Protein AF-A0A5D2SA51-F1 (afdb_monomer)

InterPro domains:
  IPR044840 Nucleoporin Nup188 [PTHR31431] (1-304)

Foldseek 3Di:
DDFFEEEDELLLDDDQLLVLLVQLVPDDLQDFDDPVNLVVCVVCLVCLLLAPPSQDAADPSLLCRLVPGQWYHRPPDIDGRDPVLQVLLVVLCVQVRGYSNSSSVLSVVLVVVVVVDPPPPDDDSSLVSVLSSLVSSVSSLSSLLSLLVSLPSNPPPDDPDRSSVVSNLVSVVSHSLVSLLVVLVDLQADDGDPPDDPVRLLSVLLSSLSSNLSSLSSLCSCQVPCSDQQDLVNLVSLVVSLVCLVVVVTCLVVSCPDPSSVVSSLSSNVSSLSSNVRNVVVVVVLVCLVVVPPCVVPPPPNVVCLCVVPCVPPPPDDDDDDDDDDDDDPDVVVVVVVVVVSVVVSVVVVVSSVVVVVVSVVVVVVSD

Solvent-accessible surface area (backbone atoms only — not comparable to full-atom values): 20892 Å² total; per-residue (Å²): 131,83,82,41,71,36,78,55,66,48,72,62,62,77,77,75,30,59,61,58,29,52,56,58,70,70,48,60,58,88,54,71,62,56,67,74,58,50,50,54,48,63,75,41,41,71,50,57,30,48,38,72,67,56,66,38,57,66,40,71,68,40,44,47,40,65,73,73,23,47,30,40,31,38,67,95,45,76,44,78,58,50,73,83,49,47,60,52,9,52,51,48,11,63,68,66,52,27,20,32,53,48,25,33,52,45,50,52,53,51,53,65,50,51,78,76,50,95,75,75,83,91,66,62,72,64,60,56,43,54,51,49,53,50,49,43,50,44,24,48,50,50,36,50,39,49,42,47,51,39,34,55,66,41,51,94,79,58,69,104,74,36,62,43,41,52,49,42,51,46,36,49,73,74,35,24,64,61,41,49,55,54,49,48,56,48,62,33,60,51,74,81,58,91,86,59,52,74,68,59,45,51,51,51,32,39,53,50,38,54,43,51,36,51,49,45,52,41,55,31,60,39,33,72,78,54,78,43,81,65,47,52,68,57,52,49,49,54,51,51,52,52,50,31,62,74,71,56,75,31,46,55,74,73,37,46,78,46,75,67,24,38,51,38,49,54,49,39,55,52,46,53,50,51,36,53,56,45,49,61,39,58,68,62,53,52,50,36,60,69,68,66,57,64,74,78,82,44,90,78,53,49,64,59,46,60,48,57,68,54,45,69,72,84,68,82,88,83,86,81,86,85,84,90,83,87,84,91,75,98,48,71,70,57,56,53,53,49,49,57,50,51,53,50,51,46,52,51,50,51,54,51,52,50,52,48,54,52,49,55,48,48,53,50,67,75,73,108

Mean predicted aligned error: 11.89 Å

Organism: Gossypium mustelinum (NCBI:txid34275)

Radius of gyration: 26.41 Å; Cα contacts (8 Å, |Δi|>4): 348; chains: 1; bounding box: 53×43×91 Å

Secondary structure (DSSP, 8-state):
----EEEE-GGG----HHHHHHHHHSS-TTSPPPHHHHHHHHHTHHHHHHGGGGSPPP-HHHHHHHHH-SEEEETTEEEE--HHHHHHHHHHHHHHT--HHHHHHHHHHHHHHHTT-TT-TTS-HHHHHHHHHHHHHHHHHHHHHHHHHHHHHTTTTS-TT-HHHHHHHHHHHTTHHHHHHHHHHHHHH----TT--HHHHHHHHHHHHHHHHHHHHHHHHHHHT-SSPPPHHHHHHHHHHHHHHHHT-SGGGGS--SHHHHHHHHHHHHHHHHHHHHHHTHHHHHHHHHTT--TTSS-TTHHHHHHHHHHTTT--S--------------HHHHHHHHHHHHHHHHHHHHHHHHHHHHHHHHHHHH-

Structure (mmCIF, N/CA/C/O backbone):
data_AF-A0A5D2SA51-F1
#
_entry.id   AF-A0A5D2SA51-F1
#
loop_
_atom_site.group_PDB
_atom_site.id
_atom_site.type_symbol
_atom_site.label_atom_id
_atom_site.label_alt_id
_atom_site.label_comp_id
_atom_site.label_asym_id
_atom_site.label_entity_id
_atom_site.label_seq_id
_atom_site.pdbx_PDB_ins_code
_atom_site.Cartn_x
_atom_site.Cartn_y
_atom_site.Cartn_z
_atom_site.occupancy
_atom_site.B_iso_or_equiv
_atom_site.auth_seq_id
_atom_site.auth_comp_id
_atom_site.auth_asym_id
_atom_site.auth_atom_id
_atom_site.pdbx_PDB_model_num
ATOM 1 N N . MET A 1 1 ? -24.527 -18.364 30.525 1.00 45.31 1 MET A N 1
ATOM 2 C CA . MET A 1 1 ? -24.999 -17.921 29.195 1.00 45.31 1 MET A CA 1
ATOM 3 C C . MET A 1 1 ? -23.921 -18.300 28.193 1.00 45.31 1 MET A C 1
ATOM 5 O O . MET A 1 1 ? -22.759 -18.259 28.574 1.00 45.31 1 MET A O 1
ATOM 9 N N . ALA A 1 2 ? -24.281 -18.782 27.003 1.00 55.28 2 ALA A N 1
ATOM 10 C CA . ALA A 1 2 ? -23.294 -19.116 25.975 1.00 55.28 2 ALA A CA 1
ATOM 11 C C . ALA A 1 2 ? -22.757 -17.813 25.370 1.00 55.28 2 ALA A C 1
ATOM 13 O O . ALA A 1 2 ? -23.561 -16.984 24.950 1.00 55.28 2 ALA A O 1
ATOM 14 N N . VAL A 1 3 ? -21.434 -17.636 25.365 1.00 70.94 3 VAL A N 1
ATOM 15 C CA . VAL A 1 3 ? -20.771 -16.504 24.702 1.00 70.94 3 VAL A CA 1
ATOM 16 C C . VAL A 1 3 ? -21.102 -16.571 23.212 1.00 70.94 3 VAL A C 1
ATOM 18 O O . VAL A 1 3 ? -20.944 -17.626 22.591 1.00 70.94 3 VAL A O 1
ATOM 21 N N . THR A 1 4 ? -21.611 -15.479 22.643 1.00 82.06 4 THR A N 1
ATOM 22 C CA . THR A 1 4 ? -21.891 -15.405 21.206 1.00 82.06 4 THR A CA 1
ATOM 23 C C . THR A 1 4 ? -20.588 -15.145 20.454 1.00 82.06 4 THR A C 1
ATOM 25 O O . THR A 1 4 ? -19.990 -14.073 20.568 1.00 82.06 4 THR A O 1
ATOM 28 N N . THR A 1 5 ? -20.139 -16.142 19.690 1.00 87.31 5 THR A N 1
ATOM 29 C CA . THR A 1 5 ? -18.894 -16.079 18.915 1.00 87.31 5 THR A CA 1
ATOM 30 C C . THR A 1 5 ? -19.189 -16.135 17.422 1.00 87.31 5 THR A C 1
ATOM 32 O O . THR A 1 5 ? -19.835 -17.076 16.956 1.00 87.31 5 THR A O 1
ATOM 35 N N . THR A 1 6 ? -18.660 -15.175 16.662 1.00 91.56 6 THR A N 1
ATOM 36 C CA . THR A 1 6 ? -18.773 -15.149 15.194 1.00 91.56 6 THR A CA 1
ATOM 37 C C . THR A 1 6 ? -17.394 -15.235 14.551 1.00 91.56 6 THR A C 1
ATOM 39 O O . THR A 1 6 ? -16.449 -14.590 14.999 1.00 91.56 6 THR A O 1
ATOM 42 N N . SER A 1 7 ? -17.262 -16.043 13.498 1.00 92.69 7 SER A N 1
ATOM 43 C CA . SER A 1 7 ? -16.021 -16.161 12.726 1.00 92.69 7 SER A CA 1
ATOM 44 C C . SER A 1 7 ? -16.062 -15.252 11.504 1.00 92.69 7 SER A C 1
ATOM 46 O O . SER A 1 7 ? -17.041 -15.265 10.759 1.00 92.69 7 SER A O 1
ATOM 48 N N . VAL A 1 8 ? -14.970 -14.534 11.258 1.00 94.44 8 VAL A N 1
ATOM 49 C CA . VAL A 1 8 ? -14.788 -13.668 10.084 1.00 94.44 8 VAL A CA 1
ATOM 50 C C . VAL A 1 8 ? -13.553 -14.083 9.277 1.00 94.44 8 VAL A C 1
ATOM 52 O O . VAL A 1 8 ? -12.879 -15.065 9.600 1.00 94.44 8 VAL A O 1
ATOM 55 N N . ASP A 1 9 ? -13.290 -13.377 8.177 1.00 93.62 9 ASP A N 1
ATOM 56 C CA . ASP A 1 9 ? -12.183 -13.672 7.265 1.00 93.62 9 ASP A CA 1
ATOM 57 C C . ASP A 1 9 ? -10.820 -13.513 7.963 1.00 93.62 9 ASP A C 1
ATOM 59 O O . ASP A 1 9 ? -10.518 -12.472 8.542 1.00 93.62 9 ASP A O 1
ATOM 63 N N . ARG A 1 10 ? -9.968 -14.542 7.860 1.00 93.75 10 ARG A N 1
ATOM 64 C CA . ARG A 1 10 ? -8.608 -14.555 8.424 1.00 93.75 10 ARG A CA 1
ATOM 65 C C . ARG A 1 10 ? -7.741 -13.396 7.932 1.00 93.75 10 ARG A C 1
ATOM 67 O O . ARG A 1 10 ? -6.835 -12.981 8.642 1.00 93.75 10 ARG A O 1
ATOM 74 N N . SER A 1 11 ? -7.988 -12.891 6.723 1.00 94.31 11 SER A N 1
ATOM 75 C CA . SER A 1 11 ? -7.169 -11.839 6.125 1.00 94.31 11 SER A CA 1
ATOM 76 C C . SER A 1 11 ? -7.418 -10.458 6.741 1.00 94.31 11 SER A C 1
ATOM 78 O O . SER A 1 11 ? -6.796 -9.498 6.302 1.00 94.31 11 SER A O 1
ATOM 80 N N . LEU A 1 12 ? -8.371 -10.337 7.672 1.00 96.31 12 LEU A N 1
ATOM 81 C CA . LEU A 1 12 ? -8.625 -9.105 8.420 1.00 96.31 12 LEU A CA 1
ATOM 82 C C . LEU A 1 12 ? -7.576 -8.882 9.518 1.00 96.31 12 LEU A C 1
ATOM 84 O O . LEU A 1 12 ? -7.436 -7.761 9.994 1.00 96.31 12 LEU A O 1
ATOM 88 N N . TRP A 1 13 ? -6.830 -9.921 9.910 1.00 96.31 13 TRP A N 1
ATOM 89 C CA . TRP A 1 13 ? -5.772 -9.823 10.913 1.00 96.31 13 TRP A CA 1
ATOM 90 C C . TRP A 1 13 ? -4.401 -9.527 10.296 1.00 96.31 13 TRP A C 1
ATOM 92 O O . TRP A 1 13 ? -4.048 -10.070 9.246 1.00 96.31 13 TRP A O 1
ATOM 102 N N . TRP A 1 14 ? -3.606 -8.723 11.000 1.00 95.38 14 TRP A N 1
ATOM 103 C CA . TRP A 1 14 ? -2.180 -8.504 10.740 1.00 95.38 14 TRP A CA 1
ATOM 104 C C . TRP A 1 14 ? -1.445 -8.254 12.046 1.00 95.38 14 TRP A C 1
ATOM 106 O O . TRP A 1 14 ? -2.024 -7.663 12.949 1.00 95.38 14 TRP A O 1
ATOM 116 N N . GLU A 1 15 ? -0.173 -8.619 12.147 1.00 93.44 15 GLU A N 1
ATOM 117 C CA . GLU A 1 15 ? 0.677 -8.146 13.246 1.00 93.44 15 GLU A CA 1
ATOM 118 C C . GLU A 1 15 ? 1.221 -6.739 12.936 1.00 93.44 15 GLU A C 1
ATOM 120 O O . GLU A 1 15 ? 1.420 -6.427 11.761 1.00 93.44 15 GLU A O 1
ATOM 125 N N . PRO A 1 16 ? 1.475 -5.875 13.941 1.00 93.75 16 PRO A N 1
ATOM 126 C CA . PRO A 1 16 ? 2.002 -4.530 13.704 1.00 93.75 16 PRO A CA 1
ATOM 127 C C . PRO A 1 16 ? 3.301 -4.532 12.884 1.00 93.75 16 PRO A C 1
ATOM 129 O O . PRO A 1 16 ? 4.325 -5.090 13.305 1.00 93.75 16 PRO A O 1
ATOM 132 N N . PHE A 1 17 ? 3.282 -3.852 11.733 1.00 96.62 17 PHE A N 1
ATOM 133 C CA . PHE A 1 17 ? 4.388 -3.884 10.768 1.00 96.62 17 PHE A CA 1
ATOM 134 C C . PHE A 1 17 ? 5.618 -3.112 11.244 1.00 96.62 17 PHE A C 1
ATOM 136 O O . PHE A 1 17 ? 6.713 -3.330 10.733 1.00 96.62 17 PHE A O 1
ATOM 143 N N . SER A 1 18 ? 5.471 -2.242 12.247 1.00 94.19 18 SER A N 1
ATOM 144 C CA . SER A 1 18 ? 6.583 -1.476 12.818 1.00 94.19 18 SER A CA 1
ATOM 145 C C . SER A 1 18 ? 7.715 -2.377 13.319 1.00 94.19 18 SER A C 1
ATOM 147 O O . SER A 1 18 ? 8.882 -2.062 13.125 1.00 94.19 18 SER A O 1
ATOM 149 N N . SER A 1 19 ? 7.371 -3.518 13.927 1.00 92.81 19 SER A N 1
ATOM 150 C CA . SER A 1 19 ? 8.356 -4.482 14.432 1.00 92.81 19 SER A CA 1
ATOM 151 C C . SER A 1 19 ? 9.143 -5.144 13.298 1.00 92.81 19 SER A C 1
ATOM 153 O O . SER A 1 19 ? 10.368 -5.209 13.346 1.00 92.81 19 SER A O 1
ATOM 155 N N . LEU A 1 20 ? 8.442 -5.570 12.245 1.00 95.75 20 LEU A N 1
ATOM 156 C CA . LEU A 1 20 ? 9.049 -6.167 11.061 1.00 95.75 20 LEU A CA 1
ATOM 157 C C . LEU A 1 20 ? 9.924 -5.162 10.306 1.00 95.75 20 LEU A C 1
ATOM 159 O O . LEU A 1 20 ? 11.001 -5.519 9.837 1.00 95.75 20 LEU A O 1
ATOM 163 N N . LEU A 1 21 ? 9.489 -3.903 10.232 1.00 96.50 21 LEU A N 1
ATOM 164 C CA . LEU A 1 21 ? 10.275 -2.827 9.643 1.00 96.50 21 LEU A CA 1
ATOM 165 C C . LEU A 1 21 ? 11.589 -2.624 10.400 1.00 96.50 21 LEU A C 1
ATOM 167 O O . LEU A 1 21 ? 12.643 -2.586 9.777 1.00 96.50 21 LEU A O 1
ATOM 171 N N . THR A 1 22 ? 11.540 -2.552 11.733 1.00 95.50 22 THR A N 1
ATOM 172 C CA . THR A 1 22 ? 12.746 -2.437 12.564 1.00 95.50 22 THR A CA 1
ATOM 173 C C . THR A 1 22 ? 13.692 -3.621 12.359 1.00 95.50 22 THR A C 1
ATOM 175 O O . THR A 1 22 ? 14.900 -3.421 12.247 1.00 95.50 22 THR A O 1
ATOM 178 N N . ASP A 1 23 ? 13.171 -4.848 12.263 1.00 94.12 23 ASP A N 1
ATOM 179 C CA . ASP A 1 23 ? 13.992 -6.028 11.969 1.00 94.12 23 ASP A CA 1
ATOM 180 C C . ASP A 1 23 ? 14.681 -5.917 10.591 1.00 94.12 23 ASP A C 1
ATOM 182 O O . ASP A 1 23 ? 15.856 -6.260 10.464 1.00 94.12 23 ASP A O 1
ATOM 186 N N . LEU A 1 24 ? 13.978 -5.408 9.569 1.00 93.81 24 LEU A N 1
ATOM 187 C CA . LEU A 1 24 ? 14.514 -5.200 8.216 1.00 93.81 24 LEU A CA 1
ATOM 188 C C . LEU A 1 24 ? 15.553 -4.075 8.140 1.00 93.81 24 LEU A C 1
ATOM 190 O O . LEU A 1 24 ? 16.531 -4.197 7.406 1.00 93.81 24 LEU A O 1
ATOM 194 N N . GLU A 1 25 ? 15.353 -2.983 8.876 1.00 93.31 25 GLU A N 1
ATOM 195 C CA . GLU A 1 25 ? 16.279 -1.843 8.911 1.00 93.31 25 GLU A CA 1
ATOM 196 C C . GLU A 1 25 ? 17.569 -2.162 9.675 1.00 93.31 25 GLU A C 1
ATOM 198 O O . GLU A 1 25 ? 18.629 -1.636 9.343 1.00 93.31 25 GLU A O 1
ATOM 203 N N . ASN A 1 26 ? 17.493 -3.050 10.669 1.00 91.69 26 ASN A N 1
ATOM 204 C CA . ASN A 1 26 ? 18.655 -3.516 11.426 1.00 91.69 26 ASN A CA 1
ATOM 205 C C . ASN A 1 26 ? 19.424 -4.651 10.730 1.00 91.69 26 ASN A C 1
ATOM 207 O O . ASN A 1 26 ? 20.514 -5.013 11.180 1.00 91.69 26 ASN A O 1
ATOM 211 N N . ALA A 1 27 ? 18.871 -5.241 9.667 1.00 89.12 27 ALA A N 1
ATOM 212 C CA . ALA A 1 27 ? 19.557 -6.268 8.896 1.00 89.12 27 ALA A CA 1
ATOM 213 C C . ALA A 1 27 ? 20.727 -5.661 8.101 1.00 89.12 27 ALA A C 1
ATOM 215 O O . ALA A 1 27 ? 20.615 -4.585 7.514 1.00 89.12 27 ALA A O 1
ATOM 216 N N . SER A 1 28 ? 21.859 -6.367 8.075 1.00 83.81 28 SER A N 1
ATOM 217 C CA . SER A 1 28 ? 23.044 -5.969 7.308 1.00 83.81 28 SER A CA 1
ATOM 218 C C . SER A 1 28 ? 22.746 -6.029 5.801 1.00 83.81 28 SER A C 1
ATOM 220 O O . SER A 1 28 ? 22.391 -7.103 5.322 1.00 83.81 28 SER A O 1
ATOM 222 N N . PRO A 1 29 ? 22.934 -4.941 5.027 1.00 72.56 29 PRO A N 1
ATOM 223 C CA . PRO A 1 29 ? 22.675 -4.948 3.581 1.00 72.56 29 PRO A CA 1
ATOM 224 C C . PRO A 1 29 ? 23.638 -5.819 2.763 1.00 72.56 29 PRO A C 1
ATOM 226 O O . PRO A 1 29 ? 23.400 -6.067 1.585 1.00 72.56 29 PRO A O 1
ATOM 229 N N . SER A 1 30 ? 24.762 -6.232 3.359 1.00 69.38 30 SER A N 1
ATOM 230 C CA . SER A 1 30 ? 25.801 -7.035 2.705 1.00 69.38 30 SER A CA 1
ATOM 231 C C . SER A 1 30 ? 25.674 -8.537 2.955 1.00 69.38 30 SER A C 1
ATOM 233 O O . SER A 1 30 ? 26.428 -9.309 2.364 1.00 69.38 30 SER A O 1
ATOM 235 N N . ASP A 1 31 ? 24.754 -8.947 3.829 1.00 74.81 31 ASP A N 1
ATOM 236 C CA . ASP A 1 31 ? 24.544 -10.337 4.221 1.00 74.81 31 ASP A CA 1
ATOM 237 C C . ASP A 1 31 ? 23.132 -10.788 3.835 1.00 74.81 31 ASP A C 1
ATOM 239 O O . ASP A 1 31 ? 22.212 -9.979 3.725 1.00 74.81 31 ASP A O 1
ATOM 243 N N . ASP A 1 32 ? 22.948 -12.092 3.623 1.00 77.06 32 ASP A N 1
ATOM 244 C CA . ASP A 1 32 ? 21.604 -12.620 3.387 1.00 77.06 32 ASP A CA 1
ATOM 245 C C . ASP A 1 32 ? 20.768 -12.600 4.678 1.00 77.06 32 ASP A C 1
ATOM 247 O O . ASP A 1 32 ? 21.302 -12.566 5.793 1.00 77.06 32 ASP A O 1
ATOM 251 N N . LEU A 1 33 ? 19.443 -12.626 4.532 1.00 84.56 33 LEU A N 1
ATOM 252 C CA . LEU A 1 33 ? 18.537 -12.498 5.671 1.00 84.56 33 LEU A CA 1
ATOM 253 C C . LEU A 1 33 ? 18.708 -13.635 6.690 1.00 84.56 33 LEU A C 1
ATOM 255 O O . LEU A 1 33 ? 18.735 -14.809 6.311 1.00 84.56 33 LEU A O 1
ATOM 259 N N . PRO A 1 34 ? 18.670 -13.327 8.001 1.00 88.38 34 PRO A N 1
ATOM 260 C CA . PRO A 1 34 ? 18.503 -14.348 9.025 1.00 88.38 34 PRO A CA 1
ATOM 261 C C . PRO A 1 34 ? 17.237 -15.181 8.775 1.00 88.38 34 PRO A C 1
ATOM 263 O O . PRO A 1 34 ? 16.166 -14.633 8.506 1.00 88.38 34 PRO A O 1
ATOM 266 N N . GLU A 1 35 ? 17.328 -16.502 8.948 1.00 87.88 35 GLU A N 1
ATOM 267 C CA . GLU A 1 35 ? 16.216 -17.438 8.716 1.00 87.88 35 GLU A CA 1
ATOM 268 C C . GLU A 1 35 ? 14.901 -17.055 9.439 1.00 87.88 35 GLU A C 1
ATOM 270 O O . GLU A 1 35 ? 13.840 -17.125 8.810 1.00 87.88 35 GLU A O 1
ATOM 275 N N . PRO A 1 36 ? 14.910 -16.565 10.701 1.00 91.50 36 PRO A N 1
ATOM 276 C CA . PRO A 1 36 ? 13.686 -16.101 11.355 1.00 91.50 36 PRO A CA 1
ATOM 277 C C . PRO A 1 36 ? 13.017 -14.925 10.635 1.00 91.50 36 PRO A C 1
ATOM 279 O O . PRO A 1 36 ? 11.791 -14.871 10.559 1.00 91.50 36 PRO A O 1
ATOM 282 N N . LEU A 1 37 ? 13.807 -13.994 10.095 1.00 92.50 37 LEU A N 1
ATOM 283 C CA . LEU A 1 37 ? 13.296 -12.832 9.372 1.00 92.50 37 LEU A CA 1
ATOM 284 C C . LEU A 1 37 ? 12.766 -13.245 7.996 1.00 92.50 37 LEU A C 1
ATOM 286 O O . LEU A 1 37 ? 11.656 -12.866 7.636 1.00 92.50 37 LEU A O 1
ATOM 290 N N . ALA A 1 38 ? 13.483 -14.115 7.281 1.00 91.62 38 ALA A N 1
ATOM 291 C CA . ALA A 1 38 ? 13.005 -14.688 6.022 1.00 91.62 38 ALA A CA 1
ATOM 292 C C . ALA A 1 38 ? 11.665 -15.431 6.193 1.00 91.62 38 ALA A C 1
ATOM 294 O O . ALA A 1 38 ? 10.766 -15.305 5.361 1.00 91.62 38 ALA A O 1
ATOM 295 N N . LYS A 1 39 ? 11.487 -16.161 7.303 1.00 93.38 39 LYS A N 1
ATOM 296 C CA . LYS A 1 39 ? 10.208 -16.799 7.638 1.00 93.38 39 LYS A CA 1
ATOM 297 C C . LYS A 1 39 ? 9.091 -15.772 7.856 1.00 93.38 39 LYS A C 1
ATOM 299 O O . LYS A 1 39 ? 8.016 -15.944 7.286 1.00 93.38 39 LYS A O 1
ATOM 304 N N . LYS A 1 40 ? 9.347 -14.692 8.609 1.00 95.00 40 LYS A N 1
ATOM 305 C CA . LYS A 1 40 ? 8.369 -13.603 8.803 1.00 95.00 40 LYS A CA 1
ATOM 306 C C . LYS A 1 40 ? 7.955 -12.963 7.477 1.00 95.00 40 LYS A C 1
ATOM 308 O O . LYS A 1 40 ? 6.777 -12.657 7.303 1.00 95.00 40 LYS A O 1
ATOM 313 N N . LEU A 1 41 ? 8.891 -12.779 6.542 1.00 95.12 41 LEU A N 1
ATOM 314 C CA . LEU A 1 41 ? 8.573 -12.245 5.216 1.00 95.12 41 LEU A CA 1
ATOM 315 C C . LEU A 1 41 ? 7.621 -13.167 4.454 1.00 95.12 41 LEU A C 1
ATOM 317 O O . LEU A 1 41 ? 6.582 -12.711 3.988 1.00 95.12 41 LEU A O 1
ATOM 321 N N . LYS A 1 42 ? 7.913 -14.472 4.429 1.00 94.56 42 LYS A N 1
ATOM 322 C CA . LYS A 1 42 ? 7.060 -15.476 3.775 1.00 94.56 42 LYS A CA 1
ATOM 323 C C . LYS A 1 42 ? 5.660 -15.551 4.392 1.00 94.56 42 LYS A C 1
ATOM 325 O O . LYS A 1 42 ? 4.682 -15.704 3.668 1.00 94.56 42 LYS A O 1
ATOM 330 N N . GLU A 1 43 ? 5.546 -15.417 5.712 1.00 94.56 43 GLU A N 1
ATOM 331 C CA . GLU A 1 43 ? 4.255 -15.384 6.418 1.00 94.56 43 GLU A CA 1
ATOM 332 C C . GLU A 1 43 ? 3.427 -14.130 6.087 1.00 94.56 43 GLU A C 1
ATOM 334 O O . GLU A 1 43 ? 2.198 -14.195 6.073 1.00 94.56 43 GLU A O 1
ATOM 339 N N . ASN A 1 44 ? 4.087 -13.011 5.769 1.00 96.50 44 ASN A N 1
ATOM 340 C CA . ASN A 1 44 ? 3.453 -11.739 5.403 1.00 96.50 44 ASN A CA 1
ATOM 341 C C . ASN A 1 44 ? 3.423 -11.482 3.886 1.00 96.50 44 ASN A C 1
ATOM 343 O O . ASN A 1 44 ? 2.993 -10.414 3.458 1.00 96.50 44 ASN A O 1
ATOM 347 N N . HIS A 1 45 ? 3.822 -12.456 3.067 1.00 97.19 45 HIS A N 1
ATOM 348 C CA . HIS A 1 45 ? 3.934 -12.327 1.611 1.00 97.19 45 HIS A CA 1
ATOM 349 C C . HIS A 1 45 ? 2.661 -11.754 0.967 1.00 97.19 45 HIS A C 1
ATOM 351 O O . HIS A 1 45 ? 2.684 -10.780 0.220 1.00 97.19 45 HIS A O 1
ATOM 357 N N . ASP A 1 46 ? 1.524 -12.317 1.360 1.00 96.94 46 ASP A N 1
ATOM 358 C CA . ASP A 1 46 ? 0.180 -11.914 0.964 1.00 96.94 46 ASP A CA 1
ATOM 359 C C . ASP A 1 46 ? -0.138 -10.432 1.244 1.00 96.94 46 ASP A C 1
ATOM 361 O O . ASP A 1 46 ? -0.881 -9.805 0.483 1.00 96.94 46 ASP A O 1
ATOM 365 N N . TRP A 1 47 ? 0.394 -9.883 2.343 1.00 97.69 47 TRP A N 1
ATOM 366 C CA . TRP A 1 47 ? 0.266 -8.471 2.710 1.00 97.69 47 TRP A CA 1
ATOM 367 C C . TRP A 1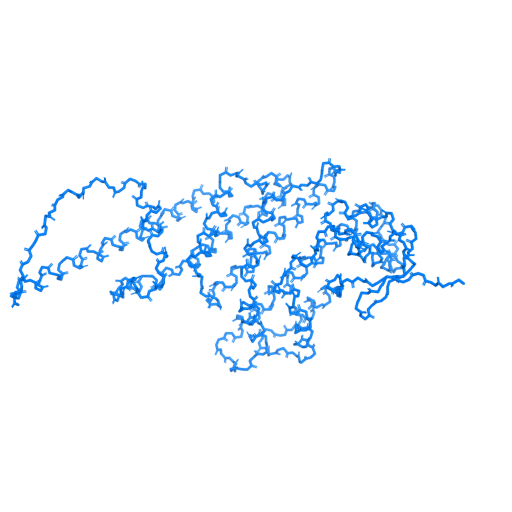 47 ? 1.158 -7.580 1.856 1.00 97.69 47 TRP A C 1
ATOM 369 O O . TRP A 1 47 ? 0.745 -6.479 1.516 1.00 97.69 47 TRP A O 1
ATOM 379 N N . PHE A 1 48 ? 2.343 -8.044 1.463 1.00 98.06 48 PHE A N 1
ATOM 380 C CA . PHE A 1 48 ? 3.217 -7.291 0.567 1.00 98.06 48 PHE A CA 1
ATOM 381 C C . PHE A 1 48 ? 2.663 -7.245 -0.859 1.00 98.06 48 PHE A C 1
ATOM 383 O O . PHE A 1 48 ? 2.557 -6.159 -1.420 1.00 98.06 48 PHE A O 1
ATOM 390 N N . VAL A 1 49 ? 2.228 -8.381 -1.420 1.00 97.50 49 VAL A N 1
ATOM 391 C CA . VAL A 1 49 ? 1.669 -8.450 -2.787 1.00 97.50 49 VAL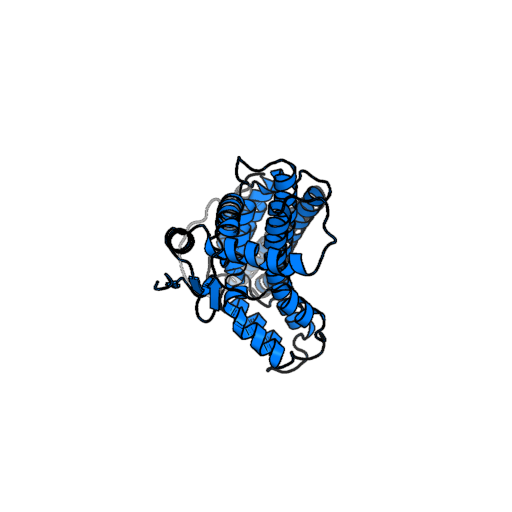 A CA 1
ATOM 392 C C . VAL A 1 49 ? 0.414 -7.593 -2.929 1.00 97.50 49 VAL A C 1
ATOM 394 O O . VAL A 1 49 ? 0.291 -6.805 -3.866 1.00 97.50 49 VAL A O 1
ATOM 397 N N . GLU A 1 50 ? -0.527 -7.734 -1.993 1.00 96.62 50 GLU A N 1
ATOM 398 C CA . GLU A 1 50 ? -1.779 -6.973 -2.012 1.00 96.62 50 GLU A CA 1
ATOM 399 C C . GLU A 1 50 ? -1.633 -5.573 -1.397 1.00 96.62 50 GLU A C 1
ATOM 401 O O . GLU A 1 50 ? -2.548 -4.757 -1.517 1.00 96.62 50 GLU A O 1
ATOM 406 N N . THR A 1 51 ? -0.479 -5.279 -0.786 1.00 95.94 51 THR A N 1
ATOM 407 C CA . THR A 1 51 ? -0.117 -3.997 -0.171 1.00 95.94 51 THR A CA 1
ATOM 408 C C . THR A 1 51 ? -1.261 -3.439 0.692 1.00 95.94 51 THR A C 1
ATOM 410 O O . THR A 1 51 ? -1.957 -4.164 1.410 1.00 95.94 51 THR A O 1
ATOM 413 N N . VAL A 1 52 ? -1.495 -2.135 0.622 1.00 95.25 52 VAL A N 1
ATOM 414 C CA . VAL A 1 52 ? -2.520 -1.427 1.373 1.00 95.25 52 VAL A CA 1
ATOM 415 C C . VAL A 1 52 ? -3.956 -1.809 0.982 1.00 95.25 52 VAL A C 1
ATOM 417 O O . VAL A 1 52 ? -4.884 -1.429 1.690 1.00 95.25 52 VAL A O 1
ATOM 420 N N . ALA A 1 53 ? -4.176 -2.593 -0.085 1.00 94.38 53 ALA A N 1
ATOM 421 C CA . ALA A 1 53 ? -5.511 -3.084 -0.448 1.00 94.38 53 ALA A CA 1
ATOM 422 C C . ALA A 1 53 ? -6.034 -4.172 0.514 1.00 94.38 53 ALA A C 1
ATOM 424 O O . ALA A 1 53 ? -7.223 -4.491 0.509 1.00 94.38 53 ALA A O 1
ATOM 425 N N . ARG A 1 54 ? -5.165 -4.732 1.370 1.00 95.81 54 ARG A N 1
ATOM 426 C CA . ARG A 1 54 ? -5.554 -5.640 2.467 1.00 95.81 54 ARG A CA 1
ATOM 427 C C . ARG A 1 54 ? -6.236 -4.925 3.637 1.00 95.81 54 ARG A C 1
ATOM 429 O O . ARG A 1 54 ? -6.871 -5.588 4.459 1.00 95.81 54 ARG A O 1
ATOM 436 N N . PHE A 1 55 ? -6.155 -3.596 3.692 1.00 95.88 55 PHE A N 1
ATOM 437 C CA . PHE A 1 55 ? -7.059 -2.775 4.494 1.00 95.88 55 PHE A CA 1
ATOM 438 C C . PHE A 1 55 ? -8.364 -2.625 3.709 1.00 95.88 55 PHE A C 1
ATOM 440 O O . PHE A 1 55 ? -8.461 -1.831 2.775 1.00 95.88 55 PHE A O 1
ATOM 447 N N . LYS A 1 56 ? -9.330 -3.488 4.023 1.00 95.50 56 LYS A N 1
ATOM 448 C CA . LYS A 1 56 ? -10.540 -3.690 3.227 1.00 95.50 56 LYS A CA 1
ATOM 449 C C . LYS A 1 56 ? -11.557 -2.586 3.477 1.00 95.50 56 LYS A C 1
ATOM 451 O O . LYS A 1 56 ? -11.602 -2.001 4.550 1.00 95.50 56 LYS A O 1
ATOM 456 N N . SER A 1 57 ? -12.416 -2.356 2.492 1.00 94.44 57 SER A N 1
ATOM 457 C CA . SER A 1 57 ? -13.592 -1.495 2.639 1.00 94.44 57 SER A CA 1
ATOM 458 C C . SER A 1 57 ? -14.633 -2.097 3.602 1.00 94.44 57 SER A C 1
ATOM 460 O O . SER A 1 57 ? -14.576 -3.303 3.863 1.00 94.44 57 SER A O 1
ATOM 462 N N . PRO A 1 58 ? -15.609 -1.300 4.085 1.00 96.00 58 PRO A N 1
ATOM 463 C CA . PRO A 1 58 ? -16.642 -1.756 5.015 1.00 96.00 58 PRO A CA 1
ATOM 464 C C . PRO A 1 58 ? -17.400 -2.987 4.511 1.00 96.00 58 PRO A C 1
ATOM 466 O O . PRO A 1 58 ? -17.653 -3.133 3.308 1.00 96.00 58 PRO A O 1
ATOM 469 N N . ASN A 1 59 ? -17.769 -3.877 5.434 1.00 95.25 59 ASN A N 1
ATOM 470 C CA . ASN A 1 59 ? -18.374 -5.161 5.111 1.00 95.25 59 ASN A CA 1
ATOM 471 C C . ASN A 1 59 ? -19.518 -5.504 6.069 1.00 95.25 59 ASN A C 1
ATOM 473 O O . ASN A 1 59 ? -19.319 -5.651 7.271 1.00 95.25 59 ASN A O 1
ATOM 477 N N . GLU A 1 60 ? -20.709 -5.769 5.525 1.00 94.75 60 GLU A N 1
ATOM 478 C CA . GLU A 1 60 ? -21.892 -6.080 6.344 1.00 94.75 60 GLU A CA 1
ATOM 479 C C . GLU A 1 60 ? -21.693 -7.280 7.284 1.00 94.75 60 GLU A C 1
ATOM 481 O O . GLU A 1 60 ? -22.210 -7.266 8.396 1.00 94.75 60 GLU A O 1
ATOM 486 N N . LYS A 1 61 ? -20.899 -8.294 6.902 1.00 95.00 61 LYS A N 1
ATOM 487 C CA . LYS A 1 61 ? -20.605 -9.426 7.799 1.00 95.00 61 LYS A CA 1
ATOM 488 C C . LYS A 1 61 ? -19.703 -9.013 8.959 1.00 95.00 61 LYS A C 1
ATOM 490 O O . LYS A 1 61 ? -19.908 -9.481 10.075 1.00 95.00 61 LYS A O 1
ATOM 495 N N . SER A 1 62 ? -18.713 -8.161 8.702 1.00 96.06 62 SER A N 1
ATOM 496 C CA . SER A 1 62 ? -17.820 -7.617 9.731 1.00 96.06 62 SER A CA 1
ATOM 497 C C . SER A 1 62 ? -18.593 -6.715 10.692 1.00 96.06 62 SER A C 1
ATOM 499 O O . SER A 1 62 ? -18.469 -6.853 11.910 1.00 96.06 62 SER A O 1
ATOM 501 N N . LYS A 1 63 ? -19.474 -5.867 10.152 1.00 95.88 63 LYS A N 1
ATOM 502 C CA . LYS A 1 63 ? -20.391 -5.027 10.923 1.00 95.88 63 LYS A CA 1
ATOM 503 C C . LYS A 1 63 ? -21.336 -5.843 11.798 1.00 95.88 63 LYS A C 1
ATOM 505 O O . LYS A 1 63 ? -21.448 -5.575 12.991 1.00 95.88 63 LYS A O 1
ATOM 510 N N . GLU A 1 64 ? -21.999 -6.848 11.229 1.00 94.56 64 GLU A N 1
ATOM 511 C CA . GLU A 1 64 ? -22.902 -7.731 11.968 1.00 94.56 64 GLU A CA 1
ATOM 512 C C . GLU A 1 64 ? -22.149 -8.465 13.081 1.00 94.56 64 GLU A C 1
ATOM 514 O O . GLU A 1 64 ? -22.568 -8.399 14.236 1.00 94.56 64 GLU A O 1
ATOM 519 N N . ALA A 1 65 ? -20.987 -9.055 12.771 1.00 94.00 65 ALA A N 1
ATOM 520 C CA . ALA A 1 65 ? -20.149 -9.740 13.751 1.00 94.00 65 ALA A CA 1
ATOM 521 C C . ALA A 1 65 ? -19.788 -8.831 14.933 1.00 94.00 65 ALA A C 1
ATOM 523 O O . ALA A 1 65 ? -19.888 -9.264 16.084 1.00 94.00 65 ALA A O 1
ATOM 524 N N . LEU A 1 66 ? -19.433 -7.571 14.663 1.00 94.31 66 LEU A N 1
ATOM 525 C CA . LEU A 1 66 ? -19.106 -6.588 15.690 1.00 94.31 66 LEU A CA 1
ATOM 526 C C . LEU A 1 66 ? -20.317 -6.195 16.552 1.00 94.31 66 LEU A C 1
ATOM 528 O O . LEU A 1 66 ? -20.161 -5.957 17.751 1.00 94.31 66 LEU A O 1
ATOM 532 N N . MET A 1 67 ? -21.521 -6.154 15.976 1.00 91.88 67 MET A N 1
ATOM 533 C CA . MET A 1 67 ? -22.751 -5.754 16.669 1.00 91.88 67 MET A CA 1
ATOM 534 C C . MET A 1 67 ? -23.370 -6.876 17.512 1.00 91.88 67 MET A C 1
ATOM 536 O O . MET A 1 67 ? -23.874 -6.610 18.608 1.00 91.88 67 MET A O 1
ATOM 540 N N . SER A 1 68 ? -23.352 -8.115 17.015 1.00 89.25 68 SER A N 1
ATOM 541 C CA . SER A 1 68 ? -24.092 -9.243 17.599 1.00 89.25 68 SER A CA 1
ATOM 542 C C . SER A 1 68 ? -23.260 -10.153 18.506 1.00 89.25 68 SER A C 1
ATOM 544 O O . SER A 1 68 ? -23.829 -10.960 19.246 1.00 89.25 68 SER A O 1
ATOM 546 N N . SER A 1 69 ? -21.931 -10.062 18.442 1.00 88.88 69 SER A N 1
ATOM 547 C CA . SER A 1 69 ? -21.028 -11.019 19.096 1.00 88.88 69 SER A CA 1
ATOM 548 C C . SER A 1 69 ? -20.303 -10.401 20.286 1.00 88.88 69 SER A C 1
ATOM 550 O O . SER A 1 69 ? -19.900 -9.238 20.249 1.00 88.88 69 SER A O 1
ATOM 552 N N . GLU A 1 70 ? -20.101 -11.202 21.329 1.00 91.88 70 GLU A N 1
ATOM 553 C CA . GLU A 1 70 ? -19.196 -10.885 22.441 1.00 91.88 70 GLU A CA 1
ATOM 554 C C . GLU A 1 70 ? -17.745 -11.247 22.097 1.00 91.88 70 GLU A C 1
ATOM 556 O O . GLU A 1 70 ? -16.808 -10.629 22.604 1.00 91.88 70 GLU A O 1
ATOM 561 N N . GLN A 1 71 ? -17.551 -12.228 21.210 1.00 93.44 71 GLN A N 1
ATOM 562 C CA . GLN A 1 71 ? -16.242 -12.629 20.706 1.00 93.44 71 GLN A CA 1
ATOM 563 C C . GLN A 1 71 ? -16.229 -12.747 19.182 1.00 93.44 71 GLN A C 1
ATOM 565 O O . GLN A 1 71 ? -17.158 -13.276 18.568 1.00 93.44 71 GLN A O 1
ATOM 570 N N . ILE A 1 72 ? -15.139 -12.296 18.566 1.00 94.88 72 ILE A N 1
ATOM 571 C CA . ILE A 1 72 ? -14.906 -12.409 17.125 1.00 94.88 72 ILE A CA 1
ATOM 572 C C . ILE A 1 72 ? -13.673 -13.270 16.899 1.00 94.88 72 ILE A C 1
ATOM 574 O O . ILE A 1 72 ? -12.603 -12.989 17.433 1.00 94.88 72 ILE A O 1
ATOM 578 N N . LYS A 1 73 ? -13.815 -14.308 16.077 1.00 95.50 73 LYS A N 1
ATOM 579 C CA . LYS A 1 73 ? -12.717 -15.189 15.689 1.00 95.50 73 LYS A CA 1
ATOM 580 C C . LYS A 1 73 ? -12.187 -14.820 14.307 1.00 95.50 73 LYS A C 1
ATOM 582 O O . LYS A 1 73 ? -12.945 -14.797 13.337 1.00 95.50 73 LYS A O 1
ATOM 587 N N . ILE A 1 74 ? -10.881 -14.583 14.216 1.00 95.06 74 ILE A N 1
ATOM 588 C CA . ILE A 1 74 ? -10.170 -14.181 12.999 1.00 95.06 74 ILE A CA 1
ATOM 589 C C . ILE A 1 74 ? -9.033 -15.177 12.763 1.00 95.06 74 ILE A C 1
ATOM 591 O O . ILE A 1 74 ? -7.910 -15.011 13.236 1.00 95.06 74 ILE A O 1
ATOM 595 N N . GLY A 1 75 ? -9.340 -16.279 12.076 1.00 91.50 75 GLY A N 1
ATOM 596 C CA . GLY A 1 75 ? -8.400 -17.395 11.950 1.00 91.50 75 GLY A CA 1
ATOM 597 C C . GLY A 1 75 ? -8.015 -17.967 13.330 1.00 91.50 75 GLY A C 1
ATOM 598 O O . GLY A 1 75 ? -8.906 -18.450 14.035 1.00 91.50 75 GLY A O 1
ATOM 599 N N . PRO A 1 76 ? -6.723 -17.962 13.718 1.00 92.00 76 PRO A N 1
ATOM 600 C CA . PRO A 1 76 ? -6.285 -18.422 15.036 1.00 92.00 76 PRO A CA 1
ATOM 601 C C . PRO A 1 76 ? -6.466 -17.378 16.152 1.00 92.00 76 PRO A C 1
ATOM 603 O O . PRO A 1 76 ? -6.262 -17.718 17.314 1.00 92.00 76 PRO A O 1
ATOM 606 N N . HIS A 1 77 ? -6.832 -16.135 15.823 1.00 93.88 77 HIS A N 1
ATOM 607 C CA . HIS A 1 77 ? -6.961 -15.040 16.785 1.00 93.88 77 HIS A CA 1
ATOM 608 C C . HIS A 1 77 ? -8.403 -14.895 17.279 1.00 93.88 77 HIS A C 1
ATOM 610 O O . HIS A 1 77 ? -9.355 -15.133 16.531 1.00 93.88 77 HIS A O 1
ATOM 616 N N . GLU A 1 78 ? -8.563 -14.470 18.530 1.00 93.38 78 GLU A N 1
ATOM 617 C CA . GLU A 1 78 ? -9.860 -14.211 19.156 1.00 93.38 78 GLU A CA 1
ATOM 618 C C . GLU A 1 78 ? -9.855 -12.815 19.785 1.00 93.38 78 GLU A C 1
ATOM 620 O O . GLU A 1 78 ? -8.952 -12.465 20.543 1.00 93.38 78 GLU A O 1
ATOM 625 N N . LEU A 1 79 ? -10.868 -12.018 19.453 1.00 92.12 79 LEU A N 1
ATOM 626 C CA . LEU A 1 79 ? -11.073 -10.667 19.962 1.00 92.12 79 LEU A CA 1
ATOM 627 C C . LEU A 1 79 ? -12.293 -10.636 20.869 1.00 92.12 79 LEU A C 1
ATOM 629 O O . LEU A 1 79 ? -13.368 -11.094 20.483 1.00 92.12 79 LEU A O 1
ATOM 633 N N . THR A 1 80 ? -12.142 -10.049 22.053 1.00 92.88 80 THR A N 1
ATOM 634 C CA . THR A 1 80 ? -13.270 -9.782 22.953 1.00 92.88 80 THR A CA 1
ATOM 635 C C . THR A 1 80 ? -13.841 -8.402 22.649 1.00 92.88 80 THR A C 1
ATOM 637 O O . THR A 1 80 ? -13.120 -7.405 22.716 1.00 92.88 80 THR A O 1
ATOM 640 N N . VAL A 1 81 ? -15.133 -8.339 22.327 1.00 91.81 81 VAL A N 1
ATOM 641 C CA . VAL A 1 81 ? -15.818 -7.101 21.941 1.00 91.81 81 VAL A CA 1
ATOM 642 C C . VAL A 1 81 ? -16.272 -6.343 23.185 1.00 91.81 81 VAL A C 1
ATOM 644 O O . VAL A 1 81 ? -17.132 -6.803 23.933 1.00 91.81 81 VAL A O 1
ATOM 647 N N . LYS A 1 82 ? -15.717 -5.147 23.393 1.00 89.75 82 LYS A N 1
ATOM 648 C CA . LYS A 1 82 ? -16.107 -4.224 24.464 1.00 89.75 82 LYS A CA 1
ATOM 649 C C . LYS A 1 82 ? -17.080 -3.177 23.899 1.00 89.75 82 LYS A C 1
ATOM 651 O O . LYS A 1 82 ? -16.753 -2.564 22.879 1.00 89.75 82 LYS A O 1
ATOM 656 N N . PRO A 1 83 ? -18.244 -2.932 24.535 1.00 84.88 83 PRO A N 1
ATOM 657 C CA . PRO A 1 83 ? -19.242 -1.983 24.031 1.00 84.88 83 PRO A CA 1
ATOM 658 C C . PRO A 1 83 ? -18.682 -0.580 23.756 1.00 84.88 83 PRO A C 1
ATOM 660 O O . PRO A 1 83 ? -18.868 -0.059 22.664 1.00 84.88 83 PRO A O 1
ATOM 663 N N . ASP A 1 84 ? -17.889 -0.025 24.674 1.00 82.19 84 ASP A N 1
ATOM 664 C CA . ASP A 1 84 ? -17.308 1.320 24.519 1.00 82.19 84 ASP A CA 1
ATOM 665 C C . ASP A 1 84 ? -16.334 1.430 23.329 1.00 82.19 84 ASP A C 1
ATOM 667 O O . ASP A 1 84 ? -16.037 2.523 22.843 1.00 82.19 84 ASP A O 1
ATOM 671 N N . PHE A 1 85 ? -15.786 0.299 22.870 1.00 88.56 85 PHE A N 1
ATOM 672 C CA . PHE A 1 85 ? -14.803 0.252 21.783 1.00 88.56 85 PHE A CA 1
ATOM 673 C C . PHE A 1 85 ? -15.499 0.057 20.440 1.00 88.56 85 PHE A C 1
ATOM 675 O O . PHE A 1 85 ? -15.018 0.536 19.417 1.00 88.56 85 PHE A O 1
ATOM 682 N N . ARG A 1 86 ? -16.659 -0.604 20.454 1.00 90.38 86 ARG A N 1
ATOM 683 C CA . ARG A 1 86 ? -17.508 -0.814 19.285 1.00 90.38 86 ARG A CA 1
ATOM 684 C C . ARG A 1 86 ? -17.920 0.509 18.651 1.00 90.38 86 ARG A C 1
ATOM 686 O O . ARG A 1 86 ? -17.719 0.678 17.453 1.00 90.38 86 ARG A O 1
ATOM 693 N N . ASP A 1 87 ? -18.439 1.445 19.438 1.00 89.00 87 ASP A N 1
ATOM 694 C CA . ASP A 1 87 ? -18.932 2.721 18.903 1.00 89.00 87 ASP A CA 1
ATOM 695 C C . ASP A 1 87 ? -17.797 3.531 18.260 1.00 89.00 87 ASP A C 1
ATOM 697 O O . ASP A 1 87 ? -17.946 4.066 17.160 1.00 89.00 87 ASP A O 1
ATOM 701 N N . LYS A 1 88 ? -16.612 3.523 18.886 1.00 89.31 88 LYS A N 1
ATOM 702 C CA . LYS A 1 88 ? -15.399 4.135 18.325 1.00 89.31 88 LYS A CA 1
ATOM 703 C C . LYS A 1 88 ? -14.937 3.437 17.049 1.00 89.31 88 LYS A C 1
ATOM 705 O O . LYS A 1 88 ? -14.572 4.108 16.092 1.00 89.31 88 LYS A O 1
ATOM 710 N N . ALA A 1 89 ? -14.963 2.106 17.012 1.00 93.44 89 ALA A N 1
ATOM 711 C CA . ALA A 1 89 ? -14.586 1.336 15.831 1.00 93.44 89 ALA A CA 1
ATOM 712 C C . ALA A 1 89 ? -15.509 1.629 14.639 1.00 93.44 89 ALA A C 1
ATOM 714 O O . ALA A 1 89 ? -15.022 1.810 13.526 1.00 93.44 89 ALA A O 1
ATOM 715 N N . LEU A 1 90 ? -16.821 1.751 14.871 1.00 92.94 90 LEU A N 1
ATOM 716 C CA . LEU A 1 90 ? -17.787 2.136 13.836 1.00 92.94 90 LEU A CA 1
ATOM 717 C C . LEU A 1 90 ? -17.546 3.563 13.333 1.00 92.94 90 LEU A C 1
ATOM 719 O O . LEU A 1 90 ? -17.637 3.821 12.133 1.00 92.94 90 LEU A O 1
ATOM 723 N N . GLN A 1 91 ? -17.192 4.483 14.231 1.00 90.31 91 GLN A N 1
ATOM 724 C CA . GLN A 1 91 ? -16.820 5.840 13.847 1.00 90.31 91 GLN A CA 1
ATOM 725 C C . GLN A 1 91 ? -15.545 5.856 12.988 1.00 90.31 91 GLN A C 1
ATOM 727 O O . GLN A 1 91 ? -15.544 6.439 11.905 1.00 90.31 91 GLN A O 1
ATOM 732 N N . VAL A 1 92 ? -14.486 5.163 13.418 1.00 91.81 92 VAL A N 1
ATOM 733 C CA . VAL A 1 92 ? -13.225 5.014 12.668 1.00 91.81 92 VAL A CA 1
ATOM 734 C C . VAL A 1 92 ? -13.455 4.377 11.293 1.00 91.81 92 VAL A C 1
ATOM 736 O O . VAL A 1 92 ? -12.924 4.870 10.299 1.00 91.81 92 VAL A O 1
ATOM 739 N N . SER A 1 93 ? -14.279 3.329 11.217 1.00 94.25 93 SER A N 1
ATOM 740 C CA . SER A 1 93 ? -14.666 2.672 9.961 1.00 94.25 93 SER A CA 1
ATOM 741 C C . SER A 1 93 ? -15.283 3.666 8.976 1.00 94.25 93 SER A C 1
ATOM 743 O O . SER A 1 93 ? -14.900 3.692 7.806 1.00 94.25 93 SER A O 1
ATOM 745 N N . SER A 1 94 ? -16.166 4.547 9.463 1.00 91.19 94 SER A N 1
ATOM 746 C CA . SER A 1 94 ? -16.798 5.585 8.641 1.00 91.19 94 SER A CA 1
ATOM 747 C C . SER A 1 94 ? -15.795 6.612 8.099 1.00 91.19 94 SER A C 1
ATOM 749 O O . SER A 1 94 ? -15.833 6.929 6.911 1.00 91.19 94 SER A O 1
ATOM 751 N N . TYR A 1 95 ? -14.852 7.077 8.928 1.00 89.12 95 TYR A N 1
ATOM 752 C CA . TYR A 1 95 ? -13.854 8.070 8.521 1.00 89.12 95 TYR A CA 1
ATOM 753 C C . TYR A 1 95 ? -12.801 7.525 7.557 1.00 89.12 95 TYR A C 1
ATOM 755 O O . TYR A 1 95 ? -12.344 8.249 6.676 1.00 89.12 95 TYR A O 1
ATOM 763 N N . LEU A 1 96 ? -12.405 6.264 7.717 1.00 90.00 96 LEU A N 1
ATOM 764 C CA . LEU A 1 96 ? -11.343 5.653 6.915 1.00 90.00 96 LEU A CA 1
ATOM 765 C C . LEU A 1 96 ? -11.868 4.816 5.748 1.00 90.00 96 LEU A C 1
ATOM 767 O O . LEU A 1 96 ? -11.068 4.336 4.949 1.00 90.00 96 LEU A O 1
ATOM 771 N N . CYS A 1 97 ? -13.189 4.617 5.659 1.00 91.50 97 CYS A N 1
ATOM 772 C CA . CYS A 1 97 ? -13.795 3.616 4.779 1.00 91.50 97 CYS A CA 1
ATOM 773 C C . CYS A 1 97 ? -13.106 2.251 4.944 1.00 91.50 97 CYS A C 1
ATOM 775 O O . CYS A 1 97 ? -12.719 1.612 3.965 1.00 91.50 97 CYS A O 1
ATOM 777 N N . LEU A 1 98 ? -12.944 1.833 6.202 1.00 95.19 98 LEU A N 1
ATOM 778 C CA . LEU A 1 98 ? -12.240 0.618 6.611 1.00 95.19 98 LEU A CA 1
ATOM 779 C C . LEU A 1 98 ? -13.231 -0.421 7.149 1.00 95.19 98 LEU A C 1
ATOM 781 O O . LEU A 1 98 ? -14.228 -0.062 7.770 1.00 95.19 98 LEU A O 1
ATOM 785 N N . ASP A 1 99 ? -12.947 -1.701 6.935 1.00 97.69 99 ASP A N 1
ATOM 786 C CA . ASP A 1 99 ? -13.680 -2.829 7.509 1.00 97.69 99 ASP A CA 1
ATOM 787 C C . ASP A 1 99 ? -13.833 -2.689 9.029 1.00 97.69 99 ASP A C 1
ATOM 789 O O . ASP A 1 99 ? -12.878 -2.394 9.749 1.00 97.69 99 ASP A O 1
ATOM 793 N N . GLU A 1 100 ? -15.045 -2.929 9.522 1.00 97.06 100 GLU A N 1
ATOM 794 C CA . GLU A 1 100 ? -15.435 -2.680 10.907 1.00 97.06 100 GLU A CA 1
ATOM 795 C C . GLU A 1 100 ? -14.603 -3.486 11.913 1.00 97.06 100 GLU A C 1
ATOM 797 O O . GLU A 1 100 ? -14.294 -2.996 13.002 1.00 97.06 100 GLU A O 1
ATOM 802 N N . VAL A 1 101 ? -14.195 -4.708 11.555 1.00 97.25 101 VAL A N 1
ATOM 803 C CA . VAL A 1 101 ? -13.339 -5.539 12.408 1.00 97.25 101 VAL A CA 1
ATOM 804 C C . VAL A 1 101 ? -11.904 -5.014 12.391 1.00 97.25 101 VAL A C 1
ATOM 806 O O . VAL A 1 101 ? -11.277 -4.948 13.447 1.00 97.25 101 VAL A O 1
ATOM 809 N N . GLN A 1 102 ? -11.386 -4.574 11.240 1.00 97.44 102 GLN A N 1
ATOM 810 C CA . GLN A 1 102 ? -10.058 -3.943 11.171 1.00 97.44 102 GLN A CA 1
ATOM 811 C C . GLN A 1 102 ? -10.017 -2.612 11.935 1.00 97.44 102 GLN A C 1
ATOM 813 O O . GLN A 1 102 ? -9.046 -2.339 12.644 1.00 97.44 102 GLN A O 1
ATOM 818 N N . SER A 1 103 ? -11.086 -1.814 11.871 1.00 96.44 103 SER A N 1
ATOM 819 C CA . SER A 1 103 ? -11.244 -0.616 12.700 1.00 96.44 103 SER A CA 1
ATOM 820 C C . SER A 1 103 ? -11.257 -0.953 14.190 1.00 96.44 103 SER A C 1
ATOM 822 O O . SER A 1 103 ? -10.613 -0.260 14.976 1.00 96.44 103 SER A O 1
ATOM 824 N N . TYR A 1 104 ? -11.926 -2.039 14.589 1.00 95.38 104 TYR A N 1
ATOM 825 C CA . TYR A 1 104 ? -11.921 -2.491 15.980 1.00 95.38 104 TYR A CA 1
ATOM 826 C C . TYR A 1 104 ? -10.526 -2.922 16.448 1.00 95.38 104 TYR A C 1
ATOM 828 O O . TYR A 1 104 ? -10.113 -2.532 17.536 1.00 95.38 104 TYR A O 1
ATOM 836 N N . ILE A 1 105 ? -9.768 -3.654 15.620 1.00 95.56 105 ILE A N 1
ATOM 837 C CA . ILE A 1 105 ? -8.377 -4.043 15.920 1.00 95.56 105 ILE A CA 1
ATOM 838 C C . ILE A 1 105 ? -7.512 -2.811 16.221 1.00 95.56 105 ILE A C 1
ATOM 840 O O . ILE A 1 105 ? -6.732 -2.823 17.171 1.00 95.56 105 ILE A O 1
ATOM 844 N N . LEU A 1 106 ? -7.649 -1.737 15.437 1.00 94.62 106 LEU A N 1
ATOM 845 C CA . LEU A 1 106 ? -6.900 -0.495 15.655 1.00 94.62 106 LEU A CA 1
ATOM 846 C C . LEU A 1 106 ? -7.267 0.178 16.984 1.00 94.62 106 LEU A C 1
ATOM 848 O O . LEU A 1 106 ? -6.375 0.591 17.727 1.00 94.62 106 LEU A O 1
ATOM 852 N N . VAL A 1 107 ? -8.564 0.260 17.298 1.00 92.56 107 VAL A N 1
ATOM 853 C CA . VAL A 1 107 ? -9.054 0.832 18.562 1.00 92.56 107 VAL A CA 1
ATOM 854 C C . VAL A 1 107 ? -8.577 0.011 19.761 1.00 92.56 107 VAL A C 1
ATOM 856 O O . VAL A 1 107 ? -8.108 0.583 20.744 1.00 92.56 107 VAL A O 1
ATOM 859 N N . ASP A 1 108 ? -8.658 -1.316 19.679 1.00 90.75 108 ASP A N 1
ATOM 860 C CA . ASP A 1 108 ? -8.239 -2.216 20.755 1.00 90.75 108 ASP A CA 1
ATOM 861 C C . ASP A 1 108 ? -6.727 -2.096 21.013 1.00 90.75 108 ASP A C 1
ATOM 863 O O . ASP A 1 108 ? -6.314 -1.831 22.142 1.00 90.75 108 ASP A O 1
ATOM 867 N N . ARG A 1 109 ? -5.901 -2.117 19.954 1.00 89.81 109 ARG A N 1
ATOM 868 C CA . ARG A 1 109 ? -4.439 -1.922 20.048 1.00 89.81 109 ARG A CA 1
ATOM 869 C C . ARG A 1 109 ? -4.041 -0.568 20.614 1.00 89.81 109 ARG A C 1
ATOM 871 O O . ARG A 1 109 ? -3.083 -0.481 21.384 1.00 89.81 109 ARG A O 1
ATOM 878 N N . TYR A 1 110 ? -4.735 0.497 20.217 1.00 83.12 110 TYR A N 1
ATOM 879 C CA . TYR A 1 110 ? -4.487 1.834 20.754 1.00 83.12 110 TYR A CA 1
ATOM 880 C C . TYR A 1 110 ? -4.680 1.855 22.274 1.00 83.12 110 TYR A C 1
ATOM 882 O O . TYR A 1 110 ? -3.846 2.392 23.002 1.00 83.12 110 TYR A O 1
ATOM 890 N N . LEU A 1 111 ? -5.739 1.217 22.767 1.00 75.75 111 LEU A N 1
ATOM 891 C CA . LEU A 1 111 ? -6.080 1.225 24.187 1.00 75.75 111 LEU A CA 1
ATOM 892 C C . LEU A 1 111 ? -5.203 0.276 25.012 1.00 75.75 111 LEU A C 1
ATOM 894 O O . LEU A 1 111 ? -4.865 0.607 26.148 1.00 75.75 111 LEU A O 1
ATOM 898 N N . GLU A 1 112 ? -4.751 -0.843 24.440 1.00 73.31 112 GLU A N 1
ATOM 899 C CA . GLU A 1 112 ? -3.711 -1.679 25.054 1.00 73.31 112 GLU A CA 1
ATOM 900 C C . GLU A 1 112 ? -2.396 -0.907 25.248 1.00 73.31 112 GLU A C 1
ATOM 902 O O . GLU A 1 112 ? -1.766 -1.018 26.301 1.00 73.31 112 GLU A O 1
ATOM 907 N N . ARG A 1 113 ? -2.007 -0.067 24.276 1.00 67.50 113 ARG A N 1
ATOM 908 C CA . ARG A 1 113 ? -0.826 0.809 24.391 1.00 67.50 113 ARG A CA 1
ATOM 909 C C . ARG A 1 113 ? -1.053 2.003 25.320 1.00 67.50 113 ARG A C 1
ATOM 911 O O . ARG A 1 113 ? -0.118 2.423 26.000 1.00 67.50 113 ARG A O 1
ATOM 918 N N . GLY A 1 114 ? -2.279 2.525 25.387 1.00 57.56 114 GLY A N 1
ATOM 919 C CA . GLY A 1 114 ? -2.669 3.630 26.268 1.00 57.56 114 GLY A CA 1
ATOM 920 C C . GLY A 1 114 ? -2.482 3.331 27.761 1.00 57.56 114 GLY A C 1
ATOM 921 O O . GLY A 1 114 ? -2.198 4.244 28.526 1.00 57.56 114 GLY A O 1
ATOM 922 N N . ASN A 1 115 ? -2.526 2.057 28.168 1.00 48.00 115 ASN A N 1
ATOM 923 C CA . ASN A 1 115 ? -2.191 1.632 29.535 1.00 48.00 115 ASN A CA 1
ATOM 924 C C . ASN A 1 115 ? -0.683 1.696 29.864 1.00 48.00 115 ASN A C 1
ATOM 926 O O . ASN A 1 115 ? -0.313 1.524 31.023 1.00 48.00 115 ASN A O 1
ATOM 930 N N . VAL A 1 116 ? 0.193 1.917 28.874 1.00 44.75 116 VAL A N 1
ATOM 931 C CA . VAL A 1 116 ? 1.662 1.922 29.040 1.00 44.75 116 VAL A CA 1
ATOM 932 C C . VAL A 1 116 ? 2.259 3.334 28.934 1.00 44.75 116 VAL A C 1
ATOM 934 O O . VAL A 1 116 ? 3.369 3.567 29.407 1.00 44.75 116 VAL A O 1
ATOM 937 N N . ALA A 1 117 ? 1.539 4.300 28.355 1.00 43.25 117 ALA A N 1
ATOM 938 C CA . ALA A 1 117 ? 2.043 5.652 28.119 1.00 43.25 117 ALA A CA 1
ATOM 939 C C . ALA A 1 117 ? 1.062 6.725 28.622 1.00 43.25 117 ALA A C 1
ATOM 941 O O . ALA A 1 117 ? 0.286 7.285 27.853 1.00 43.25 117 ALA A O 1
ATOM 942 N N . GLU A 1 118 ? 1.164 7.082 29.905 1.00 42.34 118 GLU A N 1
ATOM 943 C CA . GLU A 1 118 ? 0.435 8.190 30.558 1.00 42.34 118 GLU A CA 1
ATOM 944 C C . GLU A 1 118 ? 0.771 9.604 30.006 1.00 42.34 118 GLU A C 1
ATOM 946 O O . GLU A 1 118 ? 0.449 10.604 30.640 1.00 42.34 118 GLU A O 1
ATOM 951 N N . ASN A 1 119 ? 1.398 9.739 28.828 1.00 40.62 119 ASN A N 1
ATOM 952 C CA . ASN A 1 119 ? 2.027 10.995 28.386 1.00 40.62 119 ASN A CA 1
ATOM 953 C C . ASN A 1 119 ? 1.500 11.626 27.083 1.00 40.62 119 ASN A C 1
ATOM 955 O O . ASN A 1 119 ? 2.098 12.592 26.616 1.00 40.62 119 ASN A O 1
ATOM 959 N N . TYR A 1 120 ? 0.372 11.187 26.520 1.00 42.97 120 TYR A N 1
ATOM 960 C CA . TYR A 1 120 ? -0.279 11.924 25.422 1.00 42.97 120 TYR A CA 1
ATOM 961 C C . TYR A 1 120 ? -1.524 12.653 25.922 1.00 42.97 120 TYR A C 1
ATOM 963 O O . TYR A 1 120 ? -2.664 12.289 25.647 1.00 42.97 120 TYR A O 1
ATOM 971 N N . ILE A 1 121 ? -1.283 13.699 26.706 1.00 47.72 121 ILE A N 1
ATOM 972 C CA . ILE A 1 121 ? -2.290 14.711 27.007 1.00 47.72 121 ILE A CA 1
ATOM 973 C C . ILE A 1 121 ? -2.529 15.497 25.695 1.00 47.72 121 ILE A C 1
ATOM 975 O O . ILE A 1 121 ? -1.567 15.938 25.071 1.00 47.72 121 ILE A O 1
ATOM 979 N N . VAL A 1 122 ? -3.800 15.711 25.322 1.00 46.84 122 VAL A N 1
ATOM 980 C CA . VAL A 1 122 ? -4.308 16.668 24.297 1.00 46.84 122 VAL A CA 1
ATOM 981 C C . VAL A 1 122 ? -4.554 16.180 22.844 1.00 46.84 122 VAL A C 1
ATOM 983 O O . VAL A 1 122 ? -4.541 16.999 21.937 1.00 46.84 122 VAL A O 1
ATOM 986 N N . HIS A 1 123 ? -4.913 14.919 22.570 1.00 53.81 123 HIS A N 1
ATOM 987 C CA . HIS A 1 123 ? -5.603 14.606 21.297 1.00 53.81 123 HIS A CA 1
ATOM 988 C C . HIS A 1 123 ? -6.834 13.723 21.516 1.00 53.81 123 HIS A C 1
ATOM 990 O O . HIS A 1 123 ? -6.805 12.802 22.332 1.00 53.81 123 HIS A O 1
ATOM 996 N N . ASP A 1 124 ? -7.926 14.029 20.807 1.00 66.19 124 ASP A N 1
ATOM 997 C CA . ASP A 1 124 ? -9.113 13.172 20.748 1.00 66.19 124 ASP A CA 1
ATOM 998 C C . ASP A 1 124 ? -8.663 11.748 20.352 1.00 66.19 124 ASP A C 1
ATOM 1000 O O . ASP A 1 124 ? -7.932 11.612 19.363 1.00 66.19 124 ASP A O 1
ATOM 1004 N N . PRO A 1 125 ? -9.055 10.691 21.097 1.00 73.38 125 PRO A N 1
ATOM 1005 C CA . PRO A 1 125 ? -8.700 9.299 20.809 1.00 73.38 125 PRO A CA 1
ATOM 1006 C C . PRO A 1 125 ? -8.821 8.897 19.334 1.00 73.38 125 PRO A C 1
ATOM 1008 O O . PRO A 1 125 ? -8.062 8.056 18.862 1.00 73.38 125 PRO A O 1
ATOM 1011 N N . ILE A 1 126 ? -9.752 9.506 18.598 1.00 82.00 126 ILE A N 1
ATOM 1012 C CA . ILE A 1 126 ? -9.965 9.257 17.171 1.00 82.00 126 ILE A CA 1
ATOM 1013 C C . ILE A 1 126 ? -8.751 9.678 16.335 1.00 82.00 126 ILE A C 1
ATOM 1015 O O . ILE A 1 126 ? -8.300 8.898 15.501 1.00 82.00 126 ILE A O 1
ATOM 1019 N N . HIS A 1 127 ? -8.173 10.856 16.588 1.00 83.38 127 HIS A N 1
ATOM 1020 C CA . HIS A 1 127 ? -7.018 11.361 15.834 1.00 83.38 127 HIS A CA 1
ATOM 1021 C C . HIS A 1 127 ? -5.828 10.405 15.941 1.00 83.38 127 HIS A C 1
ATOM 1023 O O . HIS A 1 127 ? -5.172 10.101 14.947 1.00 83.38 127 HIS A O 1
ATOM 1029 N N . VAL A 1 128 ? -5.582 9.879 17.144 1.00 85.31 128 VAL A N 1
ATOM 1030 C CA . VAL A 1 128 ? -4.465 8.960 17.385 1.00 85.31 128 VAL A CA 1
ATOM 1031 C C . VAL A 1 128 ? -4.696 7.610 16.704 1.00 85.31 128 VAL A C 1
ATOM 1033 O O . VAL A 1 128 ? -3.763 7.043 16.138 1.00 85.31 128 VAL A O 1
ATOM 1036 N N . VAL A 1 129 ? -5.933 7.104 16.703 1.00 89.81 129 VAL A N 1
ATOM 1037 C CA . VAL A 1 129 ? -6.277 5.861 15.994 1.00 89.81 129 VAL A CA 1
ATOM 1038 C C . VAL A 1 129 ? -6.130 6.025 14.477 1.00 89.81 129 VAL A C 1
ATOM 1040 O O . VAL A 1 129 ? -5.608 5.124 13.820 1.00 89.81 129 VAL A O 1
ATOM 1043 N N . LEU A 1 130 ? -6.532 7.171 13.916 1.00 89.62 130 LEU A N 1
ATOM 1044 C CA . LEU A 1 130 ? -6.349 7.465 12.491 1.00 89.62 130 LEU A CA 1
ATOM 1045 C C . LEU A 1 130 ? -4.870 7.583 12.122 1.00 89.62 130 LEU A C 1
ATOM 1047 O O . LEU A 1 130 ? -4.442 6.994 11.132 1.00 89.62 130 LEU A O 1
ATOM 1051 N N . LEU A 1 131 ? -4.074 8.278 12.935 1.00 89.50 131 LEU A N 1
ATOM 1052 C CA . LEU A 1 131 ? -2.630 8.344 12.729 1.00 89.50 131 LEU A CA 1
ATOM 1053 C C . LEU A 1 131 ? -2.004 6.942 12.781 1.00 89.50 131 LEU A C 1
ATOM 1055 O O . LEU A 1 131 ? -1.213 6.589 11.912 1.00 89.50 131 LEU A O 1
ATOM 1059 N N . GLN A 1 132 ? -2.402 6.099 13.742 1.00 91.06 132 GLN A N 1
ATOM 1060 C CA . GLN A 1 132 ? -1.906 4.724 13.824 1.00 91.06 132 GLN A CA 1
ATOM 1061 C C . GLN A 1 132 ? -2.251 3.914 12.568 1.00 91.06 132 GLN A C 1
ATOM 1063 O O . GLN A 1 132 ? -1.415 3.150 12.094 1.00 91.06 132 GLN A O 1
ATOM 1068 N N . TYR A 1 133 ? -3.449 4.084 12.004 1.00 94.62 133 TYR A N 1
ATOM 1069 C CA . TYR A 1 133 ? -3.828 3.439 10.746 1.00 94.62 133 TYR A CA 1
ATOM 1070 C C . TYR A 1 133 ? -2.869 3.790 9.602 1.00 94.62 133 TYR A C 1
ATOM 1072 O O . TYR A 1 133 ? -2.376 2.890 8.916 1.00 94.62 133 TYR A O 1
ATOM 1080 N N . PHE A 1 134 ? -2.564 5.076 9.422 1.00 93.75 134 PHE A N 1
ATOM 1081 C CA . PHE A 1 134 ? -1.624 5.515 8.393 1.00 93.75 134 PHE A CA 1
ATOM 1082 C C . PHE A 1 134 ? -0.198 5.041 8.67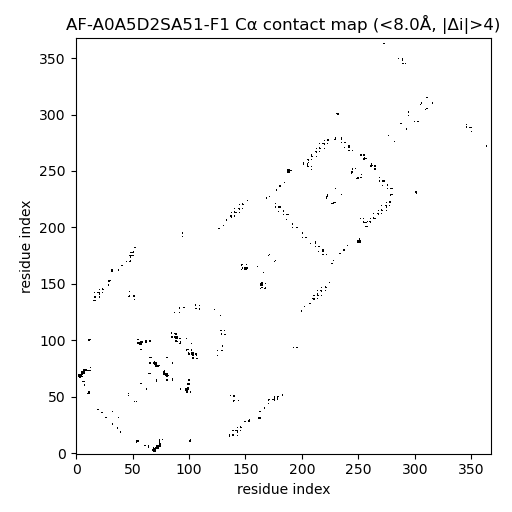1 1.00 93.75 134 PHE A C 1
ATOM 1084 O O . PHE A 1 134 ? 0.461 4.542 7.759 1.00 93.75 134 PHE A O 1
ATOM 1091 N N . ILE A 1 135 ? 0.252 5.075 9.928 1.00 93.44 135 ILE A N 1
ATOM 1092 C CA . ILE A 1 135 ? 1.555 4.528 10.324 1.00 93.44 135 ILE A CA 1
ATOM 1093 C C . ILE A 1 135 ? 1.659 3.042 9.958 1.00 93.44 135 ILE A C 1
ATOM 1095 O O . ILE A 1 135 ? 2.664 2.637 9.380 1.00 93.44 135 ILE A O 1
ATOM 1099 N N . GLU A 1 136 ? 0.640 2.223 10.234 1.00 95.75 136 GLU A N 1
ATOM 1100 C CA . GLU A 1 136 ? 0.664 0.792 9.887 1.00 95.75 136 GLU A CA 1
ATOM 1101 C C . GLU A 1 136 ? 0.766 0.568 8.371 1.00 95.75 136 GLU A C 1
ATOM 1103 O O . GLU A 1 136 ? 1.577 -0.244 7.914 1.00 95.75 136 GLU A O 1
ATOM 1108 N N . ARG A 1 137 ? -0.003 1.321 7.575 1.00 96.81 137 ARG A N 1
ATOM 1109 C CA . ARG A 1 137 ? 0.049 1.270 6.103 1.00 96.81 137 ARG A CA 1
ATOM 1110 C C . ARG A 1 137 ? 1.415 1.676 5.568 1.00 96.81 137 ARG A C 1
ATOM 1112 O O . ARG A 1 137 ? 1.995 0.985 4.730 1.00 96.81 137 ARG A O 1
ATOM 1119 N N . GLN A 1 138 ? 1.968 2.762 6.093 1.00 96.69 138 GLN A N 1
ATOM 1120 C CA . GLN A 1 138 ? 3.295 3.227 5.718 1.00 96.69 138 GLN A CA 1
ATOM 1121 C C . GLN A 1 138 ? 4.382 2.250 6.153 1.00 96.69 138 GLN A C 1
ATOM 1123 O O . GLN A 1 138 ? 5.333 2.047 5.407 1.00 96.69 138 GLN A O 1
ATOM 1128 N N . CYS A 1 139 ? 4.269 1.619 7.323 1.00 97.81 139 CYS A N 1
ATOM 1129 C CA . CYS A 1 139 ? 5.206 0.587 7.760 1.00 97.81 139 CYS A CA 1
ATOM 1130 C C . CYS A 1 139 ? 5.195 -0.619 6.814 1.00 97.81 139 CYS A C 1
ATOM 1132 O O . CYS A 1 139 ? 6.269 -1.107 6.468 1.00 97.81 139 CYS A O 1
ATOM 1134 N N . LEU A 1 140 ? 4.026 -1.055 6.335 1.00 98.38 140 LEU A N 1
ATOM 1135 C CA . LEU A 1 140 ? 3.916 -2.106 5.316 1.00 98.38 140 LEU A CA 1
ATOM 1136 C C . LEU A 1 140 ? 4.645 -1.727 4.013 1.00 98.38 140 LEU A C 1
ATOM 1138 O O . LEU A 1 140 ? 5.438 -2.510 3.478 1.00 98.38 140 LEU A O 1
ATOM 1142 N N . LEU A 1 141 ? 4.425 -0.507 3.517 1.00 98.38 141 LEU A N 1
ATOM 1143 C CA . LEU A 1 141 ? 5.105 -0.000 2.321 1.00 98.38 141 LEU A CA 1
ATOM 1144 C C . LEU A 1 141 ? 6.614 0.141 2.542 1.00 98.38 141 LEU A C 1
ATOM 1146 O O . LEU A 1 141 ? 7.407 -0.290 1.710 1.00 98.38 141 LEU A O 1
ATOM 1150 N N . LYS A 1 142 ? 7.036 0.671 3.692 1.00 98.25 142 LYS A N 1
ATOM 1151 C CA . LYS A 1 142 ? 8.450 0.782 4.069 1.00 98.25 142 LYS A CA 1
ATOM 1152 C C . LYS A 1 142 ? 9.109 -0.593 4.166 1.00 98.25 142 LYS A C 1
ATOM 1154 O O . LYS A 1 142 ? 10.220 -0.734 3.674 1.00 98.25 142 LYS A O 1
ATOM 1159 N N . CYS A 1 143 ? 8.429 -1.616 4.691 1.00 98.19 143 CYS A N 1
ATOM 1160 C CA . CYS A 1 143 ? 8.932 -2.993 4.662 1.00 98.19 143 CYS A CA 1
ATOM 1161 C C . CYS A 1 143 ? 9.176 -3.451 3.220 1.00 98.19 143 CYS A C 1
ATOM 1163 O O . CYS A 1 143 ? 10.263 -3.920 2.900 1.00 98.19 143 CYS A O 1
ATOM 1165 N N . THR A 1 144 ? 8.199 -3.241 2.333 1.00 97.88 144 THR A N 1
ATOM 1166 C CA . THR A 1 144 ? 8.319 -3.578 0.903 1.00 97.88 144 THR A CA 1
ATOM 1167 C C . THR A 1 144 ? 9.504 -2.853 0.258 1.00 97.88 144 THR A C 1
ATOM 1169 O O . THR A 1 144 ? 10.326 -3.471 -0.413 1.00 97.88 144 THR A O 1
ATOM 1172 N N . ARG A 1 145 ? 9.648 -1.549 0.524 1.00 96.94 145 ARG A N 1
ATOM 1173 C CA . ARG A 1 145 ? 10.781 -0.733 0.073 1.00 96.94 145 ARG A CA 1
ATOM 1174 C C . ARG A 1 145 ? 12.113 -1.300 0.563 1.00 96.94 145 ARG A C 1
ATOM 1176 O O . ARG A 1 145 ? 13.034 -1.424 -0.235 1.00 96.94 145 ARG A O 1
ATOM 1183 N N . GLN A 1 146 ? 12.215 -1.667 1.841 1.00 95.38 146 GLN A N 1
ATOM 1184 C CA . GLN A 1 146 ? 13.433 -2.253 2.410 1.00 95.38 146 GLN A CA 1
ATOM 1185 C C . GLN A 1 146 ? 13.775 -3.602 1.769 1.00 95.38 146 GLN A C 1
ATOM 1187 O O . GLN A 1 146 ? 14.930 -3.815 1.412 1.00 95.38 146 GLN A O 1
ATOM 1192 N N . ILE A 1 147 ? 12.787 -4.476 1.546 1.00 94.75 147 ILE A N 1
ATOM 1193 C CA . ILE A 1 147 ? 12.987 -5.760 0.851 1.00 94.75 147 ILE A CA 1
ATOM 1194 C C . ILE A 1 147 ? 13.619 -5.531 -0.529 1.00 94.75 147 ILE A C 1
ATOM 1196 O O . ILE A 1 147 ? 14.620 -6.164 -0.864 1.00 94.75 147 ILE A O 1
ATOM 1200 N N . LEU A 1 148 ? 13.078 -4.586 -1.307 1.00 93.81 148 LEU A N 1
ATOM 1201 C CA . LEU A 1 148 ? 13.612 -4.255 -2.629 1.00 93.81 148 LEU A CA 1
ATOM 1202 C C . LEU A 1 148 ? 15.005 -3.622 -2.558 1.00 93.81 148 LEU A C 1
ATOM 1204 O O . LEU A 1 148 ? 15.879 -4.008 -3.327 1.00 93.81 148 LEU A O 1
ATOM 1208 N N . MET A 1 149 ? 15.237 -2.677 -1.641 1.00 91.88 149 MET A N 1
ATOM 1209 C CA . MET A 1 149 ? 16.551 -2.038 -1.498 1.00 91.88 149 MET A CA 1
ATOM 1210 C C . MET A 1 149 ? 17.638 -3.055 -1.149 1.00 91.88 149 MET A C 1
ATOM 1212 O O . MET A 1 149 ? 18.687 -3.052 -1.782 1.00 91.88 149 MET A O 1
ATOM 1216 N N . HIS A 1 150 ? 17.392 -3.952 -0.194 1.00 89.19 150 HIS A N 1
ATOM 1217 C CA . HIS A 1 150 ? 18.340 -5.016 0.153 1.00 89.19 150 HIS A CA 1
ATOM 1218 C C . HIS A 1 150 ? 18.598 -5.967 -1.022 1.00 89.19 150 HIS A C 1
ATOM 1220 O O . HIS A 1 150 ? 19.747 -6.312 -1.295 1.00 89.19 150 HIS A O 1
ATOM 1226 N N . ALA A 1 151 ? 17.552 -6.344 -1.763 1.00 89.06 151 ALA A N 1
ATOM 1227 C CA . ALA A 1 151 ? 17.701 -7.169 -2.961 1.00 89.06 151 ALA A CA 1
ATOM 1228 C C . ALA A 1 151 ? 18.562 -6.490 -4.045 1.00 89.06 151 ALA A C 1
ATOM 1230 O O . ALA A 1 151 ? 19.320 -7.177 -4.731 1.00 89.06 151 ALA A O 1
ATOM 1231 N N . LEU A 1 152 ? 18.474 -5.160 -4.180 1.00 87.06 152 LEU A N 1
ATOM 1232 C CA . LEU A 1 152 ? 19.319 -4.363 -5.077 1.00 87.06 152 LEU A CA 1
ATOM 1233 C C . LEU A 1 152 ? 20.762 -4.249 -4.560 1.00 87.06 152 LEU A C 1
ATOM 1235 O O . LEU A 1 152 ? 21.699 -4.455 -5.325 1.00 87.06 152 LEU A O 1
ATOM 1239 N N . TYR A 1 153 ? 20.960 -3.986 -3.263 1.00 84.31 153 TYR A N 1
ATOM 1240 C CA . TYR A 1 153 ? 22.293 -3.833 -2.662 1.00 84.31 153 TYR A CA 1
ATOM 1241 C C . TYR A 1 153 ? 23.169 -5.082 -2.794 1.00 84.31 153 TYR A C 1
ATOM 1243 O O . TYR A 1 153 ? 24.369 -4.965 -3.046 1.00 84.31 153 TYR A O 1
ATOM 1251 N N . LEU A 1 154 ? 22.584 -6.275 -2.659 1.00 78.81 154 LEU A N 1
ATOM 1252 C CA . LEU A 1 154 ? 23.308 -7.537 -2.853 1.00 78.81 154 LEU A CA 1
ATOM 1253 C C . LEU A 1 154 ? 23.762 -7.737 -4.312 1.00 78.81 154 LEU A C 1
ATOM 1255 O O . LEU A 1 154 ? 24.739 -8.454 -4.573 1.00 78.81 154 LEU A O 1
ATOM 1259 N N . GLY A 1 155 ? 23.093 -7.065 -5.254 1.00 67.94 155 GLY A N 1
ATOM 1260 C CA . GLY A 1 155 ? 23.392 -7.076 -6.679 1.00 67.94 155 GLY A CA 1
ATOM 1261 C C . GLY A 1 155 ? 23.452 -8.485 -7.274 1.00 67.94 155 GLY A C 1
ATOM 1262 O O . GLY A 1 155 ? 22.912 -9.456 -6.746 1.00 67.94 155 GLY A O 1
ATOM 1263 N N . ASN A 1 156 ? 24.176 -8.623 -8.385 1.00 60.25 156 ASN A N 1
ATOM 1264 C CA . ASN A 1 156 ? 24.524 -9.933 -8.954 1.00 60.25 156 ASN A CA 1
ATOM 1265 C C . ASN A 1 156 ? 25.742 -10.577 -8.252 1.00 60.25 156 ASN A C 1
ATOM 1267 O O . ASN A 1 156 ? 26.236 -11.610 -8.702 1.00 60.25 156 ASN A O 1
ATOM 1271 N N . SER A 1 157 ? 26.281 -9.944 -7.203 1.00 54.78 157 SER A N 1
ATOM 1272 C CA . SER A 1 157 ? 27.611 -10.238 -6.656 1.00 54.78 157 SER A CA 1
ATOM 1273 C C . SER A 1 157 ? 27.672 -11.376 -5.639 1.00 54.78 157 SER A C 1
ATOM 1275 O O . SER A 1 157 ? 28.769 -11.879 -5.393 1.00 54.78 157 SER A O 1
ATOM 1277 N N . LEU A 1 158 ? 26.559 -11.826 -5.055 1.00 48.66 158 LEU A N 1
ATOM 1278 C CA . LEU A 1 158 ? 26.591 -12.858 -4.014 1.00 48.66 158 LEU A CA 1
ATOM 1279 C C . LEU A 1 158 ? 25.427 -13.848 -4.151 1.00 48.66 158 LEU A C 1
ATOM 1281 O O . LEU A 1 158 ? 24.298 -13.532 -3.810 1.00 48.66 158 LEU A O 1
ATOM 1285 N N . LYS A 1 159 ? 25.786 -15.066 -4.589 1.00 54.41 159 LYS A N 1
ATOM 1286 C CA . LYS A 1 159 ? 25.048 -16.345 -4.536 1.00 54.41 159 LYS A CA 1
ATOM 1287 C C . LYS A 1 159 ? 23.678 -16.364 -5.232 1.00 54.41 159 LYS A C 1
ATOM 1289 O O . LYS A 1 159 ? 22.768 -15.620 -4.899 1.00 54.41 159 LYS A O 1
ATOM 1294 N N . GLU A 1 160 ? 23.488 -17.335 -6.125 1.00 54.94 160 GLU A N 1
ATOM 1295 C CA . GLU A 1 160 ? 22.199 -17.678 -6.758 1.00 54.94 160 GLU A CA 1
ATOM 1296 C C . GLU A 1 160 ? 21.060 -18.025 -5.760 1.00 54.94 160 GLU A C 1
ATOM 1298 O O . GLU A 1 160 ? 19.948 -18.303 -6.190 1.00 54.94 160 GLU A O 1
ATOM 1303 N N . GLU A 1 161 ? 21.299 -17.960 -4.444 1.00 68.19 161 GLU A N 1
ATOM 1304 C CA . GLU A 1 161 ? 20.423 -18.441 -3.366 1.00 68.19 161 GLU A CA 1
ATOM 1305 C C . GLU A 1 161 ? 20.155 -17.386 -2.265 1.00 68.19 161 GLU A C 1
ATOM 1307 O O . GLU A 1 161 ? 19.967 -17.749 -1.108 1.00 68.19 161 GLU A O 1
ATOM 1312 N N . SER A 1 162 ? 20.175 -16.080 -2.567 1.00 84.50 162 SER A N 1
ATOM 1313 C CA . SER A 1 162 ? 19.775 -15.075 -1.562 1.00 84.50 162 SER A CA 1
ATOM 1314 C C . SER A 1 162 ? 18.268 -15.125 -1.289 1.00 84.50 162 SER A C 1
ATOM 1316 O O . SER A 1 162 ? 17.458 -14.903 -2.194 1.00 84.50 162 SER A O 1
ATOM 1318 N N . LEU A 1 163 ? 17.900 -15.330 -0.022 1.00 88.56 163 LEU A N 1
ATOM 1319 C CA . LEU A 1 163 ? 16.515 -15.378 0.444 1.00 88.56 163 LEU A CA 1
ATOM 1320 C C . LEU A 1 163 ? 15.772 -14.057 0.209 1.00 88.56 163 LEU A C 1
ATOM 1322 O O . LEU A 1 163 ? 14.599 -14.076 -0.166 1.00 88.56 163 LEU A O 1
ATOM 1326 N N . ILE A 1 164 ? 16.428 -12.906 0.406 1.00 89.88 164 ILE A N 1
ATOM 1327 C CA . ILE A 1 164 ? 15.773 -11.603 0.193 1.00 89.88 164 ILE A CA 1
ATOM 1328 C C . ILE A 1 164 ? 15.553 -11.297 -1.282 1.00 89.88 164 ILE A C 1
ATOM 1330 O O . ILE A 1 164 ? 14.516 -10.749 -1.651 1.00 89.88 164 ILE A O 1
ATOM 1334 N N . ARG A 1 165 ? 16.500 -11.693 -2.139 1.00 89.00 165 ARG A N 1
ATOM 1335 C CA . ARG A 1 165 ? 16.363 -11.527 -3.585 1.00 89.00 165 ARG A CA 1
ATOM 1336 C C . ARG A 1 165 ? 15.292 -12.456 -4.148 1.00 89.00 165 ARG A C 1
ATOM 1338 O O . ARG A 1 165 ? 14.509 -12.020 -4.988 1.00 89.00 165 ARG A O 1
ATOM 1345 N N . GLU A 1 166 ? 15.227 -13.700 -3.671 1.00 90.12 166 GLU A N 1
ATOM 1346 C CA . GLU A 1 166 ? 14.150 -14.639 -4.006 1.00 90.12 166 GLU A CA 1
ATOM 1347 C C . GLU A 1 166 ? 12.784 -14.046 -3.641 1.00 90.12 166 GLU A C 1
ATOM 1349 O O . GLU A 1 166 ? 11.889 -13.998 -4.484 1.00 90.12 166 GLU A O 1
ATOM 1354 N N . GLU A 1 167 ? 12.643 -13.530 -2.417 1.00 93.19 167 GLU A N 1
ATOM 1355 C CA . GLU A 1 167 ? 11.395 -12.928 -1.951 1.00 93.19 167 GLU A CA 1
ATOM 1356 C C . GLU A 1 167 ? 11.014 -11.693 -2.782 1.00 93.19 167 GLU A C 1
ATOM 1358 O O . GLU A 1 167 ? 9.883 -11.599 -3.251 1.00 93.19 167 GLU A O 1
ATOM 1363 N N . ALA A 1 168 ? 11.954 -10.781 -3.051 1.00 93.50 168 ALA A N 1
ATOM 1364 C CA . ALA A 1 168 ? 11.714 -9.596 -3.879 1.00 93.50 168 ALA A CA 1
ATOM 1365 C C . ALA A 1 168 ? 11.231 -9.950 -5.298 1.00 93.50 168 ALA A C 1
ATOM 1367 O O . ALA A 1 168 ? 10.248 -9.387 -5.785 1.00 93.50 168 ALA A O 1
ATOM 1368 N N . LEU A 1 169 ? 11.892 -10.907 -5.959 1.00 92.44 169 LEU A N 1
ATOM 1369 C CA . LEU A 1 169 ? 11.498 -11.372 -7.293 1.00 92.44 169 LEU A CA 1
ATOM 1370 C C . LEU A 1 169 ? 10.136 -12.064 -7.268 1.00 92.44 169 LEU A C 1
ATOM 1372 O O . LEU A 1 169 ? 9.326 -11.869 -8.175 1.00 92.44 169 LEU A O 1
ATOM 1376 N N . LYS A 1 170 ? 9.867 -12.842 -6.218 1.00 95.25 170 LYS A N 1
ATOM 1377 C CA . LYS A 1 170 ? 8.582 -13.502 -6.030 1.00 95.25 170 LYS A CA 1
ATOM 1378 C C . LYS A 1 170 ? 7.450 -12.491 -5.842 1.00 95.25 170 LYS A C 1
ATOM 1380 O O . LYS A 1 170 ? 6.426 -12.631 -6.496 1.00 95.25 170 LYS A O 1
ATOM 1385 N N . LEU A 1 171 ? 7.644 -11.437 -5.045 1.00 97.19 171 LEU A N 1
ATOM 1386 C CA . LEU A 1 171 ? 6.655 -10.362 -4.890 1.00 97.19 171 LEU A CA 1
ATOM 1387 C C . LEU A 1 171 ? 6.287 -9.722 -6.235 1.00 97.19 171 LEU A C 1
ATOM 1389 O O . LEU A 1 171 ? 5.112 -9.496 -6.523 1.00 97.19 171 LEU A O 1
ATOM 1393 N N . ILE A 1 172 ? 7.287 -9.450 -7.078 1.00 94.38 172 ILE A N 1
ATOM 1394 C CA . ILE A 1 172 ? 7.070 -8.909 -8.426 1.00 94.38 172 ILE A CA 1
ATOM 1395 C C . ILE A 1 172 ? 6.292 -9.910 -9.285 1.00 94.38 172 ILE A C 1
ATOM 1397 O O . ILE A 1 172 ? 5.304 -9.527 -9.913 1.00 94.38 172 ILE A O 1
ATOM 1401 N N . TYR A 1 173 ? 6.713 -11.178 -9.293 1.00 94.62 173 TYR A N 1
ATOM 1402 C CA . TYR A 1 173 ? 6.062 -12.252 -10.045 1.00 94.62 173 TYR A CA 1
ATOM 1403 C C . TYR A 1 173 ? 4.591 -12.436 -9.645 1.00 94.62 173 TYR A C 1
ATOM 1405 O O . TYR A 1 173 ? 3.728 -12.547 -10.515 1.00 94.62 173 TYR A O 1
ATOM 1413 N N . ASP A 1 174 ? 4.304 -12.380 -8.345 1.00 97.00 174 ASP A N 1
ATOM 1414 C CA . ASP A 1 174 ? 2.962 -12.537 -7.782 1.00 97.00 174 ASP A CA 1
ATOM 1415 C C . ASP A 1 174 ? 2.096 -11.265 -7.923 1.00 97.00 174 ASP A C 1
ATOM 1417 O O . ASP A 1 174 ? 0.918 -11.261 -7.567 1.00 97.00 174 ASP A O 1
ATOM 1421 N N . GLY A 1 175 ? 2.627 -10.200 -8.538 1.00 95.12 175 GLY A N 1
ATOM 1422 C CA . GLY A 1 175 ? 1.837 -9.079 -9.052 1.00 95.12 175 GLY A CA 1
ATOM 1423 C C . GLY A 1 175 ? 1.970 -7.757 -8.295 1.00 95.12 175 GLY A C 1
ATOM 1424 O O . GLY A 1 175 ? 1.166 -6.853 -8.547 1.00 95.12 175 GLY A O 1
ATOM 1425 N N . LEU A 1 176 ? 2.981 -7.604 -7.428 1.00 96.62 176 LEU A N 1
ATOM 1426 C CA . LEU A 1 176 ? 3.229 -6.379 -6.653 1.00 96.62 176 LEU A CA 1
ATOM 1427 C C . LEU A 1 176 ? 3.232 -5.112 -7.527 1.00 96.62 176 LEU A C 1
ATOM 1429 O O . LEU A 1 176 ? 2.534 -4.150 -7.213 1.00 96.62 176 LEU A O 1
ATOM 1433 N N . GLU A 1 177 ? 3.966 -5.119 -8.649 1.00 94.69 177 GLU A N 1
ATOM 1434 C CA . GLU A 1 177 ? 4.049 -3.984 -9.591 1.00 94.69 177 GLU A CA 1
ATOM 1435 C C . GLU A 1 177 ? 2.649 -3.526 -10.019 1.00 94.69 177 GLU A C 1
ATOM 1437 O O . GLU A 1 177 ? 2.297 -2.345 -9.970 1.00 94.69 177 GLU A O 1
ATOM 1442 N N . GLY A 1 178 ? 1.821 -4.489 -10.422 1.00 94.19 178 GLY A N 1
ATOM 1443 C CA . GLY A 1 178 ? 0.485 -4.198 -10.893 1.00 94.19 178 GLY A CA 1
ATOM 1444 C C . GLY A 1 178 ? -0.427 -3.666 -9.806 1.00 94.19 178 GLY A C 1
ATOM 1445 O O . GLY A 1 178 ? -1.214 -2.756 -10.075 1.00 94.19 178 GLY A O 1
ATOM 1446 N N . LYS A 1 179 ? -0.299 -4.207 -8.593 1.00 96.38 179 LYS A N 1
ATOM 1447 C CA . LYS A 1 179 ? -1.076 -3.764 -7.442 1.00 96.38 179 LYS A CA 1
ATOM 1448 C C . LYS A 1 179 ? -0.721 -2.339 -7.034 1.00 96.38 179 LYS A C 1
ATOM 1450 O O . LYS A 1 179 ? -1.632 -1.545 -6.830 1.00 96.38 179 LYS A O 1
ATOM 1455 N N . LEU A 1 180 ? 0.567 -1.999 -6.978 1.00 96.12 180 LEU A N 1
ATOM 1456 C CA . LEU A 1 180 ? 1.035 -0.654 -6.629 1.00 96.12 180 LEU A CA 1
ATOM 1457 C C . LEU A 1 180 ? 0.504 0.405 -7.598 1.00 96.12 180 LEU A C 1
ATOM 1459 O O . LEU A 1 180 ? 0.036 1.450 -7.159 1.00 96.12 180 LEU A O 1
ATOM 1463 N N . ILE A 1 181 ? 0.499 0.120 -8.905 1.00 94.31 181 ILE A N 1
ATOM 1464 C CA . ILE A 1 181 ? -0.063 1.038 -9.910 1.00 94.31 181 ILE A CA 1
ATOM 1465 C C . ILE A 1 181 ? -1.570 1.237 -9.697 1.00 94.31 181 ILE A C 1
ATOM 1467 O O . ILE A 1 181 ? -2.052 2.364 -9.774 1.00 94.31 181 ILE A O 1
ATOM 1471 N N . SER A 1 182 ? -2.316 0.165 -9.407 1.00 94.00 182 SER A N 1
ATOM 1472 C CA . SER A 1 182 ? -3.750 0.269 -9.107 1.00 94.00 182 SER A CA 1
ATOM 1473 C C . SER A 1 182 ? -4.022 1.032 -7.809 1.00 94.00 182 SER A C 1
ATOM 1475 O O . SER A 1 182 ? -4.953 1.827 -7.758 1.00 94.00 182 SER A O 1
ATOM 1477 N N . VAL A 1 183 ? -3.207 0.823 -6.772 1.00 92.56 183 VAL A N 1
ATOM 1478 C CA . VAL A 1 183 ? -3.291 1.579 -5.515 1.00 92.56 183 VAL A CA 1
ATOM 1479 C C . VAL A 1 183 ? -3.042 3.061 -5.764 1.00 92.56 183 VAL A C 1
ATOM 1481 O O . VAL A 1 183 ? -3.839 3.879 -5.321 1.00 92.56 183 VAL A O 1
ATOM 1484 N N . LEU A 1 184 ? -2.002 3.403 -6.523 1.00 91.62 184 LEU A N 1
ATOM 1485 C CA . LEU A 1 184 ? -1.676 4.788 -6.857 1.00 91.62 184 LEU A CA 1
ATOM 1486 C C . LEU A 1 184 ? -2.836 5.491 -7.582 1.00 91.62 184 LEU A C 1
ATOM 1488 O O . LEU A 1 184 ? -3.170 6.629 -7.270 1.00 91.62 184 LEU A O 1
ATOM 1492 N N . GLU A 1 185 ? -3.491 4.805 -8.523 1.00 90.44 185 GLU A N 1
ATOM 1493 C CA . GLU A 1 185 ? -4.672 5.333 -9.219 1.00 90.44 185 GLU A CA 1
ATOM 1494 C C . GLU A 1 185 ? -5.841 5.612 -8.261 1.00 90.44 185 GLU A C 1
ATOM 1496 O O . GLU A 1 185 ? -6.494 6.657 -8.359 1.00 90.44 185 GLU A O 1
ATOM 1501 N N . VAL A 1 186 ? -6.088 4.692 -7.320 1.00 89.19 186 VAL A N 1
ATOM 1502 C CA . VAL A 1 186 ? -7.128 4.841 -6.295 1.00 89.19 186 VAL A CA 1
ATOM 1503 C C . VAL A 1 186 ? -6.804 6.016 -5.377 1.00 89.19 186 VAL A C 1
ATOM 1505 O O . VAL A 1 186 ? -7.646 6.899 -5.239 1.00 89.19 186 VAL A O 1
ATOM 1508 N N . LEU A 1 187 ? -5.593 6.080 -4.816 1.00 85.56 187 LEU A N 1
ATOM 1509 C CA . LEU A 1 187 ? -5.170 7.143 -3.897 1.00 85.56 187 LEU A CA 1
ATOM 1510 C C . LEU A 1 187 ? -5.266 8.531 -4.540 1.00 85.56 187 LEU A C 1
ATOM 1512 O O . LEU A 1 187 ? -5.892 9.429 -3.977 1.00 85.56 187 LEU A O 1
ATOM 1516 N N . MET A 1 188 ? -4.778 8.688 -5.774 1.00 83.38 188 MET A N 1
ATOM 1517 C CA . MET A 1 188 ? -4.877 9.953 -6.513 1.00 83.38 188 MET A CA 1
ATOM 1518 C C . MET A 1 188 ? -6.330 10.384 -6.789 1.00 83.38 188 MET A C 1
ATOM 1520 O O . MET A 1 188 ? -6.613 11.577 -6.969 1.00 83.38 188 MET A O 1
ATOM 1524 N N . SER A 1 189 ? -7.261 9.428 -6.827 1.00 83.06 189 SER A N 1
ATOM 1525 C CA . SER A 1 189 ? -8.687 9.658 -7.079 1.00 83.06 189 SER A CA 1
ATOM 1526 C C . SER A 1 189 ? -9.526 9.775 -5.802 1.00 83.06 189 SER A C 1
ATOM 1528 O O . SER A 1 189 ? -10.666 10.240 -5.875 1.00 83.06 189 SER A O 1
ATOM 1530 N N . CYS A 1 190 ? -8.988 9.384 -4.645 1.00 80.75 190 CYS A N 1
ATOM 1531 C CA . CYS A 1 190 ? -9.704 9.380 -3.375 1.00 80.75 190 CYS A CA 1
ATOM 1532 C C . CYS A 1 190 ? -10.188 10.779 -2.974 1.00 80.75 190 CYS A C 1
ATOM 1534 O O . CYS A 1 190 ? -9.591 11.810 -3.297 1.00 80.75 190 CYS A O 1
ATOM 1536 N N . SER A 1 191 ? -11.300 10.804 -2.247 1.00 78.38 191 SER A N 1
ATOM 1537 C CA . SER A 1 191 ? -11.862 11.989 -1.605 1.00 78.38 191 SER A CA 1
ATOM 1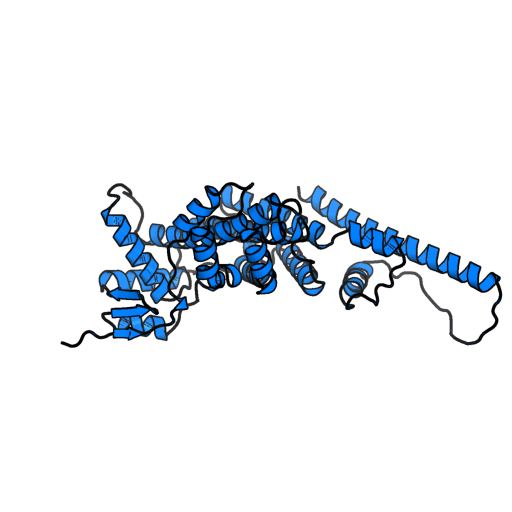538 C C . SER A 1 191 ? -12.048 11.709 -0.121 1.00 78.38 191 SER A C 1
ATOM 1540 O O . SER A 1 191 ? -12.426 10.598 0.248 1.00 78.38 191 SER A O 1
ATOM 1542 N N . HIS A 1 192 ? -11.826 12.717 0.716 1.00 77.00 192 HIS A N 1
ATOM 1543 C CA . HIS A 1 192 ? -12.124 12.610 2.139 1.00 77.00 192 HIS A CA 1
ATOM 1544 C C . HIS A 1 192 ? -13.645 12.524 2.382 1.00 77.00 192 HIS A C 1
ATOM 1546 O O . HIS A 1 192 ? -14.430 13.028 1.570 1.00 77.00 192 HIS A O 1
ATOM 1552 N N . PRO A 1 193 ? -14.087 11.937 3.505 1.00 76.19 193 PRO A N 1
ATOM 1553 C CA . PRO A 1 193 ? -15.473 12.039 3.947 1.00 76.19 193 PRO A CA 1
ATOM 1554 C C . PRO A 1 193 ? -15.874 13.494 4.235 1.00 76.19 193 PRO A C 1
ATOM 1556 O O . PRO A 1 193 ? -15.112 14.246 4.843 1.00 76.19 193 PRO A O 1
ATOM 1559 N N . GLU A 1 194 ? -17.103 13.877 3.876 1.00 71.69 194 GLU A N 1
ATOM 1560 C CA . GLU A 1 194 ? -17.630 15.245 4.069 1.00 71.69 194 GLU A CA 1
ATOM 1561 C C . GLU A 1 194 ? -17.716 15.677 5.545 1.00 71.69 194 GLU A C 1
ATOM 1563 O O . GLU A 1 194 ? -17.775 16.864 5.844 1.00 71.69 194 GLU A O 1
ATOM 1568 N N . GLN A 1 195 ? -17.740 14.712 6.467 1.00 74.38 195 GLN A N 1
ATOM 1569 C CA . GLN A 1 195 ? -17.952 14.920 7.904 1.00 74.38 195 GLN A CA 1
ATOM 1570 C C . GLN A 1 195 ? -16.645 15.114 8.691 1.00 74.38 195 GLN A C 1
ATOM 1572 O O . GLN A 1 195 ? -16.681 15.237 9.912 1.00 74.38 195 GLN A O 1
ATOM 1577 N N . MET A 1 196 ? -15.499 15.092 8.009 1.00 81.56 196 MET A N 1
ATOM 1578 C CA . MET A 1 196 ? -14.181 15.223 8.625 1.00 81.56 196 MET A CA 1
ATOM 1579 C C . MET A 1 196 ? -13.901 16.688 8.995 1.00 81.56 196 MET A C 1
ATOM 1581 O O . MET A 1 196 ? -14.102 17.581 8.169 1.00 81.56 196 MET A O 1
ATOM 1585 N N . ASP A 1 197 ? -13.459 16.941 10.230 1.00 84.31 197 ASP A N 1
ATOM 1586 C CA . ASP A 1 197 ? -13.042 18.284 10.649 1.00 84.31 197 ASP A CA 1
ATOM 1587 C C . ASP A 1 197 ? -11.719 18.715 9.985 1.00 84.31 197 ASP A C 1
ATOM 1589 O O . ASP A 1 197 ? -11.074 17.942 9.275 1.00 84.31 197 ASP A O 1
ATOM 1593 N N . VAL A 1 198 ? -11.332 19.979 10.179 1.00 83.69 198 VAL A N 1
ATOM 1594 C CA . VAL A 1 198 ? -10.168 20.582 9.506 1.00 83.69 198 VAL A CA 1
ATOM 1595 C C . VAL A 1 198 ? -8.847 19.934 9.931 1.00 83.69 198 VAL A C 1
ATOM 1597 O O . VAL A 1 198 ? -7.961 19.763 9.089 1.00 83.69 198 VAL A O 1
ATOM 1600 N N . ASP A 1 199 ? -8.711 19.555 11.201 1.00 83.38 199 ASP A N 1
ATOM 1601 C CA . ASP A 1 199 ? -7.473 18.979 11.731 1.00 83.38 199 ASP A CA 1
ATOM 1602 C C . ASP A 1 199 ? -7.310 17.538 11.223 1.00 83.38 199 ASP A C 1
ATOM 1604 O O . ASP A 1 199 ? -6.257 17.171 10.697 1.00 83.38 199 ASP A O 1
ATOM 1608 N N . LEU A 1 200 ? -8.390 16.751 11.258 1.00 84.38 200 LEU A N 1
ATOM 1609 C CA . LEU A 1 200 ? -8.450 15.411 10.675 1.00 84.38 200 LEU A CA 1
ATOM 1610 C C . LEU A 1 200 ? -8.239 15.427 9.160 1.00 84.38 200 LEU A C 1
ATOM 1612 O O . LEU A 1 200 ? -7.565 14.546 8.628 1.00 84.38 200 LEU A O 1
ATOM 1616 N N . PHE A 1 201 ? -8.789 16.422 8.461 1.00 86.00 201 PHE A N 1
ATOM 1617 C CA . PHE A 1 201 ? -8.597 16.576 7.022 1.00 86.00 201 PHE A CA 1
ATOM 1618 C C . PHE A 1 201 ? -7.139 16.885 6.675 1.00 86.00 201 PHE A C 1
ATOM 1620 O O . PHE A 1 201 ? -6.606 16.315 5.723 1.00 86.00 201 PHE A O 1
ATOM 1627 N N . THR A 1 202 ? -6.489 17.750 7.458 1.00 86.75 202 THR A N 1
ATOM 1628 C CA . THR A 1 202 ? -5.070 18.083 7.272 1.00 86.75 202 THR A CA 1
ATOM 1629 C C . THR A 1 202 ? -4.198 16.848 7.471 1.00 86.75 202 THR A C 1
ATOM 1631 O O . THR A 1 202 ? -3.413 16.518 6.584 1.00 86.75 202 THR A O 1
ATOM 1634 N N . LEU A 1 203 ? -4.421 16.106 8.562 1.00 86.62 203 LEU A N 1
ATOM 1635 C CA . LEU A 1 203 ? -3.751 14.830 8.815 1.00 86.62 203 LEU A CA 1
ATOM 1636 C C . LEU A 1 203 ? -3.973 13.843 7.660 1.00 86.62 203 LEU A C 1
ATOM 1638 O O . LEU A 1 203 ? -3.023 13.290 7.119 1.00 86.62 203 LEU A O 1
ATOM 1642 N N . TRP A 1 204 ? -5.223 13.639 7.241 1.00 88.31 204 TRP A N 1
ATOM 1643 C CA . TRP A 1 204 ? -5.551 12.731 6.142 1.00 88.31 204 TRP A CA 1
ATOM 1644 C C . TRP A 1 204 ? -4.829 13.108 4.840 1.00 88.31 204 TRP A C 1
ATOM 1646 O O . TRP A 1 204 ? -4.309 12.227 4.154 1.00 88.31 204 TRP A O 1
ATOM 1656 N N . ALA A 1 205 ? -4.776 14.399 4.501 1.00 87.31 205 ALA A N 1
ATOM 1657 C CA . ALA A 1 205 ? -4.124 14.879 3.288 1.00 87.31 205 ALA A CA 1
ATOM 1658 C C . ALA A 1 205 ? -2.606 14.639 3.317 1.00 87.31 205 ALA A C 1
ATOM 1660 O O . ALA A 1 205 ? -2.050 14.134 2.340 1.00 87.31 205 ALA A O 1
ATOM 1661 N N . GLU A 1 206 ? -1.946 14.958 4.432 1.00 89.12 206 GLU A N 1
ATOM 1662 C CA . GLU A 1 206 ? -0.504 14.755 4.606 1.00 89.12 206 GLU A CA 1
ATOM 1663 C C . GLU A 1 206 ? -0.135 13.270 4.568 1.00 89.12 206 GLU A C 1
ATOM 1665 O O . GLU A 1 206 ? 0.734 12.866 3.793 1.00 89.12 206 GLU A O 1
ATOM 1670 N N . GLU A 1 207 ? -0.847 12.436 5.325 1.00 90.62 207 GLU A N 1
ATOM 1671 C CA . GLU A 1 207 ? -0.571 11.001 5.391 1.00 90.62 207 GLU A CA 1
ATOM 1672 C C . GLU A 1 207 ? -0.858 10.287 4.059 1.00 90.62 207 GLU A C 1
ATOM 1674 O O . GLU A 1 207 ? -0.116 9.380 3.673 1.00 90.62 207 GLU A O 1
ATOM 1679 N N . THR A 1 208 ? -1.880 10.723 3.310 1.00 89.44 208 THR A N 1
ATOM 1680 C CA . THR A 1 208 ? -2.164 10.212 1.955 1.00 89.44 208 THR A CA 1
ATOM 1681 C C . THR A 1 208 ? -1.025 10.546 0.991 1.00 89.44 208 THR A C 1
ATOM 1683 O O . THR A 1 208 ? -0.573 9.681 0.243 1.00 89.44 208 THR A O 1
ATOM 1686 N N . LEU A 1 209 ? -0.502 11.775 1.035 1.00 89.69 209 LEU A N 1
ATOM 1687 C CA . LEU A 1 209 ? 0.614 12.188 0.179 1.00 89.69 209 LEU A CA 1
ATOM 1688 C C . LEU A 1 209 ? 1.922 11.470 0.526 1.00 89.69 209 LEU A C 1
ATOM 1690 O O . LEU A 1 209 ? 2.710 11.160 -0.373 1.00 89.69 209 LEU A O 1
ATOM 1694 N N . LEU A 1 210 ? 2.169 11.196 1.809 1.00 90.81 210 LEU A N 1
ATOM 1695 C CA . LEU A 1 210 ? 3.299 10.369 2.236 1.00 90.81 210 LEU A CA 1
ATOM 1696 C C . LEU A 1 210 ? 3.181 8.946 1.681 1.00 90.81 210 LEU A C 1
ATOM 1698 O O . LEU A 1 210 ? 4.167 8.385 1.200 1.00 90.81 210 LEU A O 1
ATOM 1702 N N . GLU A 1 211 ? 1.976 8.379 1.701 1.00 92.88 211 GLU A N 1
ATOM 1703 C CA . GLU A 1 211 ? 1.704 7.066 1.124 1.00 92.88 211 GLU A CA 1
ATOM 1704 C C . GLU A 1 211 ? 1.925 7.038 -0.395 1.00 92.88 211 GLU A C 1
ATOM 1706 O O . GLU A 1 211 ? 2.622 6.151 -0.891 1.00 92.88 211 GLU A O 1
ATOM 1711 N N . ASP A 1 212 ? 1.423 8.041 -1.123 1.00 91.50 212 ASP A N 1
ATOM 1712 C CA . ASP A 1 212 ? 1.630 8.181 -2.570 1.00 91.50 212 ASP A CA 1
ATOM 1713 C C . ASP A 1 212 ? 3.122 8.219 -2.932 1.00 91.50 212 ASP A C 1
ATOM 1715 O O . ASP A 1 212 ? 3.569 7.529 -3.853 1.00 91.50 212 ASP A O 1
ATOM 1719 N N . ASN A 1 213 ? 3.919 8.985 -2.180 1.00 93.19 213 ASN A N 1
ATOM 1720 C CA . ASN A 1 213 ? 5.367 9.043 -2.379 1.00 93.19 213 ASN A CA 1
ATOM 1721 C C . ASN A 1 213 ? 6.044 7.698 -2.087 1.00 93.19 213 ASN A C 1
ATOM 1723 O O . ASN A 1 213 ? 6.898 7.276 -2.862 1.00 93.19 213 ASN A O 1
ATOM 1727 N N . LEU A 1 214 ? 5.642 6.982 -1.031 1.00 96.12 214 LEU A N 1
ATOM 1728 C CA . LEU A 1 214 ? 6.175 5.646 -0.742 1.00 96.12 214 LEU A CA 1
ATOM 1729 C C . LEU A 1 214 ? 5.844 4.641 -1.851 1.00 96.12 214 LEU A C 1
ATOM 1731 O O . LEU A 1 214 ? 6.704 3.848 -2.230 1.00 96.12 214 LEU A O 1
ATOM 1735 N N . VAL A 1 215 ? 4.625 4.673 -2.394 1.00 96.75 215 VAL A N 1
ATOM 1736 C CA . VAL A 1 215 ? 4.232 3.817 -3.523 1.00 96.75 215 VAL A CA 1
ATOM 1737 C C . VAL A 1 215 ? 5.092 4.123 -4.750 1.00 96.75 215 VAL A C 1
ATOM 1739 O O . VAL A 1 215 ? 5.614 3.200 -5.377 1.00 96.75 215 VAL A O 1
ATOM 1742 N N . LEU A 1 216 ? 5.291 5.403 -5.073 1.00 95.56 216 LEU A N 1
ATOM 1743 C CA . LEU A 1 216 ? 6.147 5.828 -6.181 1.00 95.56 216 LEU A CA 1
ATOM 1744 C C . LEU A 1 216 ? 7.613 5.422 -5.972 1.00 95.56 216 LEU A C 1
ATOM 1746 O O . LEU A 1 216 ? 8.243 4.924 -6.902 1.00 95.56 216 LEU A O 1
ATOM 1750 N N . ASP A 1 217 ? 8.148 5.562 -4.761 1.00 95.44 217 ASP A N 1
ATOM 1751 C CA . ASP A 1 217 ? 9.499 5.110 -4.420 1.00 95.44 217 ASP A CA 1
ATOM 1752 C C . ASP A 1 217 ? 9.667 3.604 -4.659 1.00 95.44 217 ASP A C 1
ATOM 1754 O O . ASP A 1 217 ? 10.652 3.175 -5.258 1.00 95.44 217 ASP A O 1
ATOM 1758 N N . ILE A 1 218 ? 8.692 2.789 -4.246 1.00 96.81 218 ILE A N 1
ATOM 1759 C CA . ILE A 1 218 ? 8.722 1.335 -4.455 1.00 96.81 218 ILE A CA 1
ATOM 1760 C C . ILE A 1 218 ? 8.656 1.003 -5.950 1.00 96.81 218 ILE A C 1
ATOM 1762 O O . ILE A 1 218 ? 9.447 0.191 -6.426 1.00 96.81 218 ILE A O 1
ATOM 1766 N N . ILE A 1 219 ? 7.761 1.645 -6.710 1.00 95.62 219 ILE A N 1
ATOM 1767 C CA . ILE A 1 219 ? 7.670 1.450 -8.168 1.00 95.62 219 ILE A CA 1
ATOM 1768 C C . ILE A 1 219 ? 8.991 1.832 -8.847 1.00 95.62 219 ILE A C 1
ATOM 1770 O O . ILE A 1 219 ? 9.447 1.128 -9.746 1.00 95.62 219 ILE A O 1
ATOM 1774 N N . PHE A 1 220 ? 9.631 2.917 -8.412 1.00 93.88 220 PHE A N 1
ATOM 1775 C CA . PHE A 1 220 ? 10.933 3.313 -8.934 1.00 93.88 220 PHE A CA 1
ATOM 1776 C C . PHE A 1 220 ? 11.995 2.245 -8.678 1.00 93.88 220 PHE A C 1
ATOM 1778 O O . PHE A 1 220 ? 12.678 1.851 -9.618 1.00 93.88 220 PHE A O 1
ATOM 1785 N N . LEU A 1 221 ? 12.089 1.710 -7.456 1.00 93.00 221 LEU A N 1
ATOM 1786 C CA . LEU A 1 221 ? 13.035 0.635 -7.132 1.00 93.00 221 LEU A CA 1
ATOM 1787 C C . LEU A 1 221 ? 12.809 -0.629 -7.974 1.00 93.00 221 LEU A C 1
ATOM 1789 O O . LEU A 1 221 ? 13.775 -1.287 -8.353 1.00 93.00 221 LEU A O 1
ATOM 1793 N N . ILE A 1 222 ? 11.555 -0.952 -8.312 1.00 92.69 222 ILE A N 1
ATOM 1794 C CA . ILE A 1 222 ? 11.230 -2.081 -9.200 1.00 92.69 222 ILE A CA 1
ATOM 1795 C C . ILE A 1 222 ? 11.865 -1.901 -10.596 1.00 92.69 222 ILE A C 1
ATOM 1797 O O . ILE A 1 222 ? 12.272 -2.890 -11.212 1.00 92.69 222 ILE A O 1
ATOM 1801 N N . TYR A 1 223 ? 11.983 -0.665 -11.096 1.00 89.69 223 TYR A N 1
ATOM 1802 C CA . TYR A 1 223 ? 12.533 -0.383 -12.429 1.00 89.69 223 TYR A CA 1
ATOM 1803 C C . TYR A 1 223 ? 14.013 0.030 -12.444 1.00 89.69 223 TYR A C 1
A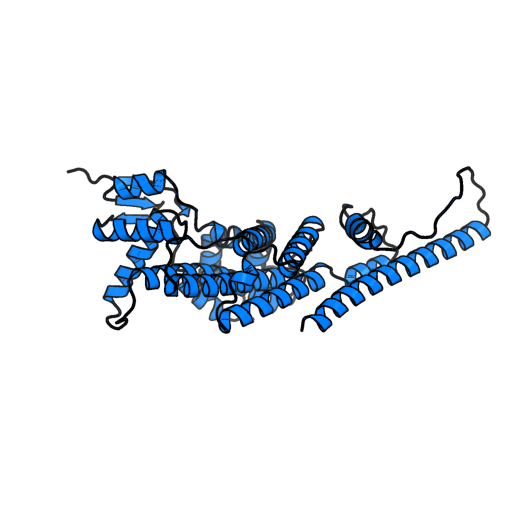TOM 1805 O O . TYR A 1 223 ? 14.684 -0.280 -13.424 1.00 89.69 223 TYR A O 1
ATOM 1813 N N . TYR A 1 224 ? 14.529 0.657 -11.381 1.00 83.31 224 TYR A N 1
ATOM 1814 C CA . TYR A 1 224 ? 15.851 1.310 -11.318 1.00 83.31 224 TYR A CA 1
ATOM 1815 C C . TYR A 1 224 ? 17.047 0.424 -11.705 1.00 83.31 224 TYR A C 1
ATOM 1817 O O . TYR A 1 224 ? 18.010 0.918 -12.277 1.00 83.31 224 TYR A O 1
ATOM 1825 N N . GLU A 1 225 ? 16.981 -0.889 -11.471 1.00 72.81 225 GLU A N 1
ATOM 1826 C CA . GLU A 1 225 ? 17.977 -1.848 -11.989 1.00 72.81 225 GLU A CA 1
ATOM 1827 C C . GLU A 1 225 ? 17.323 -3.045 -12.693 1.00 72.81 225 GLU A C 1
ATOM 1829 O O . GLU A 1 225 ? 17.842 -4.161 -12.701 1.00 72.81 225 GLU A O 1
ATOM 1834 N N . SER A 1 226 ? 16.158 -2.818 -13.306 1.00 71.06 226 SER A N 1
ATOM 1835 C CA . SER A 1 226 ? 15.429 -3.831 -14.080 1.00 71.06 226 SER A CA 1
ATOM 1836 C C . SER A 1 226 ? 15.091 -5.118 -13.303 1.00 71.06 226 SER A C 1
ATOM 1838 O O . SER A 1 226 ? 15.048 -6.194 -13.903 1.00 71.06 226 SER A O 1
ATOM 1840 N N . LEU A 1 227 ? 14.780 -5.031 -11.997 1.00 76.06 227 LEU A N 1
ATOM 1841 C CA . LEU A 1 227 ? 14.173 -6.157 -11.257 1.00 76.06 227 LEU A CA 1
ATOM 1842 C C . LEU A 1 227 ? 12.912 -6.665 -11.972 1.00 76.06 227 LEU A C 1
ATOM 1844 O O . LEU A 1 227 ? 12.616 -7.859 -11.968 1.00 76.06 227 LEU A O 1
ATOM 1848 N N . CYS A 1 228 ? 12.194 -5.745 -12.619 1.00 80.31 228 CYS A N 1
ATOM 1849 C CA . CYS A 1 228 ? 11.118 -6.032 -13.547 1.00 80.31 228 CYS A CA 1
ATOM 1850 C C . CYS A 1 228 ? 11.338 -5.304 -14.880 1.00 80.31 228 CYS A C 1
ATOM 1852 O O . CYS A 1 228 ? 11.802 -4.165 -14.919 1.00 80.31 228 CYS A O 1
ATOM 1854 N N . THR A 1 229 ? 10.944 -5.936 -15.987 1.00 82.25 229 THR A N 1
ATOM 1855 C CA . THR A 1 229 ? 10.827 -5.249 -17.280 1.00 82.25 229 THR A CA 1
ATOM 1856 C C . THR A 1 229 ? 9.427 -4.660 -17.411 1.00 82.25 229 THR A C 1
ATOM 1858 O O . THR A 1 229 ? 8.446 -5.403 -17.442 1.00 82.25 229 THR A O 1
ATOM 1861 N N . CYS A 1 230 ? 9.328 -3.334 -17.536 1.00 84.50 230 CYS A N 1
ATOM 1862 C CA . CYS A 1 230 ? 8.040 -2.665 -17.695 1.00 84.50 230 CYS A CA 1
ATOM 1863 C C . CYS A 1 230 ? 7.354 -3.094 -19.000 1.00 84.50 230 CYS A C 1
ATOM 1865 O O . CYS A 1 230 ? 7.917 -2.988 -20.094 1.00 84.50 230 CYS A O 1
ATOM 1867 N N . THR A 1 231 ? 6.111 -3.565 -18.901 1.00 85.00 231 THR A N 1
ATOM 1868 C CA . THR A 1 231 ? 5.319 -3.903 -20.088 1.00 85.00 231 THR A CA 1
ATOM 1869 C C . THR A 1 231 ? 4.714 -2.657 -20.729 1.00 85.00 231 THR A C 1
ATOM 1871 O O . THR A 1 231 ? 4.552 -1.603 -20.113 1.00 85.00 231 THR A O 1
ATOM 1874 N N . ALA A 1 232 ? 4.286 -2.795 -21.983 1.00 77.38 232 ALA A N 1
ATOM 1875 C CA . ALA A 1 232 ? 3.663 -1.701 -22.714 1.00 77.38 232 ALA A CA 1
ATOM 1876 C C . ALA A 1 232 ? 2.394 -1.147 -22.081 1.00 77.38 232 ALA A C 1
ATOM 1878 O O . ALA A 1 232 ? 2.140 0.057 -22.115 1.00 77.38 232 ALA A O 1
ATOM 1879 N N . GLU A 1 233 ? 1.585 -2.049 -21.544 1.00 86.12 233 GLU A N 1
ATOM 1880 C CA . GLU A 1 233 ? 0.347 -1.707 -20.871 1.00 86.12 233 GLU A CA 1
ATOM 1881 C C . GLU A 1 233 ? 0.632 -0.946 -19.574 1.00 86.12 233 GLU A C 1
ATOM 1883 O O . GLU A 1 233 ? 0.055 0.116 -19.349 1.00 86.12 233 GLU A O 1
ATOM 1888 N N . ARG A 1 234 ? 1.603 -1.421 -18.782 1.00 88.38 234 ARG A N 1
ATOM 1889 C CA . ARG A 1 234 ? 2.032 -0.777 -17.533 1.00 88.38 234 ARG A CA 1
ATOM 1890 C C . ARG A 1 234 ? 2.591 0.619 -17.781 1.00 88.38 234 ARG A C 1
ATOM 1892 O O . ARG A 1 234 ? 2.120 1.578 -17.173 1.00 88.38 234 ARG A O 1
ATOM 1899 N N . TRP A 1 235 ? 3.500 0.758 -18.744 1.00 87.56 235 TRP A N 1
ATOM 1900 C CA . TRP A 1 235 ? 4.080 2.054 -19.100 1.00 87.56 235 TRP A CA 1
ATOM 1901 C C . TRP A 1 235 ? 3.021 3.051 -19.589 1.00 87.56 235 TRP A C 1
ATOM 1903 O O . TRP A 1 235 ? 3.027 4.226 -19.217 1.00 87.56 235 TRP A O 1
ATOM 1913 N N . LYS A 1 236 ? 2.047 2.583 -20.383 1.00 84.75 236 LYS A N 1
ATOM 1914 C CA . LYS A 1 236 ? 0.908 3.404 -20.809 1.00 84.75 236 LYS A CA 1
ATOM 1915 C C . LYS A 1 236 ? 0.065 3.868 -19.618 1.00 84.75 236 LYS A C 1
ATOM 1917 O O . LYS A 1 236 ? -0.348 5.027 -19.612 1.00 84.75 236 LYS A O 1
ATOM 1922 N N . ASN A 1 237 ? -0.189 3.005 -18.638 1.00 89.56 237 ASN A N 1
ATOM 1923 C CA . ASN A 1 237 ? -0.959 3.370 -17.448 1.00 89.56 237 ASN A CA 1
ATOM 1924 C C . ASN A 1 237 ? -0.220 4.429 -16.617 1.00 89.56 237 ASN A C 1
ATOM 1926 O O . ASN A 1 237 ? -0.815 5.447 -16.272 1.00 89.56 237 ASN A O 1
ATOM 1930 N N . LEU A 1 238 ? 1.093 4.276 -16.418 1.00 90.56 238 LEU A N 1
ATOM 1931 C CA . LEU A 1 238 ? 1.936 5.296 -15.780 1.00 90.56 238 LEU A CA 1
ATOM 1932 C C . LEU A 1 238 ? 1.892 6.639 -16.534 1.00 90.56 238 LEU A C 1
ATOM 1934 O O . LEU A 1 238 ? 1.765 7.696 -15.917 1.00 90.56 238 LEU A O 1
ATOM 1938 N N . CYS A 1 239 ? 1.906 6.622 -17.873 1.00 87.31 239 CYS A N 1
ATOM 1939 C CA . CYS A 1 239 ? 1.744 7.842 -18.674 1.00 87.31 239 CYS A CA 1
ATOM 1940 C C . CYS A 1 239 ? 0.381 8.515 -18.454 1.00 87.31 239 CYS A C 1
ATOM 1942 O O . CYS A 1 239 ? 0.290 9.745 -18.444 1.00 87.31 239 CYS A O 1
ATOM 1944 N N . LEU A 1 240 ? -0.692 7.726 -18.327 1.00 87.88 240 LEU A N 1
ATOM 1945 C CA . LEU A 1 240 ? -2.036 8.246 -18.068 1.00 87.88 240 LEU A CA 1
ATOM 1946 C C . LEU A 1 240 ? -2.128 8.867 -16.672 1.00 87.88 240 LEU A C 1
ATOM 1948 O O . LEU A 1 240 ? -2.684 9.959 -16.550 1.00 87.88 240 LEU A O 1
ATOM 1952 N N . LEU A 1 241 ? -1.529 8.228 -15.663 1.00 89.44 241 LEU A N 1
ATOM 1953 C CA . LEU A 1 241 ? -1.410 8.774 -14.311 1.00 89.44 241 LEU A CA 1
ATOM 1954 C C . LEU A 1 241 ? -0.669 10.115 -14.331 1.00 89.44 241 LEU A C 1
ATOM 1956 O O . LEU A 1 241 ? -1.212 11.125 -13.890 1.00 89.44 241 LEU A O 1
ATOM 1960 N N . TYR A 1 242 ? 0.506 10.176 -14.961 1.00 88.38 242 TYR A N 1
ATOM 1961 C CA . TYR A 1 242 ? 1.286 11.414 -15.040 1.00 88.38 242 TYR A CA 1
ATOM 1962 C C . TYR A 1 242 ? 0.526 12.540 -15.745 1.00 88.38 242 TYR A C 1
ATOM 1964 O O . TYR A 1 242 ? 0.443 13.665 -15.246 1.00 88.38 242 TYR A O 1
ATOM 1972 N N . LYS A 1 243 ? -0.112 12.231 -16.880 1.00 84.94 243 LYS A N 1
ATOM 1973 C CA . LYS A 1 243 ? -0.953 13.191 -17.600 1.00 84.94 243 LYS A CA 1
ATOM 1974 C C . LYS A 1 243 ? -2.102 13.698 -16.727 1.00 84.94 243 LYS A C 1
ATOM 1976 O O . LYS A 1 243 ? -2.384 14.896 -16.745 1.00 84.94 243 LYS A O 1
ATOM 1981 N N . GLY A 1 244 ? -2.763 12.808 -15.990 1.00 83.81 244 GLY A N 1
ATOM 1982 C CA . GLY A 1 244 ? -3.842 13.180 -15.082 1.00 83.81 244 GLY A CA 1
ATOM 1983 C C . GLY A 1 244 ? -3.363 14.161 -14.011 1.00 83.81 244 GLY A C 1
ATOM 1984 O O . GLY A 1 244 ? -3.955 15.230 -13.844 1.00 83.81 244 GLY A O 1
ATOM 1985 N N . THR A 1 245 ? -2.207 13.878 -13.407 1.00 82.69 245 THR A N 1
ATOM 1986 C CA . THR A 1 245 ? -1.555 14.737 -12.408 1.00 82.69 245 THR A CA 1
ATOM 1987 C C . THR A 1 245 ? -1.188 16.118 -12.959 1.00 82.69 245 THR A C 1
ATOM 1989 O O . THR A 1 245 ? -1.373 17.121 -12.269 1.00 82.69 245 THR A O 1
ATOM 1992 N N . LEU A 1 246 ? -0.722 16.211 -14.210 1.00 80.75 246 LEU A N 1
ATOM 1993 C CA . LEU A 1 246 ? -0.440 17.497 -14.865 1.00 80.75 246 LEU A CA 1
ATOM 1994 C C . LEU A 1 246 ? -1.709 18.285 -15.207 1.00 80.75 246 LEU A C 1
ATOM 1996 O O . LEU A 1 246 ? -1.730 19.508 -15.101 1.00 80.75 246 LEU A O 1
ATOM 2000 N N . SER A 1 247 ? -2.764 17.589 -15.633 1.00 79.44 247 SER A N 1
ATOM 2001 C CA . SER A 1 247 ? -4.030 18.217 -16.022 1.00 79.44 247 SER A CA 1
ATOM 2002 C C . SER A 1 247 ? -4.916 18.625 -14.841 1.00 79.44 247 SER A C 1
ATOM 2004 O O . SER A 1 247 ? -5.939 19.271 -15.054 1.00 79.44 247 SER A O 1
ATOM 2006 N N . GLY A 1 248 ? -4.541 18.249 -13.613 1.00 77.38 248 GLY A N 1
ATOM 2007 C CA . GLY A 1 248 ? -5.341 18.490 -12.412 1.00 77.38 248 GLY A CA 1
ATOM 2008 C C . GLY A 1 248 ? -6.612 17.638 -12.345 1.00 77.38 248 GLY A C 1
ATOM 2009 O O . GLY A 1 248 ? -7.565 18.027 -11.677 1.00 77.38 248 GLY A O 1
ATOM 2010 N N . SER A 1 249 ? -6.656 16.499 -13.048 1.00 74.31 249 SER A N 1
ATOM 2011 C CA . SER A 1 249 ? -7.824 15.606 -13.046 1.00 74.31 249 SER A CA 1
ATOM 2012 C C . SER A 1 249 ? -7.975 14.817 -11.745 1.00 74.31 249 SER A C 1
ATOM 2014 O O . SER A 1 249 ? -9.058 14.318 -11.459 1.00 74.31 249 SER A O 1
ATOM 2016 N N . TYR A 1 250 ? -6.891 14.691 -10.982 1.00 79.81 250 TYR A N 1
ATOM 2017 C CA . TYR A 1 250 ? -6.846 13.990 -9.705 1.00 79.81 250 TYR A CA 1
ATOM 2018 C C . TYR A 1 250 ? -7.049 14.944 -8.531 1.00 79.81 250 TYR A C 1
ATOM 2020 O O . TYR A 1 250 ? -6.677 16.121 -8.591 1.00 79.81 250 TYR A O 1
ATOM 2028 N N . ASN A 1 251 ? -7.586 14.417 -7.429 1.00 74.44 251 ASN A N 1
ATOM 2029 C CA . ASN A 1 251 ? -7.693 15.166 -6.175 1.00 74.44 251 ASN A CA 1
ATOM 2030 C C . ASN A 1 251 ? -6.320 15.429 -5.549 1.00 74.44 251 ASN A C 1
ATOM 2032 O O . ASN A 1 251 ? -6.198 16.331 -4.732 1.00 74.44 251 ASN A O 1
ATOM 2036 N N . PHE A 1 252 ? -5.288 14.727 -6.017 1.00 67.88 252 PHE A N 1
ATOM 2037 C CA . PHE A 1 252 ? -3.887 14.870 -5.636 1.00 67.88 252 PHE A CA 1
ATOM 2038 C C . PHE A 1 252 ? -3.406 16.332 -5.503 1.00 67.88 252 PHE A C 1
ATOM 2040 O O . PHE A 1 252 ? -2.775 16.694 -4.517 1.00 67.88 252 PHE A O 1
ATOM 2047 N N . GLY A 1 253 ? -3.762 17.222 -6.441 1.00 67.25 253 GLY A N 1
ATOM 2048 C CA . GLY A 1 253 ? -3.383 18.646 -6.363 1.00 67.25 253 GLY A CA 1
ATOM 2049 C C . GLY A 1 253 ? -4.155 19.468 -5.328 1.00 67.25 253 GLY A C 1
ATOM 2050 O O . GLY A 1 253 ? -3.696 20.532 -4.928 1.00 67.25 253 GLY A O 1
ATOM 2051 N N . LYS A 1 254 ? -5.318 18.983 -4.885 1.00 76.50 254 LYS A N 1
ATOM 2052 C CA . LYS A 1 254 ? -6.142 19.616 -3.846 1.00 76.50 254 LYS A CA 1
ATOM 2053 C C . LYS A 1 254 ? -5.660 19.274 -2.435 1.00 76.50 254 LYS A C 1
ATOM 2055 O O . LYS A 1 254 ? -6.073 19.946 -1.501 1.00 76.50 254 LYS A O 1
ATOM 2060 N N . LEU A 1 255 ? -4.806 18.256 -2.293 1.00 80.06 255 LEU A N 1
ATOM 2061 C CA . LEU A 1 255 ? -4.236 17.829 -1.011 1.00 80.06 255 LEU A CA 1
ATOM 2062 C C . LEU A 1 255 ? -3.087 18.725 -0.541 1.00 80.06 255 LEU A C 1
ATOM 2064 O O . LEU A 1 255 ? -2.723 18.674 0.624 1.00 80.06 255 LEU A O 1
ATOM 2068 N N . ALA A 1 256 ? -2.527 19.561 -1.420 1.00 78.44 256 ALA A N 1
ATOM 2069 C CA . ALA A 1 256 ? -1.422 20.469 -1.121 1.00 78.44 256 ALA A CA 1
ATOM 2070 C C . ALA A 1 256 ? -1.870 21.693 -0.289 1.00 78.44 256 ALA A C 1
ATOM 2072 O O . ALA A 1 256 ? -1.755 22.837 -0.730 1.00 78.44 256 ALA A O 1
ATOM 2073 N N . ILE A 1 257 ? -2.431 21.435 0.893 1.00 83.38 257 ILE A N 1
ATOM 2074 C CA . ILE A 1 257 ? -3.012 22.439 1.797 1.00 83.38 257 ILE A CA 1
ATOM 2075 C C . ILE A 1 257 ? -2.028 22.949 2.857 1.00 83.38 257 ILE A C 1
ATOM 2077 O O . ILE A 1 257 ? -2.208 24.056 3.361 1.00 83.38 257 ILE A O 1
ATOM 2081 N N . SER A 1 258 ? -0.976 22.183 3.152 1.00 84.62 258 SER A N 1
ATOM 2082 C CA . SER A 1 258 ? 0.138 22.554 4.031 1.00 84.62 258 SER A CA 1
ATOM 2083 C C . SER A 1 258 ? 1.462 22.634 3.250 1.00 84.62 258 SER A C 1
ATOM 2085 O O . SER A 1 258 ? 1.553 22.109 2.132 1.00 84.62 258 SER A O 1
ATOM 2087 N N . PRO A 1 259 ? 2.504 23.300 3.784 1.00 84.31 259 PRO A N 1
ATOM 2088 C CA . PRO A 1 259 ? 3.839 23.303 3.180 1.00 84.31 259 PRO A CA 1
ATOM 2089 C C . PRO A 1 259 ? 4.405 21.892 2.953 1.00 84.31 259 PRO A C 1
ATOM 2091 O O . PRO A 1 259 ? 4.985 21.614 1.901 1.00 84.31 259 PRO A O 1
ATOM 2094 N N . GLU A 1 260 ? 4.195 20.995 3.911 1.00 83.25 260 GLU A N 1
ATOM 2095 C CA . GLU A 1 260 ? 4.612 19.595 3.895 1.00 83.25 260 GLU A CA 1
ATOM 2096 C C . GLU A 1 260 ? 3.882 18.821 2.790 1.00 83.25 260 GLU A C 1
ATOM 2098 O O . GLU A 1 260 ? 4.510 18.125 1.982 1.00 83.25 260 GLU A O 1
ATOM 2103 N N . ALA A 1 261 ? 2.565 19.014 2.686 1.00 83.38 261 ALA A N 1
ATOM 2104 C CA . ALA A 1 261 ? 1.747 18.441 1.627 1.00 83.38 261 ALA A CA 1
ATOM 2105 C C . ALA A 1 261 ? 2.154 18.967 0.239 1.00 83.38 261 ALA A C 1
ATOM 2107 O O . ALA A 1 261 ? 2.293 18.205 -0.718 1.00 83.38 261 ALA A O 1
ATOM 2108 N N . LEU A 1 262 ? 2.415 20.270 0.115 1.00 85.00 262 LEU A N 1
ATOM 2109 C CA . LEU A 1 262 ? 2.862 20.874 -1.137 1.00 85.00 262 LEU A CA 1
ATOM 2110 C C . LEU A 1 262 ? 4.220 20.314 -1.585 1.00 85.00 262 LEU A C 1
ATOM 2112 O O . LEU A 1 262 ? 4.382 19.966 -2.757 1.00 85.00 262 LEU A O 1
ATOM 2116 N N . SER A 1 263 ? 5.179 20.188 -0.664 1.00 86.44 263 SER A N 1
ATOM 2117 C CA . SER A 1 263 ? 6.483 19.575 -0.942 1.00 86.44 263 SER A CA 1
ATOM 2118 C C . SER A 1 263 ? 6.330 18.126 -1.410 1.00 86.44 263 SER A C 1
ATOM 2120 O O . SER A 1 263 ? 6.869 17.746 -2.451 1.00 86.44 263 SER A O 1
ATOM 2122 N N . SER A 1 264 ? 5.533 17.336 -0.688 1.00 85.56 264 SER A N 1
ATOM 2123 C CA . SER A 1 264 ? 5.271 15.926 -1.005 1.00 85.56 264 SER A CA 1
ATOM 2124 C C . SER A 1 264 ? 4.589 15.759 -2.367 1.00 85.56 264 SER A C 1
ATOM 2126 O O . SER A 1 264 ? 4.926 14.861 -3.139 1.00 85.56 264 SER A O 1
ATOM 2128 N N . PHE A 1 265 ? 3.675 16.662 -2.721 1.00 85.88 265 PHE A N 1
ATOM 2129 C CA . PHE A 1 265 ? 3.034 16.695 -4.034 1.00 85.88 265 PHE A CA 1
ATOM 2130 C C . PHE A 1 265 ? 4.033 16.941 -5.178 1.00 85.88 265 PHE A C 1
ATOM 2132 O O . PHE A 1 265 ? 3.969 16.274 -6.217 1.00 85.88 265 PHE A O 1
ATOM 2139 N N . TYR A 1 266 ? 4.966 17.885 -5.014 1.00 85.62 266 TYR A N 1
ATOM 2140 C CA . TYR A 1 266 ? 6.007 18.129 -6.019 1.00 85.62 266 TYR A CA 1
ATOM 2141 C C . TYR A 1 266 ? 6.972 16.951 -6.141 1.00 85.62 266 TYR A C 1
ATOM 2143 O O . TYR A 1 266 ? 7.312 16.560 -7.260 1.00 85.62 266 TYR A O 1
ATOM 2151 N N . GLN A 1 267 ? 7.360 16.350 -5.015 1.00 87.81 267 GLN A N 1
ATOM 2152 C CA . GLN A 1 267 ? 8.211 15.164 -5.004 1.00 87.81 267 GLN A CA 1
ATOM 2153 C C . GLN A 1 267 ? 7.571 14.013 -5.786 1.00 87.81 267 GLN A C 1
ATOM 2155 O O . GLN A 1 267 ? 8.207 13.465 -6.683 1.00 87.81 267 GLN A O 1
ATOM 2160 N N . ALA A 1 268 ? 6.291 13.726 -5.556 1.00 89.31 268 ALA A N 1
ATOM 2161 C CA . ALA A 1 268 ? 5.573 12.680 -6.276 1.00 89.31 268 ALA A CA 1
ATOM 2162 C C . ALA A 1 268 ? 5.528 12.919 -7.795 1.00 89.31 268 ALA A C 1
ATOM 2164 O O . ALA A 1 268 ? 5.684 11.988 -8.588 1.00 89.31 268 ALA A O 1
ATOM 2165 N N . LYS A 1 269 ? 5.355 14.175 -8.234 1.00 86.75 269 LYS A N 1
ATOM 2166 C CA . LYS A 1 269 ? 5.408 14.529 -9.664 1.00 86.75 269 LYS A CA 1
ATOM 2167 C C . LYS A 1 269 ? 6.768 14.228 -10.283 1.00 86.75 269 LYS A C 1
ATOM 2169 O O . LYS A 1 269 ? 6.824 13.680 -11.384 1.00 86.75 269 LYS A O 1
ATOM 2174 N N . ILE A 1 270 ? 7.840 14.612 -9.592 1.00 88.12 270 ILE A N 1
ATOM 2175 C CA . ILE A 1 270 ? 9.215 14.362 -10.031 1.00 88.12 270 ILE A CA 1
ATOM 2176 C C . ILE A 1 270 ? 9.468 12.854 -10.070 1.00 88.12 270 ILE A C 1
ATOM 2178 O O . ILE A 1 270 ? 9.934 12.339 -11.084 1.00 88.12 270 ILE A O 1
ATOM 2182 N N . GLN A 1 271 ? 9.076 12.135 -9.019 1.00 90.62 271 GLN A N 1
ATOM 2183 C CA . GLN A 1 271 ? 9.269 10.695 -8.902 1.00 90.62 271 GLN A CA 1
ATOM 2184 C C . GLN A 1 271 ? 8.538 9.928 -10.010 1.00 90.62 271 GLN A C 1
ATOM 2186 O O . GLN A 1 271 ? 9.130 9.075 -10.667 1.00 90.62 271 GLN A O 1
ATOM 2191 N N . LEU A 1 272 ? 7.282 10.278 -10.302 1.00 91.00 272 LEU A N 1
ATOM 2192 C CA . LEU A 1 272 ? 6.524 9.663 -11.392 1.00 91.00 272 LEU A CA 1
ATOM 2193 C C . LEU A 1 272 ? 7.176 9.893 -12.764 1.00 91.00 272 LEU A C 1
ATOM 2195 O O . LEU A 1 272 ? 7.157 9.005 -13.616 1.00 91.00 272 LEU A O 1
ATOM 2199 N N . LEU A 1 273 ? 7.797 11.053 -12.982 1.00 88.19 273 LEU A N 1
ATOM 2200 C CA . LEU A 1 273 ? 8.555 11.303 -14.203 1.00 88.19 273 LEU A CA 1
ATOM 2201 C C . LEU A 1 273 ? 9.837 10.461 -14.272 1.00 88.19 273 LEU A C 1
ATOM 2203 O O . LEU A 1 273 ? 10.132 9.906 -15.330 1.00 88.19 273 LEU A O 1
ATOM 2207 N N . LEU A 1 274 ? 10.581 10.345 -13.170 1.00 88.19 274 LEU A N 1
ATOM 2208 C CA . LEU A 1 274 ? 11.777 9.500 -13.105 1.00 88.19 274 LEU A CA 1
ATOM 2209 C C . LEU A 1 274 ? 11.432 8.037 -13.400 1.00 88.19 274 LEU A C 1
ATOM 2211 O O . LEU A 1 274 ? 12.103 7.405 -14.210 1.00 88.19 274 LEU A O 1
ATOM 2215 N N . ILE A 1 275 ? 10.323 7.542 -12.846 1.00 91.12 275 ILE A N 1
ATOM 2216 C CA . ILE A 1 275 ? 9.773 6.217 -13.160 1.00 91.12 275 ILE A CA 1
ATOM 2217 C C . ILE A 1 275 ? 9.505 6.072 -14.661 1.00 91.12 275 ILE A C 1
ATOM 2219 O O . ILE A 1 275 ? 9.868 5.059 -15.247 1.00 91.12 275 ILE A O 1
ATOM 2223 N N . LEU A 1 276 ? 8.889 7.067 -15.308 1.00 89.25 276 LEU A N 1
ATOM 2224 C CA . LEU A 1 276 ? 8.611 7.012 -16.747 1.00 89.25 276 LEU A CA 1
ATOM 2225 C C . LEU A 1 276 ? 9.880 6.959 -17.601 1.00 89.25 276 LEU A C 1
ATOM 2227 O O . LEU A 1 276 ? 9.879 6.279 -18.631 1.00 89.25 276 LEU A O 1
ATOM 2231 N N . ILE A 1 277 ? 10.926 7.687 -17.198 1.00 84.38 277 ILE A N 1
ATOM 2232 C CA . ILE A 1 277 ? 12.233 7.692 -17.866 1.00 84.38 277 ILE A CA 1
ATOM 2233 C C . ILE A 1 277 ? 12.905 6.328 -17.708 1.00 84.38 277 ILE A C 1
ATOM 2235 O O . ILE A 1 277 ? 13.356 5.757 -18.700 1.00 84.38 277 ILE A O 1
ATOM 2239 N N . GLU A 1 278 ? 12.920 5.798 -16.489 1.00 85.31 278 GLU A N 1
ATOM 2240 C CA . GLU A 1 278 ? 13.569 4.530 -16.166 1.00 85.31 278 GLU A CA 1
ATOM 2241 C C . GLU A 1 278 ? 12.855 3.349 -16.837 1.00 85.31 278 GLU A C 1
ATOM 2243 O O . GLU A 1 278 ? 13.448 2.585 -17.597 1.00 85.31 278 GLU A O 1
ATOM 2248 N N . ALA A 1 279 ? 11.531 3.273 -16.683 1.00 86.31 279 ALA A N 1
ATOM 2249 C CA . ALA A 1 279 ? 10.700 2.224 -17.266 1.00 86.31 279 ALA A CA 1
ATOM 2250 C C . ALA A 1 279 ? 10.699 2.228 -18.805 1.00 86.31 279 ALA A C 1
ATOM 2252 O O . ALA A 1 279 ? 10.420 1.200 -19.423 1.00 86.31 279 ALA A O 1
ATOM 2253 N N . LEU A 1 280 ? 11.012 3.364 -19.444 1.00 82.12 280 LEU A N 1
ATOM 2254 C CA . LEU A 1 280 ? 11.181 3.430 -20.897 1.00 82.12 280 LEU A CA 1
ATOM 2255 C C . LEU A 1 280 ? 12.392 2.607 -21.361 1.00 82.12 280 LEU A C 1
ATOM 2257 O O . LEU A 1 280 ? 12.371 2.089 -22.479 1.00 82.12 280 LEU A O 1
ATOM 2261 N N . ASN A 1 281 ? 13.427 2.508 -20.520 1.00 75.81 281 ASN A N 1
ATOM 2262 C CA . ASN A 1 281 ? 14.697 1.847 -20.800 1.00 75.81 281 ASN A CA 1
ATOM 2263 C C . ASN A 1 281 ? 15.302 2.301 -22.140 1.00 75.81 281 ASN A C 1
ATOM 2265 O O . ASN A 1 281 ? 15.457 1.545 -23.106 1.00 75.81 281 ASN A O 1
ATOM 2269 N N . LEU A 1 282 ? 15.582 3.605 -22.219 1.00 71.50 282 LEU A N 1
ATOM 2270 C CA . LEU A 1 282 ? 16.011 4.264 -23.451 1.00 71.50 282 LEU A CA 1
ATOM 2271 C C . LEU A 1 282 ? 17.274 3.634 -24.051 1.00 71.50 282 LEU A C 1
ATOM 2273 O O . LEU A 1 282 ? 17.378 3.544 -25.273 1.00 71.50 282 LEU A O 1
ATOM 2277 N N . GLU A 1 283 ? 18.214 3.194 -23.218 1.00 70.25 283 GLU A N 1
ATOM 2278 C CA . GLU A 1 283 ? 19.451 2.547 -23.654 1.00 70.25 283 GLU A CA 1
ATOM 2279 C C . GLU A 1 283 ? 19.158 1.284 -24.469 1.00 70.25 283 GLU A C 1
ATOM 2281 O O . GLU A 1 283 ? 19.570 1.187 -25.630 1.00 70.25 283 GLU A O 1
ATOM 2286 N N . ASN A 1 284 ? 18.333 0.379 -23.934 1.00 70.75 284 ASN A N 1
ATOM 2287 C CA . ASN A 1 284 ? 17.914 -0.813 -24.665 1.00 70.75 284 ASN A CA 1
ATOM 2288 C C . ASN A 1 284 ? 17.158 -0.451 -25.947 1.00 70.75 284 ASN A C 1
ATOM 2290 O O . ASN A 1 284 ? 17.428 -1.025 -27.003 1.00 70.75 284 ASN A O 1
ATOM 2294 N N . LEU A 1 285 ? 16.276 0.554 -25.915 1.00 66.56 285 LEU A N 1
ATOM 2295 C CA . LEU A 1 285 ? 15.588 1.008 -27.129 1.00 66.56 285 LEU A CA 1
ATOM 2296 C C . LEU A 1 285 ? 16.565 1.509 -28.201 1.00 66.56 285 LEU A C 1
ATOM 2298 O O . LEU A 1 285 ? 16.386 1.219 -29.387 1.00 66.56 285 LEU A O 1
ATOM 2302 N N . LEU A 1 286 ? 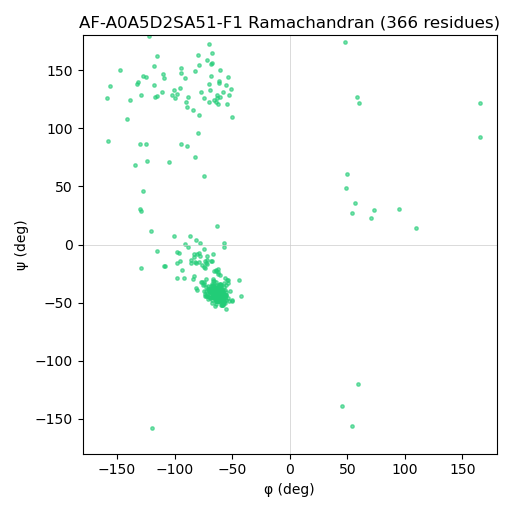17.602 2.250 -27.811 1.00 67.88 286 LEU A N 1
ATOM 2303 C CA . LEU A 1 286 ? 18.611 2.772 -28.731 1.00 67.88 286 LEU A CA 1
ATOM 2304 C C . LEU A 1 286 ? 19.491 1.656 -29.305 1.00 67.88 286 LEU A C 1
ATOM 2306 O O . LEU A 1 286 ? 19.779 1.697 -30.507 1.00 67.88 286 L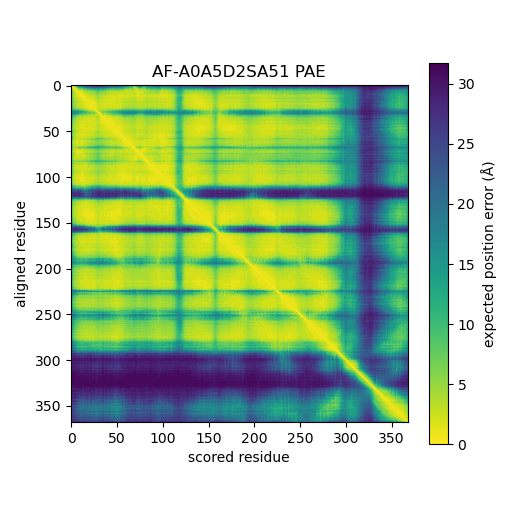EU A O 1
ATOM 2310 N N . HIS A 1 287 ? 19.857 0.654 -28.500 1.00 68.69 287 HIS A N 1
ATOM 2311 C CA . HIS A 1 287 ? 20.557 -0.548 -28.961 1.00 68.69 287 HIS A CA 1
ATOM 2312 C C . HIS A 1 287 ? 19.719 -1.341 -29.962 1.00 68.69 287 HIS A C 1
ATOM 2314 O O . HIS A 1 287 ? 20.194 -1.681 -31.041 1.00 68.69 287 HIS A O 1
ATOM 2320 N N . MET A 1 288 ? 18.428 -1.528 -29.701 1.00 64.88 288 MET A N 1
ATOM 2321 C CA . MET A 1 288 ? 17.541 -2.217 -30.640 1.00 64.88 288 MET A CA 1
ATOM 2322 C C . MET A 1 288 ? 17.417 -1.494 -31.987 1.00 64.88 288 MET A C 1
ATOM 2324 O O . MET A 1 288 ? 17.443 -2.128 -33.046 1.00 64.88 288 MET A O 1
ATOM 2328 N N . VAL A 1 289 ? 17.304 -0.159 -31.970 1.00 67.50 289 VAL A N 1
ATOM 2329 C CA . VAL A 1 289 ? 17.301 0.659 -33.196 1.00 67.50 289 VAL A CA 1
ATOM 2330 C C . VAL A 1 289 ? 18.655 0.564 -33.906 1.00 67.50 289 VAL A C 1
ATOM 2332 O O . VAL A 1 289 ? 18.714 0.562 -35.142 1.00 67.50 289 VAL A O 1
ATOM 2335 N N . HIS A 1 290 ? 19.746 0.485 -33.141 1.00 68.12 290 HIS A N 1
ATOM 2336 C CA . HIS A 1 290 ? 21.088 0.320 -33.678 1.00 68.12 290 HIS A CA 1
ATOM 2337 C C . HIS A 1 290 ? 21.225 -1.019 -34.411 1.00 68.12 290 HIS A C 1
ATOM 2339 O O . HIS A 1 290 ? 21.673 -1.041 -35.562 1.00 68.12 290 HIS A O 1
ATOM 2345 N N . ASP A 1 291 ? 20.750 -2.092 -33.792 1.00 73.75 291 ASP A N 1
ATOM 2346 C CA . ASP A 1 291 ? 20.958 -3.470 -34.235 1.00 73.75 291 ASP A CA 1
ATOM 2347 C C . ASP A 1 291 ? 19.914 -3.947 -35.260 1.00 73.75 291 ASP A C 1
ATOM 2349 O O . ASP A 1 291 ? 19.906 -5.107 -35.667 1.00 73.75 291 ASP A O 1
ATOM 2353 N N . GLU A 1 292 ? 19.047 -3.043 -35.735 1.00 66.00 292 GLU A N 1
ATOM 2354 C CA . GLU A 1 292 ? 17.966 -3.323 -36.694 1.00 66.00 292 GLU A CA 1
ATOM 2355 C C . GLU A 1 292 ? 17.032 -4.467 -36.246 1.00 66.00 292 GLU A C 1
ATOM 2357 O O . GLU A 1 292 ? 16.414 -5.129 -37.090 1.00 66.00 292 GLU A O 1
ATOM 2362 N N . ILE A 1 293 ? 16.900 -4.693 -34.932 1.00 61.19 293 ILE A N 1
ATOM 2363 C CA . ILE A 1 293 ? 16.011 -5.722 -34.389 1.00 61.19 293 ILE A CA 1
ATOM 2364 C C . ILE A 1 293 ? 14.576 -5.365 -34.802 1.00 61.19 293 ILE A C 1
ATOM 2366 O O . ILE A 1 293 ? 14.096 -4.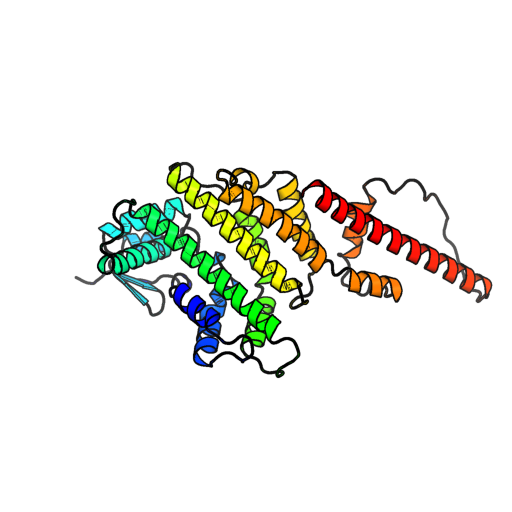268 -34.494 1.00 61.19 293 ILE A O 1
ATOM 2370 N N . PRO A 1 294 ? 13.859 -6.241 -35.535 1.00 52.06 294 PRO A N 1
ATOM 2371 C CA . PRO A 1 294 ? 12.516 -5.920 -35.982 1.00 52.06 294 PRO A CA 1
ATOM 2372 C C . PRO A 1 294 ? 11.592 -5.754 -34.775 1.00 52.06 294 PRO A C 1
ATOM 2374 O O . PRO A 1 294 ? 11.359 -6.710 -34.041 1.00 52.06 294 PRO A O 1
ATOM 2377 N N . PHE A 1 295 ? 10.959 -4.585 -34.651 1.00 52.28 295 PHE A N 1
ATOM 2378 C CA . PHE A 1 295 ? 9.960 -4.272 -33.613 1.00 52.28 295 PHE A CA 1
ATOM 2379 C C . PHE A 1 295 ? 8.744 -5.225 -33.564 1.00 52.28 295 PHE A C 1
ATOM 2381 O O . PHE A 1 295 ? 7.856 -5.041 -32.743 1.00 52.28 295 PHE A O 1
ATOM 2388 N N . ARG A 1 296 ? 8.667 -6.212 -34.469 1.00 43.91 296 ARG A N 1
ATOM 2389 C CA . ARG A 1 296 ? 7.619 -7.243 -34.550 1.00 43.91 296 ARG A CA 1
ATOM 2390 C C . ARG A 1 296 ? 7.887 -8.465 -33.664 1.00 43.91 296 ARG A C 1
ATOM 2392 O O . ARG A 1 296 ? 6.992 -9.284 -33.533 1.00 43.91 296 ARG A O 1
ATOM 2399 N N . PHE A 1 297 ? 9.104 -8.614 -33.136 1.00 41.59 297 PHE A N 1
ATOM 2400 C CA . PHE A 1 297 ? 9.464 -9.701 -32.215 1.00 41.59 297 PHE A CA 1
ATOM 2401 C C . PHE A 1 297 ? 9.196 -9.364 -30.743 1.00 41.59 297 PHE A C 1
ATOM 2403 O O . PHE A 1 297 ? 9.395 -10.215 -29.886 1.00 41.59 297 PHE A O 1
ATOM 2410 N N . LEU A 1 298 ? 8.731 -8.145 -30.455 1.00 45.38 298 LEU A N 1
ATOM 2411 C CA . LEU A 1 298 ? 8.130 -7.806 -29.169 1.00 45.38 298 LEU A CA 1
ATOM 2412 C C . LEU A 1 298 ? 6.623 -7.829 -29.367 1.00 45.38 298 LEU A C 1
ATOM 2414 O O . LEU A 1 298 ? 6.144 -7.236 -30.338 1.00 45.38 298 LEU A O 1
ATOM 2418 N N . ASP A 1 299 ? 5.892 -8.479 -28.467 1.00 42.94 299 ASP A N 1
ATOM 2419 C CA . ASP A 1 299 ? 4.432 -8.496 -28.483 1.00 42.94 299 ASP A CA 1
ATOM 2420 C C . ASP A 1 299 ? 3.886 -7.062 -28.594 1.00 42.94 299 ASP A C 1
ATOM 2422 O O . ASP A 1 299 ? 4.088 -6.168 -27.765 1.00 42.94 299 ASP A O 1
ATOM 2426 N N . SER A 1 300 ? 3.319 -6.801 -29.767 1.00 45.47 300 SER A N 1
ATOM 2427 C CA . SER A 1 300 ? 3.395 -5.503 -30.418 1.00 45.47 300 SER A CA 1
ATOM 2428 C C . SER A 1 300 ? 2.186 -4.627 -30.099 1.00 45.47 300 SER A C 1
ATOM 2430 O O . SER A 1 300 ? 1.241 -4.556 -30.883 1.00 45.47 300 SER A O 1
ATOM 2432 N N . LEU A 1 301 ? 2.257 -3.897 -28.986 1.00 41.84 301 LEU A N 1
ATOM 2433 C CA . LEU A 1 301 ? 1.470 -2.675 -28.730 1.00 41.84 301 LEU A CA 1
ATOM 2434 C C . LEU A 1 301 ? 2.349 -1.494 -28.266 1.00 41.84 301 LEU A C 1
ATOM 2436 O O . LEU A 1 301 ? 1.973 -0.340 -28.477 1.00 41.84 301 LEU A O 1
ATOM 2440 N N . TYR A 1 302 ? 3.556 -1.774 -27.753 1.00 45.28 302 TYR A N 1
ATOM 2441 C CA . TYR A 1 302 ? 4.519 -0.801 -27.210 1.00 45.28 302 TYR A CA 1
ATOM 2442 C C . TYR A 1 302 ? 4.889 0.315 -28.192 1.00 45.28 302 TYR A C 1
ATOM 2444 O O . TYR A 1 302 ? 4.684 1.503 -27.944 1.00 45.28 302 TYR A O 1
ATOM 2452 N N . PHE A 1 303 ? 5.369 -0.071 -29.373 1.00 47.28 303 PHE A N 1
ATOM 2453 C CA . PHE A 1 303 ? 5.874 0.887 -30.350 1.00 47.28 303 PHE A CA 1
ATOM 2454 C C . PHE A 1 303 ? 4.780 1.505 -31.207 1.00 47.28 303 PHE A C 1
ATOM 2456 O O . PHE A 1 303 ? 4.926 2.656 -31.609 1.00 47.28 303 PHE A O 1
ATOM 2463 N N . LEU A 1 304 ? 3.678 0.789 -31.469 1.00 41.59 304 LEU A N 1
ATOM 2464 C CA . LEU A 1 304 ? 2.560 1.360 -32.217 1.00 41.59 304 LEU A CA 1
ATOM 2465 C C . LEU A 1 304 ? 1.905 2.485 -31.409 1.00 41.59 304 LEU A C 1
ATOM 2467 O O . LEU A 1 304 ? 1.533 3.483 -32.004 1.00 41.59 304 LEU A O 1
ATOM 2471 N N . TYR A 1 305 ? 1.828 2.385 -30.077 1.00 41.31 305 TYR A N 1
ATOM 2472 C CA . TYR A 1 305 ? 1.264 3.442 -29.234 1.00 41.31 305 TYR A CA 1
ATOM 2473 C C . TYR A 1 305 ? 2.192 4.665 -29.128 1.00 41.31 305 TYR A C 1
ATOM 2475 O O . TYR A 1 305 ? 1.726 5.781 -29.350 1.00 41.31 305 TYR A O 1
ATOM 2483 N N . ILE A 1 306 ? 3.507 4.481 -28.926 1.00 47.22 306 ILE A N 1
ATOM 2484 C CA . ILE A 1 306 ? 4.489 5.586 -28.984 1.00 47.22 306 ILE A CA 1
ATOM 2485 C C . ILE A 1 306 ? 4.452 6.275 -30.363 1.00 47.22 306 ILE A C 1
ATOM 2487 O O . ILE A 1 306 ? 4.444 7.504 -30.448 1.00 47.22 306 ILE A O 1
ATOM 2491 N N . PHE A 1 307 ? 4.340 5.507 -31.456 1.00 39.53 307 PHE A N 1
ATOM 2492 C CA . PHE A 1 307 ? 4.188 6.070 -32.802 1.00 39.53 307 PHE A CA 1
ATOM 2493 C C . PHE A 1 307 ? 2.827 6.747 -33.028 1.00 39.53 307 PHE A C 1
ATOM 2495 O O . PHE A 1 307 ? 2.789 7.833 -33.591 1.00 39.53 307 PHE A O 1
ATOM 2502 N N . VAL A 1 308 ? 1.704 6.137 -32.644 1.00 39.31 308 VAL A N 1
ATOM 2503 C CA . VAL A 1 308 ? 0.346 6.603 -32.995 1.00 39.31 308 VAL A CA 1
ATOM 2504 C C . VAL A 1 308 ?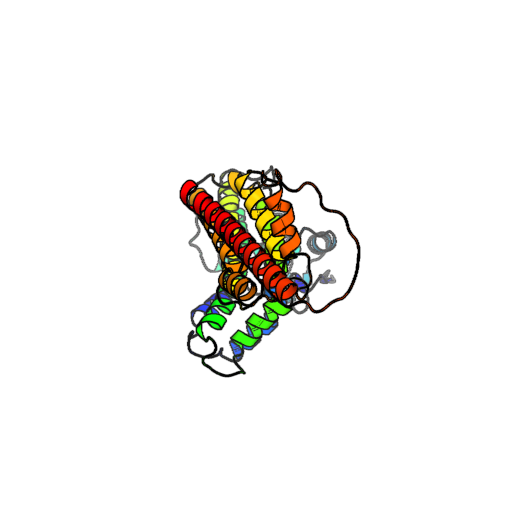 -0.135 7.722 -32.077 1.00 39.31 308 VAL A C 1
ATOM 2506 O O . VAL A 1 308 ? -0.770 8.660 -32.555 1.00 39.31 308 VAL A O 1
ATOM 2509 N N . VAL A 1 309 ? 0.176 7.679 -30.783 1.00 42.38 309 VAL A N 1
ATOM 2510 C CA . VAL A 1 309 ? -0.274 8.712 -29.838 1.00 42.38 309 VAL A CA 1
ATOM 2511 C C . VAL A 1 309 ? 0.515 10.003 -30.004 1.00 42.38 309 VAL A C 1
ATOM 2513 O O . VAL A 1 309 ? -0.071 11.080 -29.921 1.00 42.38 309 VAL A O 1
ATOM 2516 N N . PHE A 1 310 ? 1.805 9.926 -30.345 1.00 41.69 310 PHE A N 1
ATOM 2517 C CA . PHE A 1 310 ? 2.652 11.119 -30.394 1.00 41.69 310 PHE A CA 1
ATOM 2518 C C . PHE A 1 310 ? 3.062 11.575 -31.803 1.00 41.69 310 PHE A C 1
ATOM 2520 O O . PHE A 1 310 ? 3.335 12.763 -31.971 1.00 41.69 310 PHE A O 1
ATOM 2527 N N . ALA A 1 311 ? 2.987 10.740 -32.857 1.00 37.78 311 ALA A N 1
ATOM 2528 C CA . ALA A 1 311 ? 3.096 11.250 -34.238 1.00 37.78 311 ALA A CA 1
ATOM 2529 C C . ALA A 1 311 ? 1.842 12.021 -34.700 1.00 37.78 311 ALA A C 1
ATOM 2531 O O . ALA A 1 311 ? 1.909 12.778 -35.674 1.00 37.78 311 ALA A O 1
ATOM 2532 N N . ASN A 1 312 ? 0.712 11.879 -33.993 1.00 32.09 312 ASN A N 1
ATOM 2533 C CA . ASN A 1 312 ? -0.522 12.607 -34.296 1.00 32.09 312 ASN A CA 1
ATOM 2534 C C . ASN A 1 312 ? -0.530 14.067 -33.810 1.00 32.09 312 ASN A C 1
ATOM 2536 O O . ASN A 1 312 ? -1.362 14.848 -34.269 1.00 32.09 312 ASN A O 1
ATOM 2540 N N . HIS A 1 313 ? 0.449 14.505 -33.008 1.00 37.88 313 HIS A N 1
ATOM 2541 C CA . HIS A 1 313 ? 0.706 15.935 -32.821 1.00 37.88 313 HIS A CA 1
ATOM 2542 C C . HIS A 1 313 ? 1.716 16.435 -33.874 1.00 37.88 313 HIS A C 1
ATOM 2544 O O . HIS A 1 313 ? 2.914 16.543 -33.639 1.00 37.88 313 HIS A O 1
ATOM 2550 N N . LYS A 1 314 ? 1.179 16.778 -35.056 1.00 36.03 314 LYS A N 1
ATOM 2551 C CA . LYS A 1 314 ? 1.798 17.598 -36.127 1.00 36.03 314 LYS A CA 1
ATOM 2552 C C . LYS A 1 314 ? 2.932 17.003 -36.988 1.00 36.03 314 LYS A C 1
ATOM 2554 O O . LYS A 1 314 ? 3.699 17.780 -37.549 1.00 36.03 314 LYS A O 1
ATOM 2559 N N . CYS A 1 315 ? 3.000 15.695 -37.244 1.00 30.25 315 CYS A N 1
ATOM 2560 C CA . CYS A 1 315 ? 3.987 15.171 -38.210 1.00 30.25 315 CYS A CA 1
ATOM 2561 C C . CYS A 1 315 ? 3.409 14.274 -39.316 1.00 30.25 315 CYS A C 1
ATOM 2563 O O . CYS A 1 315 ? 3.977 13.246 -39.662 1.00 30.25 315 CYS A O 1
ATOM 2565 N N . LEU A 1 316 ? 2.307 14.698 -39.944 1.00 30.09 316 LEU A N 1
ATOM 2566 C CA . LEU A 1 316 ? 1.848 14.152 -41.230 1.00 30.09 316 LEU A CA 1
ATOM 2567 C C . LEU A 1 316 ? 1.456 15.280 -42.196 1.00 30.09 316 LEU A C 1
ATOM 2569 O O . LEU A 1 316 ? 0.308 15.455 -42.590 1.00 30.09 316 LEU A O 1
ATOM 2573 N N . LYS A 1 317 ? 2.461 16.039 -42.636 1.00 28.72 317 LYS A N 1
ATOM 2574 C CA . LYS A 1 317 ? 2.427 16.733 -43.929 1.00 28.72 317 LYS A CA 1
ATOM 2575 C C . LYS A 1 317 ? 3.643 16.307 -44.740 1.00 28.72 317 LYS A C 1
ATOM 2577 O O . LYS A 1 317 ? 4.555 17.099 -44.897 1.00 28.72 317 LYS A O 1
ATOM 2582 N N . HIS A 1 318 ? 3.650 15.069 -45.234 1.00 32.19 318 HIS A N 1
ATOM 2583 C CA . HIS A 1 318 ? 4.173 14.674 -46.556 1.00 32.19 318 HIS A CA 1
ATOM 2584 C C . HIS A 1 318 ? 4.340 13.154 -46.624 1.00 32.19 318 HIS A C 1
ATOM 2586 O O . HIS A 1 318 ? 5.388 12.608 -46.300 1.00 32.19 318 HIS A O 1
ATOM 2592 N N . SER A 1 319 ? 3.308 12.463 -47.101 1.00 27.16 319 SER A N 1
ATOM 2593 C CA . SER A 1 319 ? 3.510 11.233 -47.866 1.00 27.16 319 SER A CA 1
ATOM 2594 C C . SER A 1 319 ? 2.268 10.986 -48.714 1.00 27.16 319 SER A C 1
ATOM 2596 O O . SER A 1 319 ? 1.300 10.372 -48.272 1.00 27.16 319 SER A O 1
ATOM 2598 N N . ARG A 1 320 ? 2.259 11.541 -49.929 1.00 30.56 320 ARG A N 1
ATOM 2599 C CA . ARG A 1 320 ? 1.323 11.123 -50.974 1.00 30.56 320 ARG A CA 1
ATOM 2600 C C . ARG A 1 320 ? 2.064 10.235 -51.965 1.00 30.56 320 ARG A C 1
ATOM 2602 O O . ARG A 1 320 ? 3.078 10.642 -52.512 1.00 30.56 320 ARG A O 1
ATOM 2609 N N . HIS A 1 321 ? 1.445 9.078 -52.190 1.00 31.38 321 HIS A N 1
ATOM 2610 C CA . HIS A 1 321 ? 1.556 8.165 -53.326 1.00 31.38 321 HIS A CA 1
ATOM 2611 C C . HIS A 1 321 ? 2.924 7.547 -53.633 1.00 31.38 321 HIS A C 1
ATOM 2613 O O . HIS A 1 321 ? 3.842 8.227 -54.051 1.00 31.38 321 HIS A O 1
ATOM 2619 N N . HIS A 1 322 ? 2.986 6.210 -53.622 1.00 30.19 322 HIS A N 1
ATOM 2620 C CA . HIS A 1 322 ? 3.281 5.466 -54.853 1.00 30.19 322 HIS A CA 1
ATOM 2621 C C . HIS A 1 322 ? 2.740 4.026 -54.787 1.00 30.19 322 HIS A C 1
ATOM 2623 O O . HIS A 1 322 ? 2.817 3.353 -53.763 1.00 30.19 322 HIS A O 1
ATOM 2629 N N . LYS A 1 323 ? 2.132 3.621 -55.910 1.00 30.97 323 LYS A N 1
ATOM 2630 C CA . LYS A 1 323 ? 1.380 2.386 -56.183 1.00 30.97 323 LYS A CA 1
ATOM 2631 C C . LYS A 1 323 ? 2.251 1.114 -56.173 1.00 30.97 323 LYS A C 1
ATOM 2633 O O . LYS A 1 323 ? 3.446 1.163 -56.454 1.00 30.97 323 LYS A O 1
ATOM 2638 N N . TYR A 1 324 ? 1.596 -0.019 -55.912 1.00 33.25 324 TYR A N 1
ATOM 2639 C CA . TYR A 1 324 ? 2.081 -1.398 -56.071 1.00 33.25 324 TYR A CA 1
ATOM 2640 C C . TYR A 1 324 ? 2.283 -1.808 -57.548 1.00 33.25 324 TYR A C 1
ATOM 2642 O O . TYR A 1 324 ? 1.461 -1.422 -58.375 1.00 33.25 324 TYR A O 1
ATOM 2650 N N . LEU A 1 325 ? 3.312 -2.635 -57.842 1.00 30.47 325 LEU A N 1
ATOM 2651 C CA . LEU A 1 325 ? 3.232 -3.989 -58.469 1.00 30.47 325 LEU A CA 1
ATOM 2652 C C . LEU A 1 325 ? 4.597 -4.531 -59.008 1.00 30.47 325 LEU A C 1
ATOM 2654 O O . LEU A 1 325 ? 5.197 -3.918 -59.881 1.00 30.47 325 LEU A O 1
ATOM 2658 N N . ALA A 1 326 ? 5.004 -5.707 -58.476 1.00 29.75 326 ALA A N 1
ATOM 2659 C CA . ALA A 1 326 ? 5.728 -6.894 -59.029 1.00 29.75 326 ALA A CA 1
ATOM 2660 C C . ALA A 1 326 ? 7.044 -6.787 -59.883 1.00 29.75 326 ALA A C 1
ATOM 2662 O O . ALA A 1 326 ? 7.492 -5.699 -60.220 1.00 29.75 326 ALA A O 1
ATOM 2663 N N . PRO A 1 327 ? 7.722 -7.909 -60.255 1.00 47.81 327 PRO A N 1
ATOM 2664 C CA . PRO A 1 327 ? 8.390 -8.893 -59.388 1.00 47.81 327 PRO A CA 1
ATOM 2665 C C . PRO A 1 327 ? 9.929 -9.027 -59.642 1.00 47.81 327 PRO A C 1
ATOM 2667 O O . PRO A 1 327 ? 10.621 -8.082 -60.029 1.00 47.81 327 PRO A O 1
ATOM 2670 N N . ASN A 1 328 ? 10.491 -10.170 -59.242 1.00 46.00 328 ASN A N 1
ATOM 2671 C CA . ASN A 1 328 ? 11.891 -10.519 -58.962 1.00 46.00 328 ASN A CA 1
ATOM 2672 C C . ASN A 1 328 ? 12.924 -10.328 -60.094 1.00 46.00 328 ASN A C 1
ATOM 2674 O O . ASN A 1 328 ? 12.762 -10.845 -61.190 1.00 46.00 328 ASN A O 1
ATOM 2678 N N . ASN A 1 329 ? 14.045 -9.670 -59.767 1.00 35.53 329 ASN A N 1
ATOM 2679 C CA . ASN A 1 329 ? 15.336 -9.789 -60.465 1.00 35.53 329 ASN A CA 1
ATOM 2680 C C . ASN A 1 329 ? 16.447 -9.320 -59.487 1.00 35.53 329 ASN A C 1
ATOM 2682 O O . ASN A 1 329 ? 16.287 -8.224 -58.916 1.00 35.53 329 ASN A O 1
ATOM 2686 N N . PRO A 1 330 ? 17.514 -10.099 -59.198 1.00 45.97 330 PRO A N 1
ATOM 2687 C CA . PRO A 1 330 ? 18.499 -9.755 -58.173 1.00 45.97 330 PRO A CA 1
ATOM 2688 C C . PRO A 1 330 ? 19.527 -8.765 -58.735 1.00 45.97 330 PRO A C 1
ATOM 2690 O O . PRO A 1 330 ? 20.662 -9.100 -59.041 1.00 45.97 330 PRO A O 1
ATOM 2693 N N . ASN A 1 331 ? 19.112 -7.508 -58.883 1.00 46.59 331 ASN A N 1
ATOM 2694 C CA . ASN A 1 331 ? 19.975 -6.436 -59.368 1.00 46.59 331 ASN A CA 1
ATOM 2695 C C . ASN A 1 331 ? 20.724 -5.784 -58.176 1.00 46.59 331 ASN A C 1
ATOM 2697 O O . ASN A 1 331 ? 20.056 -5.359 -57.225 1.00 46.59 331 ASN A O 1
ATOM 2701 N N . PRO A 1 332 ? 22.067 -5.658 -58.175 1.00 50.47 332 PRO A N 1
ATOM 2702 C CA . PRO A 1 332 ? 22.835 -5.040 -57.081 1.00 50.47 332 PRO A CA 1
ATOM 2703 C C . PRO A 1 332 ? 22.361 -3.620 -56.710 1.00 50.47 332 PRO A C 1
ATOM 2705 O O . PRO A 1 332 ? 22.305 -3.280 -55.528 1.00 50.47 332 PRO A O 1
ATOM 2708 N N . LYS A 1 333 ? 21.835 -2.848 -57.675 1.00 48.38 333 LYS A N 1
ATOM 2709 C CA . LYS A 1 333 ? 21.213 -1.527 -57.436 1.00 48.38 333 LYS A CA 1
ATOM 2710 C C . LYS A 1 333 ? 19.961 -1.575 -56.538 1.00 48.38 333 LYS A C 1
ATOM 2712 O O . LYS A 1 333 ? 19.611 -0.584 -55.897 1.00 48.38 333 LYS A O 1
ATOM 2717 N N . ARG A 1 334 ? 19.265 -2.720 -56.458 1.00 45.44 334 ARG A N 1
ATOM 2718 C CA . ARG A 1 334 ? 18.118 -2.938 -55.549 1.00 45.44 334 ARG A CA 1
ATOM 2719 C C . ARG A 1 334 ? 18.578 -3.163 -54.103 1.00 45.44 334 ARG A C 1
ATOM 2721 O O . ARG A 1 334 ? 17.867 -2.742 -53.193 1.00 45.44 334 ARG A O 1
ATOM 2728 N N . LYS A 1 335 ? 19.752 -3.775 -53.880 1.00 43.84 335 LYS A N 1
ATOM 2729 C CA . LYS A 1 335 ? 20.352 -3.915 -52.537 1.00 43.84 335 LYS A CA 1
ATOM 2730 C C . LYS A 1 335 ? 20.804 -2.558 -51.998 1.00 43.84 335 LYS A C 1
ATOM 2732 O O . LYS A 1 335 ? 20.525 -2.248 -50.846 1.00 43.84 335 LYS A O 1
ATOM 2737 N N . GLU A 1 336 ? 21.388 -1.720 -52.847 1.00 44.47 336 GLU A N 1
ATOM 2738 C CA . GLU A 1 336 ? 21.853 -0.374 -52.491 1.00 44.47 336 GLU A CA 1
ATOM 2739 C C . GLU A 1 336 ? 20.696 0.602 -52.208 1.00 44.47 336 GLU A C 1
ATOM 2741 O O . GLU A 1 336 ? 20.708 1.302 -51.195 1.00 44.47 336 GLU A O 1
ATOM 2746 N N . LYS A 1 337 ? 19.615 0.555 -53.009 1.00 49.47 337 LYS A N 1
ATOM 2747 C CA . LYS A 1 337 ? 18.354 1.271 -52.717 1.00 49.47 337 LYS A CA 1
ATOM 2748 C C . LYS A 1 337 ? 17.650 0.775 -51.448 1.00 49.47 337 LYS A C 1
ATOM 2750 O O . LYS A 1 337 ? 17.019 1.565 -50.751 1.00 49.47 337 LYS A O 1
ATOM 2755 N N . ARG A 1 338 ? 17.725 -0.526 -51.137 1.00 49.22 338 ARG A N 1
ATOM 2756 C CA . ARG A 1 338 ? 17.199 -1.076 -49.874 1.00 49.22 338 ARG A CA 1
ATOM 2757 C C . ARG A 1 338 ? 18.045 -0.640 -48.676 1.00 49.22 338 ARG A C 1
ATOM 2759 O O . ARG A 1 338 ? 17.455 -0.270 -47.670 1.00 49.22 338 ARG A O 1
ATOM 2766 N N . LYS A 1 339 ? 19.378 -0.611 -48.799 1.00 52.28 339 LYS A N 1
ATOM 2767 C CA . LYS A 1 339 ? 20.298 -0.082 -47.774 1.00 52.28 339 LYS A CA 1
ATOM 2768 C C . LYS A 1 339 ? 20.021 1.391 -47.472 1.00 52.28 339 LYS A C 1
ATOM 2770 O O . LYS A 1 339 ? 19.736 1.722 -46.333 1.00 52.28 339 LYS A O 1
ATOM 2775 N N . THR A 1 340 ? 19.967 2.246 -48.493 1.00 53.06 340 THR A N 1
ATOM 2776 C CA . THR A 1 340 ? 19.667 3.683 -48.314 1.00 53.06 340 THR A CA 1
ATOM 2777 C C . THR A 1 340 ? 18.262 3.944 -47.768 1.00 53.06 340 THR A C 1
ATOM 2779 O O . THR A 1 340 ? 18.061 4.903 -47.025 1.00 53.06 340 THR A O 1
ATOM 2782 N N . ARG A 1 341 ? 17.271 3.105 -48.100 1.00 55.19 341 ARG A N 1
ATOM 2783 C CA . ARG A 1 341 ? 15.925 3.205 -47.514 1.00 55.19 341 ARG A CA 1
ATOM 2784 C C . ARG A 1 341 ? 15.911 2.800 -46.037 1.00 55.19 341 ARG A C 1
ATOM 2786 O O . ARG A 1 341 ? 15.345 3.538 -45.239 1.00 55.19 341 ARG A O 1
ATOM 2793 N N . LYS A 1 342 ? 16.571 1.692 -45.683 1.00 56.44 342 LYS A N 1
ATOM 2794 C CA . LYS A 1 342 ? 16.744 1.243 -44.292 1.00 56.44 342 LYS A CA 1
ATOM 2795 C C . LYS A 1 342 ? 17.491 2.272 -43.444 1.00 56.44 342 LYS A C 1
ATOM 2797 O O . LYS A 1 342 ? 17.077 2.577 -42.336 1.00 56.44 342 LYS A O 1
ATOM 2802 N N . GLU A 1 343 ? 18.538 2.875 -43.992 1.00 57.00 343 GLU A N 1
ATOM 2803 C CA . GLU A 1 343 ? 19.343 3.882 -43.299 1.00 57.00 343 GLU A CA 1
ATOM 2804 C C . GLU A 1 343 ? 18.565 5.189 -43.059 1.00 57.00 343 GLU A C 1
ATOM 2806 O O . GLU A 1 343 ? 18.680 5.808 -42.001 1.00 57.00 343 GLU A O 1
ATOM 2811 N N . LYS A 1 344 ? 17.703 5.587 -44.006 1.00 58.31 344 LYS A N 1
ATOM 2812 C CA . LYS A 1 344 ? 16.758 6.701 -43.816 1.00 58.31 344 LYS A CA 1
ATOM 2813 C C . LYS A 1 344 ? 15.700 6.395 -42.755 1.00 58.31 344 LYS A C 1
ATOM 2815 O O . LYS A 1 344 ? 15.349 7.282 -41.983 1.00 58.31 344 LYS A O 1
ATOM 2820 N N . GLU A 1 345 ? 15.200 5.165 -42.711 1.00 58.25 345 GLU A N 1
ATOM 2821 C CA . GLU A 1 345 ? 14.230 4.713 -41.709 1.00 58.25 345 GLU A CA 1
ATOM 2822 C C . GLU A 1 345 ? 14.857 4.676 -40.305 1.00 58.25 345 GLU A C 1
ATOM 2824 O O . GLU A 1 345 ? 14.283 5.224 -39.366 1.00 58.25 345 GLU A O 1
ATOM 2829 N N . LYS A 1 346 ? 16.097 4.182 -40.191 1.00 54.78 346 LYS A N 1
ATOM 2830 C CA . LYS A 1 346 ? 16.910 4.221 -38.967 1.00 54.78 346 LYS A CA 1
ATOM 2831 C C . LYS A 1 346 ? 17.113 5.656 -38.469 1.00 54.78 346 LYS A C 1
ATOM 2833 O O . LYS A 1 346 ? 16.760 5.961 -37.333 1.00 54.78 346 LYS A O 1
ATOM 2838 N N . LYS A 1 347 ? 17.575 6.574 -39.330 1.00 58.56 347 LYS A N 1
ATOM 2839 C CA . LYS A 1 347 ? 17.726 8.005 -38.983 1.00 58.56 347 LYS A CA 1
ATOM 2840 C C . LYS A 1 347 ? 16.401 8.659 -38.569 1.00 58.56 347 LYS A C 1
ATOM 2842 O O . LYS A 1 347 ? 16.386 9.472 -37.649 1.00 58.56 347 LYS A O 1
ATOM 2847 N N . SER A 1 348 ? 15.288 8.294 -39.211 1.00 66.25 348 SER A N 1
ATOM 2848 C CA . SER A 1 348 ? 13.958 8.797 -38.843 1.00 66.25 348 SER A CA 1
ATOM 2849 C C . SER A 1 348 ? 13.512 8.313 -37.462 1.00 66.25 348 SER A C 1
ATOM 2851 O O . SER A 1 348 ? 12.953 9.104 -36.706 1.00 66.25 348 SER A O 1
ATOM 2853 N N . ASN A 1 349 ? 13.777 7.052 -37.116 1.00 58.47 349 ASN A N 1
ATOM 2854 C CA . ASN A 1 349 ? 13.426 6.498 -35.810 1.00 58.47 349 ASN A CA 1
ATOM 2855 C C . ASN A 1 349 ? 14.268 7.121 -34.688 1.00 58.47 349 ASN A C 1
ATOM 2857 O O . ASN A 1 349 ? 13.691 7.576 -33.704 1.00 58.47 349 ASN A O 1
ATOM 2861 N N . TYR A 1 350 ? 15.587 7.264 -34.876 1.00 58.31 350 TYR A N 1
ATOM 2862 C CA . TYR A 1 350 ? 16.443 7.988 -33.924 1.00 58.31 350 TYR A CA 1
ATOM 2863 C C . TYR A 1 350 ? 15.967 9.421 -33.695 1.00 58.31 350 TYR A C 1
ATOM 2865 O O . TYR A 1 350 ? 15.803 9.838 -32.555 1.00 58.31 350 TYR A O 1
ATOM 2873 N N . SER A 1 351 ? 15.687 10.167 -34.767 1.00 58.72 351 SER A N 1
ATOM 2874 C CA . SER A 1 351 ? 15.225 11.554 -34.660 1.00 58.72 351 SER A CA 1
ATOM 2875 C C . SER A 1 351 ? 13.910 11.686 -33.883 1.00 58.72 351 SER A C 1
ATOM 2877 O O . SER A 1 351 ? 13.738 12.656 -33.149 1.00 58.72 351 SER A O 1
ATOM 2879 N N . LYS A 1 352 ? 12.996 10.715 -34.003 1.00 60.03 352 LYS A N 1
ATOM 2880 C CA . LYS A 1 352 ? 11.733 10.701 -33.249 1.00 60.03 352 LYS A CA 1
ATOM 2881 C C . LYS A 1 352 ? 11.940 10.391 -31.770 1.00 60.03 352 LYS A C 1
ATOM 2883 O O . LYS A 1 352 ? 11.341 11.066 -30.942 1.00 60.03 352 LYS A O 1
ATOM 2888 N N . ILE A 1 353 ? 12.795 9.416 -31.456 1.00 58.97 353 ILE A N 1
ATOM 2889 C CA . ILE A 1 353 ? 13.145 9.065 -30.072 1.00 58.97 353 ILE A CA 1
ATOM 2890 C C . ILE A 1 353 ? 13.819 10.257 -29.388 1.00 58.97 353 ILE A C 1
ATOM 2892 O O . ILE A 1 353 ? 13.380 10.677 -28.325 1.00 58.97 353 ILE A O 1
ATOM 2896 N N . LEU A 1 354 ? 14.809 10.874 -30.039 1.00 57.47 354 LEU A N 1
ATOM 2897 C CA . LEU A 1 354 ? 15.467 12.080 -29.533 1.00 57.47 354 LEU A CA 1
ATOM 2898 C C . LEU A 1 354 ? 14.481 13.234 -29.333 1.00 57.47 354 LEU A C 1
ATOM 2900 O O . LEU A 1 354 ? 14.510 13.869 -28.291 1.00 57.47 354 LEU A O 1
ATOM 2904 N N . CYS A 1 355 ? 13.570 13.480 -30.278 1.00 60.59 355 CYS A N 1
ATOM 2905 C CA . CYS A 1 355 ? 12.563 14.533 -30.130 1.00 60.59 355 CYS A CA 1
ATOM 2906 C C . CYS A 1 355 ? 11.612 14.278 -28.946 1.00 60.59 355 CYS A C 1
ATOM 2908 O O . CYS A 1 355 ? 11.247 15.221 -28.247 1.00 60.59 355 CYS A O 1
ATOM 2910 N N . PHE A 1 356 ? 11.244 13.018 -28.698 1.00 59.66 356 PHE A N 1
ATOM 2911 C CA . PHE A 1 356 ? 10.449 12.622 -27.536 1.00 59.66 356 PHE A CA 1
ATOM 2912 C C . PHE A 1 356 ? 11.204 12.856 -26.226 1.00 59.66 356 PHE A C 1
ATOM 2914 O O . PHE A 1 356 ? 10.699 13.565 -25.361 1.00 59.66 356 PHE A O 1
ATOM 2921 N N . VAL A 1 357 ? 12.430 12.338 -26.119 1.00 56.97 357 VAL A N 1
ATOM 2922 C CA . VAL A 1 357 ? 13.287 12.510 -24.937 1.00 56.97 357 VAL A CA 1
ATOM 2923 C C . VAL A 1 357 ? 13.533 13.994 -24.674 1.00 56.97 357 VAL A C 1
ATOM 2925 O O . VAL A 1 357 ? 13.358 14.454 -23.554 1.00 56.97 357 VAL A O 1
ATOM 2928 N N . SER A 1 358 ? 13.824 14.782 -25.711 1.00 52.56 358 SER A N 1
ATOM 2929 C CA . SER A 1 358 ? 13.971 16.232 -25.585 1.00 52.56 358 SER A CA 1
ATOM 2930 C C . SER A 1 358 ? 12.702 16.914 -25.090 1.00 52.56 358 SER A C 1
ATOM 2932 O O . SER A 1 358 ? 12.815 17.869 -24.338 1.00 52.56 358 SER A O 1
ATOM 2934 N N . LYS A 1 359 ? 11.507 16.455 -25.481 1.00 62.62 359 LYS A N 1
ATOM 2935 C CA . LYS A 1 359 ? 10.244 17.035 -25.009 1.00 62.62 359 LYS A CA 1
ATOM 2936 C C . LYS A 1 359 ? 9.954 16.668 -23.553 1.00 62.62 359 LYS A C 1
ATOM 2938 O O . LYS A 1 359 ? 9.531 17.535 -22.801 1.00 62.62 359 LYS A O 1
ATOM 2943 N N . LEU A 1 360 ? 10.237 15.427 -23.165 1.00 57.66 360 LEU A N 1
ATOM 2944 C CA . LEU A 1 360 ? 10.112 14.950 -21.788 1.00 57.66 360 LEU A CA 1
ATOM 2945 C C . LEU A 1 360 ? 11.074 15.707 -20.854 1.00 57.66 360 LEU A C 1
ATOM 2947 O O . LEU A 1 360 ? 10.682 16.171 -19.791 1.00 57.66 360 LEU A O 1
ATOM 2951 N N . ILE A 1 361 ? 12.313 15.924 -21.310 1.00 52.56 361 ILE A N 1
ATOM 2952 C CA . ILE A 1 361 ? 13.318 16.746 -20.623 1.00 52.56 361 ILE A CA 1
ATOM 2953 C C . ILE A 1 361 ? 12.908 18.226 -20.595 1.00 52.56 361 ILE A C 1
ATOM 2955 O O . ILE A 1 361 ? 13.122 18.895 -19.592 1.00 52.56 361 ILE A O 1
ATOM 2959 N N . LEU A 1 362 ? 12.313 18.764 -21.665 1.00 49.84 362 LEU A N 1
ATOM 2960 C CA . LEU A 1 362 ? 11.836 20.151 -21.664 1.00 49.84 362 LEU A CA 1
ATOM 2961 C C . LEU A 1 362 ? 10.703 20.352 -20.652 1.00 49.84 362 LEU A C 1
ATOM 2963 O O . LEU A 1 362 ? 10.664 21.375 -19.983 1.00 49.84 362 LEU A O 1
ATOM 2967 N N . GLU A 1 363 ? 9.790 19.384 -20.547 1.00 56.03 363 GLU A N 1
ATOM 2968 C CA . GLU A 1 363 ? 8.737 19.383 -19.530 1.00 56.03 363 GLU A CA 1
ATOM 2969 C C . GLU A 1 363 ? 9.337 19.253 -18.123 1.00 56.03 363 GLU A C 1
ATOM 2971 O O . GLU A 1 363 ? 8.912 19.974 -17.232 1.00 56.03 363 GLU A O 1
ATOM 2976 N N . PHE A 1 364 ? 10.395 18.462 -17.925 1.00 44.41 364 PHE A N 1
ATOM 2977 C CA . PHE A 1 364 ? 11.132 18.447 -16.656 1.00 44.41 364 PHE A CA 1
ATOM 2978 C C . PHE A 1 364 ? 11.695 19.829 -16.290 1.00 44.41 364 PHE A C 1
ATOM 2980 O O . PHE A 1 364 ? 11.417 20.339 -15.214 1.00 44.41 364 PHE A O 1
ATOM 2987 N N . ILE A 1 365 ? 12.421 20.463 -17.217 1.00 41.06 365 ILE A N 1
ATOM 2988 C CA . ILE A 1 365 ? 13.095 21.755 -17.000 1.00 41.06 365 ILE A CA 1
ATOM 2989 C C . ILE A 1 365 ? 12.101 22.906 -16.791 1.00 41.06 365 ILE A C 1
ATOM 2991 O O . ILE A 1 365 ? 12.420 23.872 -16.112 1.00 41.06 365 ILE A O 1
ATOM 2995 N N . LEU A 1 366 ? 10.918 22.847 -17.407 1.00 42.59 366 LEU A N 1
ATOM 2996 C CA . LEU A 1 366 ? 9.903 23.900 -17.284 1.00 42.59 366 LEU A CA 1
ATOM 2997 C C . LEU A 1 366 ? 9.061 23.792 -16.004 1.00 42.59 366 LEU A C 1
ATOM 2999 O O . LEU A 1 366 ? 8.360 24.750 -15.681 1.00 42.59 366 LEU A O 1
ATOM 3003 N N . PHE A 1 367 ? 9.080 22.642 -15.323 1.00 43.88 367 PHE A N 1
ATOM 3004 C CA . PHE A 1 367 ? 8.253 22.369 -14.141 1.00 43.88 367 PHE A CA 1
ATOM 3005 C C . PHE A 1 367 ? 9.050 22.158 -12.840 1.00 43.88 367 PHE A C 1
ATOM 3007 O O . PHE A 1 367 ? 8.425 22.060 -11.782 1.00 43.88 367 PHE A O 1
ATOM 3014 N N . THR A 1 368 ? 10.384 22.121 -12.906 1.00 36.22 368 THR A N 1
ATOM 3015 C CA . THR A 1 368 ? 11.304 22.431 -11.792 1.00 36.22 368 THR A CA 1
ATOM 3016 C C . THR A 1 368 ? 11.569 23.925 -11.734 1.00 36.22 368 THR A C 1
ATOM 3018 O O . THR A 1 368 ? 11.583 24.483 -10.617 1.00 36.22 368 THR A O 1
#

pLDDT: mean 77.76, std 19.91, range [27.16, 98.38]

Sequence (368 aa):
MAVTTTSVDRSLWWEPFSSLLTDLENASPSDDLPEPLAKKLKENHDWFVETVARFKSPNEKSKEALMSSEQIKIGPHELTVKPDFRDKALQVSSYLCLDEVQSYILVDRYLERGNVAENYIVHDPIHVVLLQYFIERQCLLKCTRQILMHALYLGNSLKEESLIREEALKLIYDGLEGKLISVLEVLMSCSHPEQMDVDLFTLWAEETLLEDNLVLDIIFLIYYESLCTCTAERWKNLCLLYKGTLSGSYNFGKLAISPEALSSFYQAKIQLLLILIEALNLENLLHMVHDEIPFRFLDSLYFLYIFVVFANHKCLKHSRHHKYLAPNNPNPKRKEKRKTRKEKEKKSNYSKILCFVSKLILEFILFT

Nearest PDB structures (foldseek):
  9hcj-assembly1_B0  TM=6.796E-01  e=1.724E-05  Dictyostelium discoideum
  7mvu-assembly1_A  TM=7.311E-01  e=5.014E-04  Thermochaetoides thermophila DSM 1495
  7tdz-assembly1_l  TM=6.095E-01  e=1.453E-03  Xenopus laevis
  7r5j-assembly1_C0  TM=6.152E-01  e=2.166E-03  Homo sapiens